Protein AF-0000000067969895 (afdb_homodimer)

Foldseek 3Di:
DPDPPPPPLPQQFEEEAEDAAPDQAPQLVLDDLLTQAYEYEYDAFAFDDDPLAGQLQTDHDHDCNRYPLVRLVVSCVVRVRYAYAYEYFDQDPSREHGHPDLVRNLVNNLVNVVVVQVRNWDQDPVGTDGSHAAYEYEHNHYDDDLVSLLVSVLSSLVVQCPDPVCVRHHHAYEYEDEPVCCSSVLSSCVVRVVRHQAYAYACQVDADPALVVVLVVLVVVCVSSVPQQHYAYEDELQPLPPPPTRCHLVSVLVSVLVCVVVSRHSYYYYHHPVSCPPPCVSSNVRSCSSSPD/DPDPPPPPLPQQAEEEAEDAAPDQAPQLVLDDLLHQAYEYEYDAFAFDDDPLAGQLQTDHDHDCNRYPLVRLVVSCVVRVRYAYAYEYFDQDPSREHGHPDLVRNLVNNLVNVVVVQVRNWDQDPVGTDGSHAAYEYEHNHYDDDLVSLLVSVLSSLVVQCPDPVCVRHHHAYEYEDEPVCCSSVLSNCVVRVVRHQAYAYACQVDADPALVVVLVVLVVVCVSSVPQQHYAYEDELQPQPPPPTRHHLVSVLVSVLVCVVVSRHNYYYYHHPVSCPPPCVSSNSRVCSSSPD

Radius of gyration: 25.8 Å; Cα contacts (8 Å, |Δi|>4): 1178; chains: 2; bounding box: 52×80×68 Å

Structure (mmCIF, N/CA/C/O backbone):
data_AF-0000000067969895-model_v1
#
loop_
_entity.id
_entity.type
_entity.pdbx_description
1 polymer 'GH18 domain-containing protein'
#
loop_
_atom_site.group_PDB
_atom_site.id
_atom_site.type_symbol
_atom_site.label_atom_id
_atom_site.label_alt_id
_atom_site.label_comp_id
_atom_site.label_asym_id
_atom_site.label_entity_id
_atom_site.label_seq_id
_atom_site.pdbx_PDB_ins_code
_atom_site.Cartn_x
_atom_site.Cartn_y
_atom_site.Cartn_z
_atom_site.occupancy
_atom_site.B_iso_or_equiv
_atom_site.auth_seq_id
_atom_site.auth_comp_id
_atom_site.auth_asym_id
_atom_site.auth_atom_id
_atom_site.pdbx_PDB_model_num
ATOM 1 N N . MET A 1 1 ? -10.859 19.688 -36 1 20.22 1 MET A N 1
ATOM 2 C CA . MET A 1 1 ? -9.617 18.969 -35.719 1 20.22 1 MET A CA 1
ATOM 3 C C . MET A 1 1 ? -9.734 18.156 -34.438 1 20.22 1 MET A C 1
ATOM 5 O O . MET A 1 1 ? -10.047 18.719 -33.375 1 20.22 1 MET A O 1
ATOM 9 N N . LEU A 1 2 ? -10.18 16.859 -34.531 1 22.56 2 LEU A N 1
ATOM 10 C CA . LEU A 1 2 ? -10.672 15.953 -33.5 1 22.56 2 LEU A CA 1
ATOM 11 C C . LEU A 1 2 ? -9.633 15.766 -32.406 1 22.56 2 LEU A C 1
ATOM 13 O O . LEU A 1 2 ? -8.453 15.539 -32.688 1 22.56 2 LEU A O 1
ATOM 17 N N . GLU A 1 3 ? -9.844 16.391 -31.297 1 25.27 3 GLU A N 1
ATOM 18 C CA . GLU A 1 3 ? -8.984 16.5 -30.125 1 25.27 3 GLU A CA 1
ATOM 19 C C . GLU A 1 3 ? -8.469 15.125 -29.703 1 25.27 3 GLU A C 1
ATOM 21 O O . GLU A 1 3 ? -9.211 14.148 -29.703 1 25.27 3 GLU A O 1
ATOM 26 N N . PRO A 1 4 ? -7.16 14.82 -29.984 1 28.16 4 PRO A N 1
ATOM 27 C CA . PRO A 1 4 ? -6.586 13.5 -29.688 1 28.16 4 PRO A CA 1
ATOM 28 C C . PRO A 1 4 ? -7.121 12.898 -28.391 1 28.16 4 PRO A C 1
ATOM 30 O O . PRO A 1 4 ? -7.395 13.625 -27.438 1 28.16 4 PRO A O 1
ATOM 33 N N . GLU A 1 5 ? -7.926 11.906 -28.453 1 29.52 5 GLU A N 1
ATOM 34 C CA . GLU A 1 5 ? -8.414 11.078 -27.359 1 29.52 5 GLU A CA 1
ATOM 35 C C . GLU A 1 5 ? -7.281 10.672 -26.422 1 29.52 5 GLU A C 1
ATOM 37 O O . GLU A 1 5 ? -6.27 10.117 -26.875 1 29.52 5 GLU A O 1
ATOM 42 N N . PHE A 1 6 ? -6.973 11.492 -25.562 1 30.06 6 PHE A N 1
ATOM 43 C CA . PHE A 1 6 ? -6.035 11.266 -24.469 1 30.06 6 PHE A CA 1
ATOM 44 C C . PHE A 1 6 ? -6.27 9.898 -23.844 1 30.06 6 PHE A C 1
ATOM 46 O O . PHE A 1 6 ? -7.312 9.656 -23.234 1 30.06 6 PHE A O 1
ATOM 53 N N . LYS A 1 7 ? -5.977 8.789 -24.641 1 36.75 7 LYS A N 1
ATOM 54 C CA . LYS A 1 7 ? -6.105 7.484 -24 1 36.75 7 LYS A CA 1
ATOM 55 C C . LYS A 1 7 ? -5.289 7.43 -22.703 1 36.75 7 LYS A C 1
ATOM 57 O O . LYS A 1 7 ? -4.078 7.66 -22.719 1 36.75 7 LYS A O 1
ATOM 62 N N . ALA A 1 8 ? -5.875 7.664 -21.703 1 37.31 8 ALA A N 1
ATOM 63 C CA . ALA A 1 8 ? -5.457 7.551 -20.312 1 37.31 8 ALA A CA 1
ATOM 64 C C . ALA A 1 8 ? -4.664 6.266 -20.078 1 37.31 8 ALA A C 1
ATOM 66 O O . ALA A 1 8 ? -5.133 5.176 -20.406 1 37.31 8 ALA A O 1
ATOM 67 N N . VAL A 1 9 ? -3.291 6.238 -20.516 1 40.09 9 VAL A N 1
ATOM 68 C CA . VAL A 1 9 ? -2.51 5.027 -20.297 1 40.09 9 VAL A CA 1
ATOM 69 C C . VAL A 1 9 ? -2.629 4.602 -18.828 1 40.09 9 VAL A C 1
ATOM 71 O O . VAL A 1 9 ? -2.4 5.406 -17.922 1 40.09 9 VAL A O 1
ATOM 74 N N . LEU A 1 10 ? -3.342 3.582 -18.625 1 46.41 10 LEU A N 1
ATOM 75 C CA . LEU A 1 10 ? -3.504 2.916 -17.344 1 46.41 10 LEU A CA 1
ATOM 76 C C . LEU A 1 10 ? -2.156 2.449 -16.797 1 46.41 10 LEU A C 1
ATOM 78 O O . LEU A 1 10 ? -1.415 1.746 -17.484 1 46.41 10 LEU A O 1
ATOM 82 N N . LYS A 1 11 ? -1.193 3.057 -16.281 1 47.34 11 LYS A N 1
ATOM 83 C CA . LYS A 1 11 ? 0.098 2.469 -15.938 1 47.34 11 LYS A CA 1
ATOM 84 C C . LYS A 1 11 ? -0.052 1.418 -14.844 1 47.34 11 LYS A C 1
ATOM 86 O O . LYS A 1 11 ? -0.453 1.736 -13.719 1 47.34 11 LYS A O 1
ATOM 91 N N . PRO A 1 12 ? -0.289 0.015 -15.422 1 50.34 12 PRO A N 1
ATOM 92 C CA . PRO A 1 12 ? -0.321 -0.989 -14.352 1 50.34 12 PRO A CA 1
ATOM 93 C C . PRO A 1 12 ? 1.021 -1.138 -13.641 1 50.34 12 PRO A C 1
ATOM 95 O O . PRO A 1 12 ? 2.062 -1.246 -14.297 1 50.34 12 PRO A O 1
ATOM 98 N N . THR A 1 13 ? 1.818 -1.153 -12.469 1 71.94 13 THR A N 1
ATOM 99 C CA . THR A 1 13 ? 3.232 -0.999 -12.148 1 71.94 13 THR A CA 1
ATOM 100 C C . THR A 1 13 ? 3.623 -1.899 -10.977 1 71.94 13 THR A C 1
ATOM 102 O O . THR A 1 13 ? 4.617 -1.643 -10.289 1 71.94 13 THR A O 1
ATOM 105 N N . ILE A 1 14 ? 3.396 -3.297 -11.367 1 91.88 14 ILE A N 1
ATOM 106 C CA . ILE A 1 14 ? 3.648 -4.297 -10.328 1 91.88 14 ILE A CA 1
ATOM 107 C C . ILE A 1 14 ? 4.938 -5.055 -10.648 1 91.88 14 ILE A C 1
ATOM 109 O O . ILE A 1 14 ? 5.23 -5.332 -11.812 1 91.88 14 ILE A O 1
ATOM 113 N N . PHE A 1 15 ? 5.738 -5.426 -9.68 1 96.19 15 PHE A N 1
ATOM 114 C CA . PHE A 1 15 ? 6.922 -6.277 -9.703 1 96.19 15 PHE A CA 1
ATOM 115 C C . PHE A 1 15 ? 6.75 -7.477 -8.773 1 96.19 15 PHE A C 1
ATOM 117 O O . PHE A 1 15 ? 6.406 -7.312 -7.602 1 96.19 15 PHE A O 1
ATOM 124 N N . ARG A 1 16 ? 6.938 -8.719 -9.273 1 98.06 16 ARG A N 1
ATOM 125 C CA . ARG A 1 16 ? 6.77 -9.922 -8.469 1 98.06 16 ARG A CA 1
ATOM 126 C C . ARG A 1 16 ? 8.039 -10.766 -8.477 1 98.06 16 ARG A C 1
ATOM 128 O O . ARG A 1 16 ? 8.703 -10.883 -9.508 1 98.06 16 ARG A O 1
ATOM 135 N N . GLU A 1 17 ? 8.445 -11.305 -7.324 1 97.62 17 GLU A N 1
ATOM 136 C CA . GLU A 1 17 ? 9.648 -12.094 -7.125 1 97.62 17 GLU A CA 1
ATOM 137 C C . GLU A 1 17 ? 9.336 -13.422 -6.445 1 97.62 17 GLU A C 1
ATOM 139 O O . GLU A 1 17 ? 8.828 -13.453 -5.324 1 97.62 17 GLU A O 1
ATOM 144 N N . TYR A 1 18 ? 9.594 -14.547 -7.137 1 96.94 18 TYR A N 1
ATOM 145 C CA . TYR A 1 18 ? 9.5 -15.844 -6.477 1 96.94 18 TYR A CA 1
ATOM 146 C C . TYR A 1 18 ? 10.656 -16.047 -5.496 1 96.94 18 TYR A C 1
ATOM 148 O O . TYR A 1 18 ? 11.789 -15.648 -5.773 1 96.94 18 TYR A O 1
ATOM 156 N N . ILE A 1 19 ? 10.344 -16.594 -4.395 1 96.25 19 ILE A N 1
ATOM 157 C CA . ILE A 1 19 ? 11.328 -16.844 -3.355 1 96.25 19 ILE A CA 1
ATOM 158 C C . ILE A 1 19 ? 11.078 -18.219 -2.725 1 96.25 19 ILE A C 1
ATOM 160 O O . ILE A 1 19 ? 9.93 -18.656 -2.639 1 96.25 19 ILE A O 1
ATOM 164 N N . ASN A 1 20 ? 12.164 -18.828 -2.381 1 85.88 20 ASN A N 1
ATOM 165 C CA . ASN A 1 20 ? 12.016 -20.109 -1.702 1 85.88 20 ASN A CA 1
ATOM 166 C C . ASN A 1 20 ? 12.875 -20.172 -0.44 1 85.88 20 ASN A C 1
ATOM 168 O O . ASN A 1 20 ? 13.461 -19.172 -0.029 1 85.88 20 ASN A O 1
ATOM 172 N N . GLY A 1 21 ? 12.844 -21.281 0.256 1 73.69 21 GLY A N 1
ATOM 173 C CA . GLY A 1 21 ? 13.273 -21.422 1.64 1 73.69 21 GLY A CA 1
ATOM 174 C C . GLY A 1 21 ? 14.781 -21.5 1.792 1 73.69 21 GLY A C 1
ATOM 175 O O . GLY A 1 21 ? 15.281 -21.766 2.889 1 73.69 21 GLY A O 1
ATOM 176 N N . SER A 1 22 ? 15.438 -21.266 0.726 1 78.5 22 SER A N 1
ATOM 177 C CA . SER A 1 22 ? 16.875 -21.359 0.906 1 78.5 22 SER A CA 1
ATOM 178 C C . SER A 1 22 ? 17.453 -20.047 1.418 1 78.5 22 SER A C 1
ATOM 180 O O . SER A 1 22 ? 18.609 -20 1.856 1 78.5 22 SER A O 1
ATOM 182 N N . LEU A 1 23 ? 16.672 -19.047 1.443 1 83.69 23 LEU A N 1
ATOM 183 C CA . LEU A 1 23 ? 17.109 -17.75 1.964 1 83.69 23 LEU A CA 1
ATOM 184 C C . LEU A 1 23 ? 16.75 -17.609 3.439 1 83.69 23 LEU A C 1
ATOM 186 O O . LEU A 1 23 ? 15.734 -18.141 3.889 1 83.69 23 LEU A O 1
ATOM 190 N N . ASP A 1 24 ? 17.594 -16.906 4.156 1 86 24 ASP A N 1
ATOM 191 C CA . ASP A 1 24 ? 17.438 -16.75 5.602 1 86 24 ASP A CA 1
ATOM 192 C C . ASP A 1 24 ? 16.359 -15.727 5.93 1 86 24 ASP A C 1
ATOM 194 O O . ASP A 1 24 ? 15.852 -15.688 7.055 1 86 24 ASP A O 1
ATOM 198 N N . ASP A 1 25 ? 16.125 -14.938 5.039 1 91.12 25 ASP A N 1
ATOM 199 C CA . ASP A 1 25 ? 15.148 -13.867 5.195 1 91.12 25 ASP A CA 1
ATOM 200 C C . ASP A 1 25 ? 14.703 -13.328 3.836 1 91.12 25 ASP A C 1
ATOM 202 O O . ASP A 1 25 ? 15.281 -13.68 2.805 1 91.12 25 ASP A O 1
ATOM 206 N N . TYR A 1 26 ? 13.633 -12.523 3.906 1 94.88 26 TYR A N 1
ATOM 207 C CA . TYR A 1 26 ? 13.281 -11.789 2.697 1 94.88 26 TYR A CA 1
ATOM 208 C C . TYR A 1 26 ? 14.359 -10.773 2.34 1 94.88 26 TYR A C 1
ATOM 210 O O . TYR A 1 26 ? 14.828 -10.031 3.203 1 94.88 26 TYR A O 1
ATOM 218 N N . PRO A 1 27 ? 14.812 -10.789 1.082 1 95.62 27 PRO A N 1
ATOM 219 C CA . PRO A 1 27 ? 15.812 -9.789 0.695 1 95.62 27 PRO A CA 1
ATOM 220 C C . PRO A 1 27 ? 15.203 -8.398 0.485 1 95.62 27 PRO A C 1
ATOM 222 O O . PRO A 1 27 ? 15.062 -7.949 -0.656 1 95.62 27 PRO A O 1
ATOM 225 N N . ALA A 1 28 ? 14.961 -7.68 1.55 1 93.25 28 ALA A N 1
ATOM 226 C CA . ALA A 1 28 ? 14.25 -6.402 1.535 1 93.25 28 ALA A CA 1
ATOM 227 C C . ALA A 1 28 ? 15.039 -5.34 0.781 1 93.25 28 ALA A C 1
ATOM 229 O O . ALA A 1 28 ? 14.477 -4.355 0.301 1 93.25 28 ALA A O 1
ATOM 230 N N . GLY A 1 29 ? 16.391 -5.535 0.699 1 93.44 29 GLY A N 1
ATOM 231 C CA . GLY A 1 29 ? 17.25 -4.57 0.029 1 93.44 29 GLY A CA 1
ATOM 232 C C . GLY A 1 29 ? 16.906 -4.387 -1.438 1 93.44 29 GLY A C 1
ATOM 233 O O . GLY A 1 29 ? 17.234 -3.361 -2.035 1 93.44 29 GLY A O 1
ATOM 234 N N . MET A 1 30 ? 16.203 -5.32 -2.072 1 95.88 30 MET A N 1
ATOM 235 C CA . MET A 1 30 ? 15.906 -5.215 -3.5 1 95.88 30 MET A CA 1
ATOM 236 C C . MET A 1 30 ? 14.633 -4.41 -3.738 1 95.88 30 MET A C 1
ATOM 238 O O . MET A 1 30 ? 14.328 -4.035 -4.871 1 95.88 30 MET A O 1
ATOM 242 N N . ILE A 1 31 ? 13.883 -4.145 -2.684 1 96.31 31 ILE A N 1
ATOM 243 C CA . ILE A 1 31 ? 12.562 -3.531 -2.822 1 96.31 31 ILE A CA 1
ATOM 244 C C . ILE A 1 31 ? 12.719 -2.053 -3.174 1 96.31 31 ILE A C 1
ATOM 246 O O . ILE A 1 31 ? 13.461 -1.323 -2.508 1 96.31 31 ILE A O 1
ATOM 250 N N . ASN A 1 32 ? 12.141 -1.672 -4.27 1 93.94 32 ASN A N 1
ATOM 251 C CA . ASN A 1 32 ? 11.953 -0.262 -4.598 1 93.94 32 ASN A CA 1
ATOM 252 C C . ASN A 1 32 ? 10.617 0.263 -4.078 1 93.94 32 ASN A C 1
ATOM 254 O O . ASN A 1 32 ? 9.562 -0.058 -4.633 1 93.94 32 ASN A O 1
ATOM 258 N N . ASP A 1 33 ? 10.617 1.078 -3.07 1 89.31 33 ASP A N 1
ATOM 259 C CA . ASP A 1 33 ? 9.422 1.542 -2.373 1 89.31 33 ASP A CA 1
ATOM 260 C C . ASP A 1 33 ? 8.57 2.434 -3.275 1 89.31 33 ASP A C 1
ATOM 262 O O . ASP A 1 33 ? 7.414 2.717 -2.963 1 89.31 33 ASP A O 1
ATOM 266 N N . ASN A 1 34 ? 9.117 2.85 -4.387 1 85.06 34 ASN A N 1
ATOM 267 C CA . ASN A 1 34 ? 8.359 3.68 -5.32 1 85.06 34 ASN A CA 1
ATOM 268 C C . ASN A 1 34 ? 7.508 2.834 -6.258 1 85.06 34 ASN A C 1
ATOM 270 O O . ASN A 1 34 ? 6.676 3.365 -7 1 85.06 34 ASN A O 1
ATOM 274 N N . MET A 1 35 ? 7.707 1.508 -6.25 1 89.06 35 MET A N 1
ATOM 275 C CA . MET A 1 35 ? 6.805 0.629 -6.992 1 89.06 35 MET A CA 1
ATOM 276 C C . MET A 1 35 ? 5.383 0.723 -6.449 1 89.06 35 MET A C 1
ATOM 278 O O . MET A 1 35 ? 5.184 0.812 -5.234 1 89.06 35 MET A O 1
ATOM 282 N N . LYS A 1 36 ? 4.453 0.637 -7.328 1 84.69 36 LYS A N 1
ATOM 283 C CA . LYS A 1 36 ? 3.072 0.59 -6.855 1 84.69 36 LYS A CA 1
ATOM 284 C C . LYS A 1 36 ? 2.822 -0.655 -6.008 1 84.69 36 LYS A C 1
ATOM 286 O O . LYS A 1 36 ? 2.281 -0.563 -4.906 1 84.69 36 LYS A O 1
ATOM 291 N N . GLU A 1 37 ? 3.229 -1.751 -6.629 1 91.56 37 GLU A N 1
ATOM 292 C CA . GLU A 1 37 ? 3.125 -3.004 -5.887 1 91.56 37 GLU A CA 1
ATOM 293 C C . GLU A 1 37 ? 4.363 -3.871 -6.09 1 91.56 37 GLU A C 1
A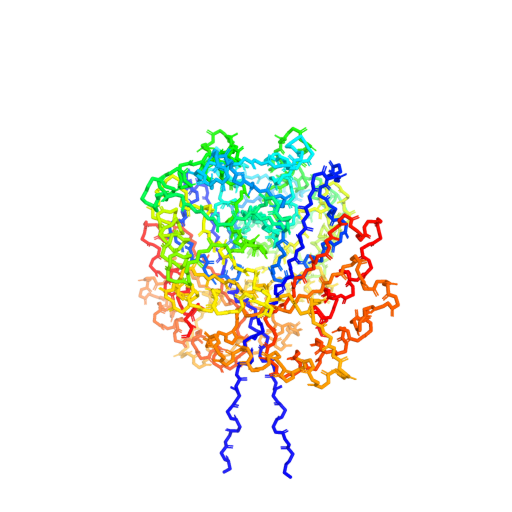TOM 295 O O . GLU A 1 37 ? 4.887 -3.961 -7.203 1 91.56 37 GLU A O 1
ATOM 300 N N . PHE A 1 38 ? 4.789 -4.469 -5.012 1 96.25 38 PHE A N 1
ATOM 301 C CA . PHE A 1 38 ? 5.84 -5.477 -4.988 1 96.25 38 PHE A CA 1
ATOM 302 C C . PHE A 1 38 ? 5.359 -6.75 -4.305 1 96.25 38 PHE A C 1
ATOM 304 O O . PHE A 1 38 ? 4.969 -6.723 -3.135 1 96.25 38 PHE A O 1
ATOM 311 N N . HIS A 1 39 ? 5.375 -7.879 -5.047 1 98.06 39 HIS A N 1
ATOM 312 C CA . HIS A 1 39 ? 4.949 -9.148 -4.461 1 98.06 39 HIS A CA 1
ATOM 313 C C . HIS A 1 39 ? 6.125 -10.102 -4.301 1 98.06 39 HIS A C 1
ATOM 315 O O . HIS A 1 39 ? 6.895 -10.312 -5.242 1 98.06 39 HIS A O 1
ATOM 321 N N . PHE A 1 40 ? 6.266 -10.641 -3.107 1 98.19 40 PHE A N 1
ATOM 322 C CA . PHE A 1 40 ? 6.988 -11.898 -2.982 1 98.19 40 PHE A CA 1
ATOM 323 C C . PHE A 1 40 ? 6.043 -13.086 -3.156 1 98.19 40 PHE A C 1
ATOM 325 O O . PHE A 1 40 ? 4.941 -13.094 -2.602 1 98.19 40 PHE A O 1
ATOM 332 N N . ILE A 1 41 ? 6.473 -14.008 -3.943 1 98.19 41 ILE A N 1
ATOM 333 C CA . ILE A 1 41 ? 5.723 -15.242 -4.133 1 98.19 41 ILE A CA 1
ATOM 334 C C . ILE A 1 41 ? 6.461 -16.406 -3.465 1 98.19 41 ILE A C 1
ATOM 336 O O . ILE A 1 41 ? 7.516 -16.828 -3.939 1 98.19 41 ILE A O 1
ATOM 340 N N . LEU A 1 42 ? 5.918 -16.922 -2.412 1 96.88 42 LEU A N 1
ATOM 341 C CA . LEU A 1 42 ? 6.516 -18 -1.636 1 96.88 42 LEU A CA 1
ATOM 342 C C . LEU A 1 42 ? 6.309 -19.344 -2.324 1 96.88 42 LEU A C 1
ATOM 344 O O . LEU A 1 42 ? 5.184 -19.844 -2.395 1 96.88 42 LEU A O 1
ATOM 348 N N . GLY A 1 43 ? 7.418 -19.875 -2.779 1 94.12 43 GLY A N 1
ATOM 349 C CA . GLY A 1 43 ? 7.336 -21.172 -3.443 1 94.12 43 GLY A CA 1
ATOM 350 C C . GLY A 1 43 ? 7.992 -22.281 -2.656 1 94.12 43 GLY A C 1
ATOM 351 O O . GLY A 1 43 ? 9.023 -22.078 -2.006 1 94.12 43 GLY A O 1
ATOM 352 N N . PHE A 1 44 ? 7.422 -23.547 -2.639 1 96.06 44 PHE A N 1
ATOM 353 C CA . PHE A 1 44 ? 6.07 -23.922 -3.029 1 96.06 44 PHE A CA 1
ATOM 354 C C . PHE A 1 44 ? 5.355 -24.641 -1.889 1 96.06 44 PHE A C 1
ATOM 356 O O . PHE A 1 44 ? 6 -25.25 -1.038 1 96.06 44 PHE A O 1
ATOM 363 N N . ALA A 1 45 ? 4.043 -24.453 -1.85 1 97.62 45 ALA A N 1
ATOM 364 C CA . ALA A 1 45 ? 3.217 -25.484 -1.246 1 97.62 45 ALA A CA 1
ATOM 365 C C . ALA A 1 45 ? 2.906 -26.594 -2.254 1 97.62 45 ALA A C 1
ATOM 367 O O . ALA A 1 45 ? 2.283 -26.344 -3.287 1 97.62 45 ALA A O 1
ATOM 368 N N . THR A 1 46 ? 3.316 -27.797 -1.968 1 97.75 46 THR A N 1
ATOM 369 C CA . THR A 1 46 ? 3.203 -28.875 -2.936 1 97.75 46 THR A CA 1
ATOM 370 C C . THR A 1 46 ? 2.184 -29.922 -2.473 1 97.75 46 THR A C 1
ATOM 372 O O . THR A 1 46 ? 1.946 -30.062 -1.271 1 97.75 46 THR A O 1
ATOM 375 N N . ASP A 1 47 ? 1.621 -30.562 -3.445 1 98.12 47 ASP A N 1
ATOM 376 C CA . ASP A 1 47 ? 0.651 -31.625 -3.203 1 98.12 47 ASP A CA 1
ATOM 377 C C . ASP A 1 47 ? 1.332 -32.875 -2.643 1 98.12 47 ASP A C 1
ATOM 379 O O . ASP A 1 47 ? 2.531 -33.062 -2.846 1 98.12 47 ASP A O 1
ATOM 383 N N . THR A 1 48 ? 0.527 -33.625 -1.858 1 97.5 48 THR A N 1
ATOM 384 C CA . THR A 1 48 ? 0.949 -34.938 -1.456 1 97.5 48 THR A CA 1
ATOM 385 C C . THR A 1 48 ? 0.334 -36 -2.369 1 97.5 48 THR A C 1
ATOM 387 O O . THR A 1 48 ? -0.76 -35.812 -2.902 1 97.5 48 THR A O 1
ATOM 390 N N . TYR A 1 49 ? 1.079 -37.188 -2.521 1 97.44 49 TYR A N 1
ATOM 391 C CA . TYR A 1 49 ? 0.66 -38.188 -3.494 1 97.44 49 TYR A CA 1
ATOM 392 C C . TYR A 1 49 ? 0.481 -39.531 -2.832 1 97.44 49 TYR A C 1
ATOM 394 O O . TYR A 1 49 ? 1.269 -39.938 -1.966 1 97.44 49 TYR A O 1
ATOM 402 N N . VAL A 1 50 ? -0.561 -40.25 -3.219 1 97.31 50 VAL A N 1
ATOM 403 C CA . VAL A 1 50 ? -0.825 -41.625 -2.859 1 97.31 50 VAL A CA 1
ATOM 404 C C . VAL A 1 50 ? -1.061 -42.438 -4.121 1 97.31 50 VAL A C 1
ATOM 406 O O . VAL A 1 50 ? -1.928 -42.125 -4.934 1 97.31 50 VAL A O 1
ATOM 409 N N . ASN A 1 51 ? -0.25 -43.531 -4.324 1 96.75 51 ASN A N 1
ATOM 410 C CA . ASN A 1 51 ? -0.308 -44.375 -5.512 1 96.75 51 ASN A CA 1
ATOM 411 C C . ASN A 1 51 ? -0.17 -43.562 -6.793 1 96.75 51 ASN A C 1
ATOM 413 O O . ASN A 1 51 ? -0.928 -43.75 -7.742 1 96.75 51 ASN A O 1
ATOM 417 N N . GLY A 1 52 ? 0.694 -42.562 -6.746 1 96 52 GLY A N 1
ATOM 418 C CA . GLY A 1 52 ? 1.034 -41.75 -7.922 1 96 52 GLY A CA 1
ATOM 419 C C . GLY A 1 52 ? -0.008 -40.719 -8.258 1 96 52 GLY A C 1
ATOM 420 O O . GLY A 1 52 ? 0.054 -40.094 -9.312 1 96 52 GLY A O 1
ATOM 421 N N . LYS A 1 53 ? -1.009 -40.5 -7.418 1 97.94 53 LYS A N 1
ATOM 422 C CA . LYS A 1 53 ? -2.062 -39.5 -7.656 1 97.94 53 LYS A CA 1
ATOM 423 C C . LYS A 1 53 ? -2.062 -38.438 -6.578 1 97.94 53 LYS A C 1
ATOM 425 O O . LYS A 1 53 ? -1.88 -38.719 -5.395 1 97.94 53 LYS A O 1
ATOM 430 N N . GLY A 1 54 ? -2.266 -37.219 -7.043 1 97.94 54 GLY A N 1
ATOM 431 C CA . GLY A 1 54 ? -2.354 -36.125 -6.09 1 97.94 54 GLY A CA 1
ATOM 432 C C . GLY A 1 54 ? -3.557 -36.219 -5.172 1 97.94 54 GLY A C 1
ATOM 433 O O . GLY A 1 54 ? -4.645 -36.594 -5.605 1 97.94 54 GLY A O 1
ATOM 434 N N . THR A 1 55 ? -3.408 -35.812 -3.91 1 98.38 55 THR A N 1
ATOM 435 C CA . THR A 1 55 ? -4.465 -35.938 -2.912 1 98.38 55 THR A CA 1
ATOM 436 C C . THR A 1 55 ? -5.164 -34.625 -2.68 1 98.38 55 THR A C 1
ATOM 438 O O . THR A 1 55 ? -6.262 -34.562 -2.123 1 98.38 55 THR A O 1
ATOM 441 N N . GLY A 1 56 ? -4.473 -33.562 -3.029 1 98.62 56 GLY A N 1
ATOM 442 C CA . GLY A 1 56 ? -4.98 -32.219 -2.746 1 98.62 56 GLY A CA 1
ATOM 443 C C . GLY A 1 56 ? -4.531 -31.703 -1.399 1 98.62 56 GLY A C 1
ATOM 444 O O . GLY A 1 56 ? -4.867 -30.578 -1.028 1 98.62 56 GLY A O 1
ATOM 445 N N . VAL A 1 57 ? -3.77 -32.438 -0.64 1 98.75 57 VAL A N 1
ATOM 446 C CA . VAL A 1 57 ? -3.246 -31.984 0.64 1 98.75 57 VAL A CA 1
ATOM 447 C C . VAL A 1 57 ? -1.895 -31.312 0.431 1 98.75 57 VAL A C 1
ATOM 449 O O . VAL A 1 57 ? -0.882 -31.984 0.221 1 98.75 57 VAL A O 1
ATOM 452 N N . PHE A 1 58 ? -1.908 -30 0.537 1 98.62 58 PHE A N 1
ATOM 453 C CA . PHE A 1 58 ? -0.716 -29.203 0.252 1 98.62 58 PHE A CA 1
ATOM 454 C C . PHE A 1 58 ? 0.098 -28.984 1.521 1 98.62 58 PHE A C 1
ATOM 456 O O . PHE A 1 58 ? -0.466 -28.766 2.594 1 98.62 58 PHE A O 1
ATOM 463 N N . THR A 1 59 ? 1.422 -29 1.321 1 96.88 59 THR A N 1
ATOM 464 C CA . THR A 1 59 ? 2.357 -28.734 2.406 1 96.88 59 THR A CA 1
ATOM 465 C C . THR A 1 59 ? 3.438 -27.75 1.957 1 96.88 59 THR A C 1
ATOM 467 O O . THR A 1 59 ? 3.832 -27.75 0.79 1 96.88 59 THR A O 1
ATOM 470 N N . ARG A 1 60 ? 3.805 -26.922 2.859 1 95.5 60 ARG A N 1
ATOM 471 C CA . ARG A 1 60 ? 4.84 -25.938 2.541 1 95.5 60 ARG A CA 1
ATOM 472 C C . ARG A 1 60 ? 6.203 -26.609 2.4 1 95.5 60 ARG A C 1
ATOM 474 O O . ARG A 1 60 ? 6.516 -27.547 3.137 1 95.5 60 ARG A O 1
ATOM 481 N N . THR A 1 61 ? 7.066 -26.062 1.54 1 93.81 61 THR A N 1
ATOM 482 C CA . THR A 1 61 ? 8.414 -26.594 1.375 1 93.81 61 THR A CA 1
ATOM 483 C C . THR A 1 61 ? 9.453 -25.547 1.787 1 93.81 61 THR A C 1
ATOM 485 O O . THR A 1 61 ? 10.648 -25.844 1.867 1 93.81 61 THR A O 1
ATOM 488 N N . TRP A 1 62 ? 9.047 -24.312 2 1 92.94 62 TRP A N 1
ATOM 489 C CA . TRP A 1 62 ? 9.984 -23.25 2.391 1 92.94 62 TRP A CA 1
ATOM 490 C C . TRP A 1 62 ? 10.211 -23.266 3.898 1 92.94 62 TRP A C 1
ATOM 492 O O . TRP A 1 62 ? 9.438 -23.859 4.645 1 92.94 62 TRP A O 1
ATOM 502 N N . ASN A 1 63 ? 11.297 -22.656 4.285 1 92.44 63 ASN A N 1
ATOM 503 C CA . ASN A 1 63 ? 11.641 -22.531 5.699 1 92.44 63 ASN A CA 1
ATOM 504 C C . ASN A 1 63 ? 10.75 -21.516 6.41 1 92.44 63 ASN A C 1
ATOM 506 O O . ASN A 1 63 ? 10.875 -20.312 6.195 1 92.44 63 ASN A O 1
ATOM 510 N N . PHE A 1 64 ? 9.945 -22.016 7.336 1 93 64 PHE A N 1
ATOM 511 C CA . PHE A 1 64 ? 8.938 -21.203 8.008 1 93 64 PHE A CA 1
ATOM 512 C C . PHE A 1 64 ? 9.578 -20.297 9.062 1 93 64 PHE A C 1
ATOM 514 O O . PHE A 1 64 ? 9.031 -19.25 9.406 1 93 64 PHE A O 1
ATOM 521 N N . LYS A 1 65 ? 10.727 -20.656 9.562 1 89.12 65 LYS A N 1
ATOM 522 C CA . LYS A 1 65 ? 11.453 -19.812 10.508 1 89.12 65 LYS A CA 1
ATOM 523 C C . LYS A 1 65 ? 12.016 -18.578 9.828 1 89.12 65 LYS A C 1
ATOM 525 O O . LYS A 1 65 ? 11.938 -17.469 10.367 1 89.12 65 LYS A O 1
ATOM 530 N N . SER A 1 66 ? 12.469 -18.797 8.609 1 91.88 66 SER A N 1
ATOM 531 C CA . SER A 1 66 ? 13.133 -17.719 7.879 1 91.88 66 SER A CA 1
ATOM 532 C C . SER A 1 66 ? 12.125 -16.844 7.137 1 91.88 66 SER A C 1
ATOM 534 O O . SER A 1 66 ? 12.375 -15.664 6.91 1 91.88 66 SER A O 1
ATOM 536 N N . LEU A 1 67 ? 10.961 -17.469 6.793 1 95.5 67 LEU A N 1
ATOM 537 C CA . LEU A 1 67 ? 10.016 -16.75 5.941 1 95.5 67 LEU A CA 1
ATOM 538 C C . LEU A 1 67 ? 8.609 -16.797 6.531 1 95.5 67 LEU A C 1
ATOM 540 O O . LEU A 1 67 ? 7.625 -16.797 5.793 1 95.5 67 LEU A O 1
ATOM 544 N N . GLY A 1 68 ? 8.578 -16.828 7.848 1 94.12 68 GLY A N 1
ATOM 545 C CA . GLY A 1 68 ? 7.312 -16.984 8.555 1 94.12 68 GLY A CA 1
ATOM 546 C C . GLY A 1 68 ? 6.555 -15.672 8.703 1 94.12 68 GLY A C 1
ATOM 547 O O . GLY A 1 68 ? 6.938 -14.656 8.109 1 94.12 68 GLY A O 1
ATOM 548 N N . PRO A 1 69 ? 5.402 -15.695 9.438 1 94.19 69 PRO A N 1
ATOM 549 C CA . PRO A 1 69 ? 4.465 -14.57 9.508 1 94.19 69 PRO A CA 1
ATOM 550 C C . PRO A 1 69 ? 5.078 -13.328 10.156 1 94.19 69 PRO A C 1
ATOM 552 O O . PRO A 1 69 ? 4.738 -12.203 9.781 1 94.19 69 PRO A O 1
ATOM 555 N N . GLU A 1 70 ? 5.965 -13.523 11.141 1 92.38 70 GLU A N 1
ATOM 556 C CA . GLU A 1 70 ? 6.57 -12.359 11.789 1 92.38 70 GLU A CA 1
ATOM 557 C C . GLU A 1 70 ? 7.473 -11.602 10.82 1 92.38 70 GLU A C 1
ATOM 559 O O . GLU A 1 70 ? 7.496 -10.367 10.82 1 92.38 70 GLU A O 1
ATOM 564 N N . LYS A 1 71 ? 8.219 -12.391 10.039 1 93.5 71 LYS A N 1
ATOM 565 C CA . LYS A 1 71 ? 9.055 -11.773 9.016 1 93.5 71 LYS A CA 1
ATOM 566 C C . LYS A 1 71 ? 8.211 -11.055 7.969 1 93.5 71 LYS A C 1
ATOM 568 O O . LYS A 1 71 ? 8.562 -9.969 7.52 1 93.5 71 LYS A O 1
ATOM 573 N N . VAL A 1 72 ? 7.105 -11.656 7.598 1 95.75 72 VAL A N 1
ATOM 574 C CA . VAL A 1 72 ? 6.207 -11.047 6.621 1 95.75 72 VAL A CA 1
ATOM 575 C C . VAL A 1 72 ? 5.609 -9.758 7.191 1 95.75 72 VAL A C 1
ATOM 577 O O . VAL A 1 72 ? 5.555 -8.734 6.508 1 95.75 72 VAL A O 1
ATOM 580 N N . LEU A 1 73 ? 5.172 -9.805 8.445 1 94.25 73 LEU A N 1
ATOM 581 C CA . LEU A 1 73 ? 4.578 -8.633 9.086 1 94.25 73 LEU A CA 1
ATOM 582 C C . LEU A 1 73 ? 5.555 -7.465 9.086 1 94.25 73 LEU A C 1
ATOM 584 O O . LEU A 1 73 ? 5.191 -6.352 8.695 1 94.25 73 LEU A O 1
ATOM 588 N N . LYS A 1 74 ? 6.762 -7.73 9.555 1 92.5 74 LYS A N 1
ATOM 589 C CA . LYS A 1 74 ? 7.781 -6.684 9.555 1 92.5 74 LYS A CA 1
ATOM 590 C C . LYS A 1 74 ? 7.992 -6.117 8.156 1 92.5 74 LYS A C 1
ATOM 592 O O . LYS A 1 74 ? 8.039 -4.898 7.973 1 92.5 74 LYS A O 1
ATOM 597 N N . LEU A 1 75 ? 8.094 -6.977 7.168 1 94.75 75 LEU A N 1
ATOM 598 C CA . LEU A 1 75 ? 8.328 -6.613 5.777 1 94.75 75 LEU A CA 1
ATOM 599 C C . LEU A 1 75 ? 7.23 -5.691 5.258 1 94.75 75 LEU A C 1
ATOM 601 O O . LEU A 1 75 ? 7.516 -4.637 4.691 1 94.75 75 LEU A O 1
ATOM 605 N N . ILE A 1 76 ? 5.949 -6.016 5.504 1 94.38 76 ILE A N 1
ATOM 606 C CA . ILE A 1 76 ? 4.852 -5.285 4.879 1 94.38 76 ILE A CA 1
ATOM 607 C C . ILE A 1 76 ? 4.609 -3.975 5.625 1 94.38 76 ILE A C 1
ATOM 609 O O . ILE A 1 76 ? 4.059 -3.025 5.066 1 94.38 76 ILE A O 1
ATOM 613 N N . VAL A 1 77 ? 5.008 -3.854 6.863 1 91.69 77 VAL A N 1
ATOM 614 C CA . VAL A 1 77 ? 4.855 -2.615 7.621 1 91.69 77 VAL A CA 1
ATOM 615 C C . VAL A 1 77 ? 5.977 -1.646 7.254 1 91.69 77 VAL A C 1
ATOM 617 O O . VAL A 1 77 ? 5.758 -0.436 7.168 1 91.69 77 VAL A O 1
ATOM 620 N N . GLU A 1 78 ? 7.145 -2.189 7.02 1 91.62 78 GLU A N 1
ATOM 621 C CA . GLU A 1 78 ? 8.281 -1.343 6.668 1 91.62 78 GLU A CA 1
ATOM 622 C C . GLU A 1 78 ? 8.211 -0.915 5.203 1 91.62 78 GLU A C 1
ATOM 624 O O . GLU A 1 78 ? 8.664 0.176 4.848 1 91.62 78 GLU A O 1
ATOM 629 N N . HIS A 1 79 ? 7.723 -1.808 4.371 1 93.44 79 HIS A N 1
ATOM 630 C CA . HIS A 1 79 ? 7.516 -1.544 2.951 1 93.44 79 HIS A CA 1
ATOM 631 C C . HIS A 1 79 ? 6.043 -1.658 2.578 1 93.44 79 HIS A C 1
ATOM 633 O O . HIS A 1 79 ? 5.57 -2.742 2.227 1 93.44 79 HIS A O 1
ATOM 639 N N . ARG A 1 80 ? 5.379 -0.627 2.477 1 90.81 80 ARG A N 1
ATOM 640 C CA . ARG A 1 80 ? 3.92 -0.594 2.439 1 90.81 80 ARG A CA 1
ATOM 641 C C . ARG A 1 80 ? 3.396 -1.038 1.077 1 90.81 80 ARG A C 1
ATOM 643 O O . ARG A 1 80 ? 2.203 -1.304 0.921 1 90.81 80 ARG A O 1
ATOM 650 N N . ASN A 1 81 ? 4.25 -1.115 0.083 1 90.75 81 ASN A N 1
ATOM 651 C CA . ASN A 1 81 ? 3.842 -1.578 -1.239 1 90.75 81 ASN A CA 1
ATOM 652 C C . ASN A 1 81 ? 4.02 -3.086 -1.385 1 90.75 81 ASN A C 1
ATOM 654 O O . ASN A 1 81 ? 3.68 -3.66 -2.42 1 90.75 81 ASN A O 1
ATOM 658 N N . VAL A 1 82 ? 4.488 -3.809 -0.362 1 96.06 82 VAL A N 1
ATOM 659 C CA . VAL A 1 82 ? 4.863 -5.215 -0.482 1 96.06 82 VAL A CA 1
ATOM 660 C C . VAL A 1 82 ? 3.682 -6.102 -0.095 1 96.06 82 VAL A C 1
ATOM 662 O O . VAL A 1 82 ? 2.965 -5.805 0.863 1 96.06 82 VAL A O 1
ATOM 665 N N . LYS A 1 83 ? 3.441 -7.086 -0.835 1 96.62 83 LYS A N 1
ATOM 666 C CA . LYS A 1 83 ? 2.539 -8.195 -0.537 1 96.62 83 LYS A CA 1
ATOM 667 C C . LYS A 1 83 ? 3.258 -9.531 -0.651 1 96.62 83 LYS A C 1
ATOM 669 O O . LYS A 1 83 ? 4.246 -9.656 -1.378 1 96.62 83 LYS A O 1
ATOM 674 N N . VAL A 1 84 ? 2.775 -10.492 0.11 1 97.75 84 VAL A N 1
ATOM 675 C CA . VAL A 1 84 ? 3.305 -11.852 0.046 1 97.75 84 VAL A CA 1
ATOM 676 C C . VAL A 1 84 ? 2.188 -12.82 -0.32 1 97.75 84 VAL A C 1
ATOM 678 O O . VAL A 1 84 ? 1.106 -12.789 0.275 1 97.75 84 VAL A O 1
ATOM 681 N N . VAL A 1 85 ? 2.428 -13.641 -1.319 1 98.06 85 VAL A N 1
ATOM 682 C CA . VAL A 1 85 ? 1.445 -14.633 -1.74 1 98.06 85 VAL A CA 1
ATOM 683 C C . VAL A 1 85 ? 2.068 -16.031 -1.699 1 98.06 85 VAL A C 1
ATOM 685 O O . VAL A 1 85 ? 3.291 -16.172 -1.782 1 98.06 85 VAL A O 1
ATOM 688 N N . ILE A 1 86 ? 1.249 -17.062 -1.516 1 98.12 86 ILE A N 1
ATOM 689 C CA . ILE A 1 86 ? 1.694 -18.453 -1.437 1 98.12 86 ILE A CA 1
ATOM 690 C C . ILE A 1 86 ? 1.511 -19.141 -2.791 1 98.12 86 ILE A C 1
ATOM 692 O O . ILE A 1 86 ? 0.41 -19.141 -3.346 1 98.12 86 ILE A O 1
ATOM 696 N N . SER A 1 87 ? 2.57 -19.688 -3.293 1 98.5 87 SER A N 1
ATOM 697 C CA . SER A 1 87 ? 2.494 -20.406 -4.562 1 98.5 87 SER A CA 1
ATOM 698 C C . SER A 1 87 ? 2.203 -21.891 -4.344 1 98.5 87 SER A C 1
ATOM 700 O O . SER A 1 87 ? 2.914 -22.562 -3.598 1 98.5 87 SER A O 1
ATOM 702 N N . ILE A 1 88 ? 1.176 -22.375 -4.969 1 98.38 88 ILE A N 1
ATOM 703 C CA . ILE A 1 88 ? 0.841 -23.797 -4.891 1 98.38 88 ILE A CA 1
ATOM 704 C C . ILE A 1 88 ? 1.22 -24.484 -6.195 1 98.38 88 ILE A C 1
ATOM 706 O O . ILE A 1 88 ? 1.213 -23.859 -7.262 1 98.38 88 ILE A O 1
ATOM 710 N N . GLY A 1 89 ? 1.486 -25.734 -6.16 1 97.56 89 GLY A N 1
ATOM 711 C CA . GLY A 1 89 ? 1.94 -26.516 -7.293 1 97.56 89 GLY A CA 1
ATOM 712 C C . GLY A 1 89 ? 3.389 -26.953 -7.176 1 97.56 89 GLY A C 1
ATOM 713 O O . GLY A 1 89 ? 3.768 -27.609 -6.199 1 97.56 89 GLY A O 1
ATOM 714 N N . GLY A 1 90 ? 4.195 -26.625 -8.195 1 93.44 90 GLY A N 1
ATOM 715 C CA . GLY A 1 90 ? 5.602 -27 -8.219 1 93.44 90 GLY A CA 1
ATOM 716 C C . GLY A 1 90 ? 6.148 -27.172 -9.617 1 93.44 90 GLY A C 1
ATOM 717 O O . GLY A 1 90 ? 5.387 -27.375 -10.57 1 93.44 90 GLY A O 1
ATOM 718 N N . HIS A 1 91 ? 7.422 -27.078 -9.68 1 85.19 91 HIS A N 1
ATOM 719 C CA . HIS A 1 91 ? 8.031 -27.094 -11 1 85.19 91 HIS A CA 1
ATOM 720 C C . HIS A 1 91 ? 8.617 -28.484 -11.312 1 85.19 91 HIS A C 1
ATOM 722 O O . HIS A 1 91 ? 8.898 -28.797 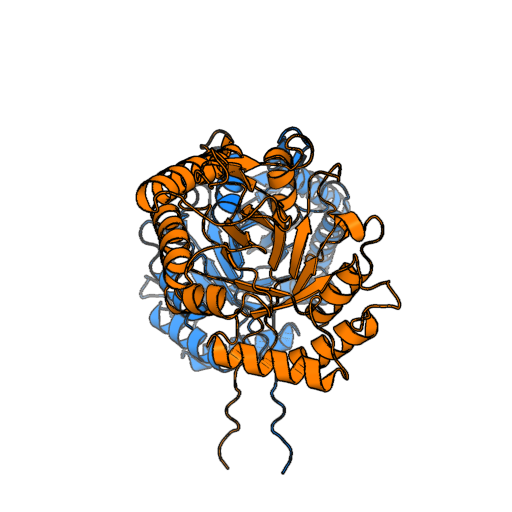-12.469 1 85.19 91 HIS A O 1
ATOM 728 N N . GLY A 1 92 ? 8.68 -29.297 -10.328 1 87.94 92 GLY A N 1
ATOM 729 C CA . GLY A 1 92 ? 9.289 -30.609 -10.531 1 87.94 92 GLY A CA 1
ATOM 730 C C . GLY A 1 92 ? 8.336 -31.625 -11.148 1 87.94 92 GLY A C 1
ATOM 731 O O . GLY A 1 92 ? 7.117 -31.453 -11.07 1 87.94 92 GLY A O 1
ATOM 732 N N . ALA A 1 93 ? 8.953 -32.625 -11.766 1 85.88 93 ALA A N 1
ATOM 733 C CA . ALA A 1 93 ? 8.164 -33.719 -12.328 1 85.88 93 ALA A CA 1
ATOM 734 C C . ALA A 1 93 ? 7.332 -34.406 -11.258 1 85.88 93 ALA A C 1
ATOM 736 O O . ALA A 1 93 ? 6.262 -34.969 -11.539 1 85.88 93 ALA A O 1
ATOM 737 N N . GLU A 1 94 ? 7.848 -34.375 -10.07 1 91.25 94 GLU A N 1
ATOM 738 C CA . GLU A 1 94 ? 7.16 -35 -8.938 1 91.25 94 GLU A CA 1
ATOM 739 C C . GLU A 1 94 ? 5.941 -34.188 -8.516 1 91.25 94 GLU A C 1
ATOM 741 O O . GLU A 1 94 ? 5.074 -34.688 -7.797 1 91.25 94 GLU A O 1
ATOM 746 N N . ASP A 1 95 ? 5.801 -32.969 -8.922 1 95.31 95 ASP A N 1
ATOM 747 C CA . ASP A 1 95 ? 4.695 -32.094 -8.578 1 95.31 95 ASP A CA 1
ATOM 748 C C . ASP A 1 95 ? 3.658 -32.031 -9.695 1 95.31 95 ASP A C 1
ATOM 750 O O . ASP A 1 95 ? 3.309 -30.969 -10.18 1 95.31 95 ASP A O 1
ATOM 754 N N . VAL A 1 96 ? 3.156 -33.156 -10.086 1 97.62 96 VAL A N 1
ATOM 755 C CA . VAL A 1 96 ? 2.25 -33.25 -11.227 1 97.62 96 VAL A CA 1
ATOM 756 C C . VAL A 1 96 ? 0.806 -33.094 -10.758 1 97.62 96 VAL A C 1
ATOM 758 O O . VAL A 1 96 ? 0.422 -33.656 -9.719 1 97.62 96 VAL A O 1
ATOM 761 N N . PHE A 1 97 ? -0.035 -32.344 -11.43 1 98.62 97 PHE A N 1
ATOM 762 C CA . PHE A 1 97 ? -1.472 -32.281 -11.188 1 98.62 97 PHE A CA 1
ATOM 763 C C . PHE A 1 97 ? -2.166 -33.469 -11.812 1 98.62 97 PHE A C 1
ATOM 765 O O . PHE A 1 97 ? -2.248 -33.594 -13.039 1 98.62 97 PHE A O 1
ATOM 772 N N . ASN A 1 98 ? -2.656 -34.406 -11.07 1 98.19 98 ASN A N 1
ATOM 773 C CA . ASN A 1 98 ? -3.312 -35.594 -11.547 1 98.19 98 ASN A CA 1
ATOM 774 C C . ASN A 1 98 ? -4.18 -36.25 -10.469 1 98.19 98 ASN A C 1
ATOM 776 O O . ASN A 1 98 ? -3.984 -37.406 -10.102 1 98.19 98 ASN A O 1
ATOM 780 N N . PRO A 1 99 ? -5.227 -35.5 -10.031 1 97.75 99 PRO A N 1
ATOM 781 C CA . PRO A 1 99 ? -6.102 -36.031 -8.984 1 97.75 99 PRO A CA 1
ATOM 782 C C . PRO A 1 99 ? -6.785 -37.344 -9.383 1 97.75 99 PRO A C 1
ATOM 784 O O . PRO A 1 99 ? -7.133 -37.531 -10.555 1 97.75 99 PRO A O 1
ATOM 787 N N . LYS A 1 100 ? -6.922 -38.188 -8.359 1 95.56 100 LYS A N 1
ATOM 788 C CA . LYS A 1 100 ? -7.699 -39.406 -8.586 1 95.56 100 LYS A CA 1
ATOM 789 C C . LYS A 1 100 ? -9.195 -39.094 -8.648 1 95.56 100 LYS A C 1
ATOM 791 O O . LYS A 1 100 ? -9.883 -39.531 -9.57 1 95.56 100 LYS A O 1
ATOM 796 N N . ASN A 1 101 ? -9.648 -38.469 -7.664 1 96.88 101 ASN A N 1
ATOM 797 C CA . ASN A 1 101 ? -11.023 -38 -7.551 1 96.88 101 ASN A CA 1
ATOM 798 C C . ASN A 1 101 ? -11.078 -36.469 -7.395 1 96.88 101 ASN A C 1
ATOM 800 O O . ASN A 1 101 ? -10.555 -35.938 -6.422 1 96.88 101 ASN A O 1
ATOM 804 N N . ARG A 1 102 ? -11.789 -35.844 -8.312 1 96.88 102 ARG A N 1
ATOM 805 C CA . ARG A 1 102 ? -11.773 -34.375 -8.367 1 96.88 102 ARG A CA 1
ATOM 806 C C . ARG A 1 102 ? -12.398 -33.75 -7.113 1 96.88 102 ARG A C 1
ATOM 808 O O . ARG A 1 102 ? -11.875 -32.781 -6.559 1 96.88 102 ARG A O 1
ATOM 815 N N . ASP A 1 103 ? -13.516 -34.312 -6.645 1 98.12 103 ASP A N 1
ATOM 816 C CA . ASP A 1 103 ? -14.242 -33.719 -5.523 1 98.12 103 ASP A CA 1
ATOM 817 C C . ASP A 1 103 ? -13.453 -33.844 -4.227 1 98.12 103 ASP A C 1
ATOM 819 O O . ASP A 1 103 ? -13.383 -32.906 -3.434 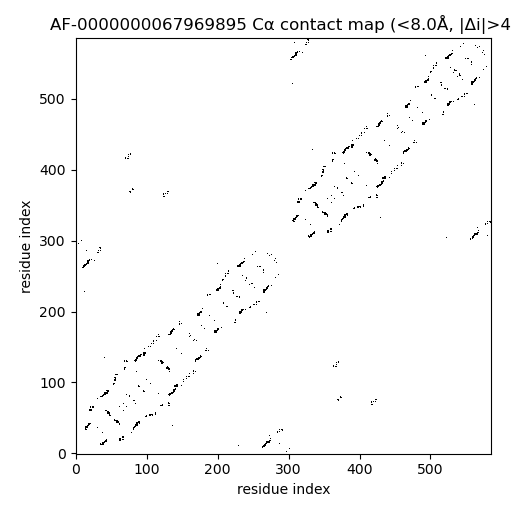1 98.12 103 ASP A O 1
ATOM 823 N N . ILE A 1 104 ? -12.93 -34.969 -4.062 1 98.56 104 ILE A N 1
ATOM 824 C CA . ILE A 1 104 ? -12.102 -35.219 -2.881 1 98.56 104 ILE A CA 1
ATOM 825 C C . ILE A 1 104 ? -10.875 -34.312 -2.928 1 98.56 104 ILE A C 1
ATOM 827 O O . ILE A 1 104 ? -10.516 -33.688 -1.922 1 98.56 104 ILE A O 1
ATOM 831 N N . TRP A 1 105 ? -10.203 -34.188 -4.07 1 98.75 105 TRP A N 1
ATOM 832 C CA . TRP A 1 105 ? -9.023 -33.344 -4.242 1 98.75 105 TRP A CA 1
ATOM 833 C C . TRP A 1 105 ? -9.352 -31.875 -3.928 1 98.75 105 TRP A C 1
ATOM 835 O O . TRP A 1 105 ? -8.609 -31.219 -3.203 1 98.75 105 TRP A O 1
ATOM 845 N N . ILE A 1 106 ? -10.5 -31.391 -4.445 1 98.88 106 ILE A N 1
ATOM 846 C CA . ILE A 1 106 ? -10.914 -30 -4.238 1 98.88 106 ILE A CA 1
ATOM 847 C C . ILE A 1 106 ? -11.109 -29.734 -2.748 1 98.88 106 ILE A C 1
ATOM 849 O O . ILE A 1 106 ? -10.633 -28.734 -2.223 1 98.88 106 ILE A O 1
ATOM 853 N N . ALA A 1 107 ? -11.797 -30.594 -2.076 1 98.81 107 ALA A N 1
ATOM 854 C CA . ALA A 1 107 ? -12.062 -30.422 -0.649 1 98.81 107 ALA A CA 1
ATOM 855 C C . ALA A 1 107 ? -10.766 -30.391 0.152 1 98.81 107 ALA A C 1
ATOM 857 O O . ALA A 1 107 ? -10.586 -29.547 1.025 1 98.81 107 ALA A O 1
ATOM 858 N N . ASN A 1 108 ? -9.898 -31.359 -0.168 1 98.88 108 ASN A N 1
ATOM 859 C CA . ASN A 1 108 ? -8.609 -31.422 0.515 1 98.88 108 ASN A CA 1
ATOM 860 C C . ASN A 1 108 ? -7.766 -30.172 0.236 1 98.88 108 ASN A C 1
ATOM 862 O O . ASN A 1 108 ? -7.148 -29.625 1.147 1 98.88 108 ASN A O 1
ATOM 866 N N . ALA A 1 109 ? -7.715 -29.781 -1.019 1 98.94 109 ALA A N 1
ATOM 867 C CA . ALA A 1 109 ? -6.918 -28.625 -1.412 1 98.94 109 ALA A CA 1
ATOM 868 C C . ALA A 1 109 ? -7.406 -27.359 -0.708 1 98.94 109 ALA A C 1
ATOM 870 O O . ALA A 1 109 ? -6.609 -26.625 -0.125 1 98.94 109 ALA A O 1
ATOM 871 N N . LYS A 1 110 ? -8.719 -27.109 -0.761 1 98.81 110 LYS A N 1
ATOM 872 C CA . LYS A 1 110 ? -9.297 -25.969 -0.072 1 98.81 110 LYS A CA 1
ATOM 873 C C . LYS A 1 110 ? -8.906 -25.953 1.403 1 98.81 110 LYS A C 1
ATOM 875 O O . LYS A 1 110 ? -8.438 -24.938 1.92 1 98.81 110 LYS A O 1
ATOM 880 N N . SER A 1 111 ? -9.047 -27.078 2.037 1 98.81 111 SER A N 1
ATOM 881 C CA . SER A 1 111 ? -8.789 -27.172 3.471 1 98.81 111 SER A CA 1
ATOM 882 C C . SER A 1 111 ? -7.312 -26.953 3.783 1 98.81 111 SER A C 1
ATOM 884 O O . SER A 1 111 ? -6.973 -26.188 4.688 1 98.81 111 SER A O 1
ATOM 886 N N . SER A 1 112 ? -6.461 -27.625 3.09 1 98.88 112 SER A N 1
ATOM 887 C CA . SER A 1 112 ? -5.039 -27.562 3.402 1 98.88 112 SER A CA 1
ATOM 888 C C . SER A 1 112 ? -4.449 -26.203 3.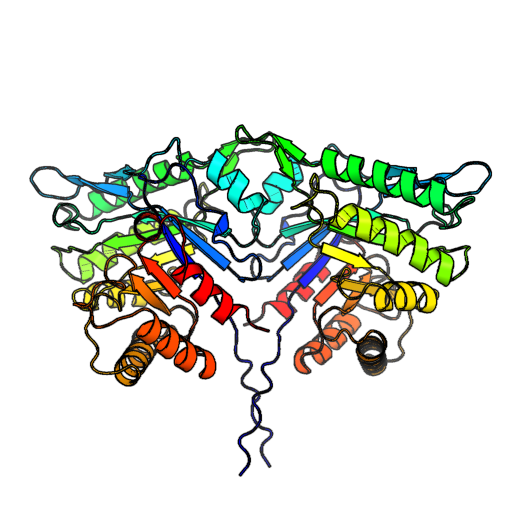035 1 98.88 112 SER A C 1
ATOM 890 O O . SER A 1 112 ? -3.582 -25.688 3.742 1 98.88 112 SER A O 1
ATOM 892 N N . ILE A 1 113 ? -4.867 -25.609 1.922 1 98.75 113 ILE A N 1
ATOM 893 C CA . ILE A 1 113 ? -4.383 -24.281 1.545 1 98.75 113 ILE A CA 1
ATOM 894 C C . ILE A 1 113 ? -4.883 -23.25 2.547 1 98.75 113 ILE A C 1
ATOM 896 O O . ILE A 1 113 ? -4.137 -22.359 2.947 1 98.75 113 ILE A O 1
ATOM 900 N N . LYS A 1 114 ? -6.133 -23.359 2.945 1 98.69 114 LYS A N 1
ATOM 901 C CA . LYS A 1 114 ? -6.637 -22.5 4.008 1 98.69 114 LYS A CA 1
ATOM 902 C C . LYS A 1 114 ? -5.754 -22.578 5.25 1 98.69 114 LYS A C 1
ATOM 904 O O . LYS A 1 114 ? -5.402 -21.547 5.84 1 98.69 114 LYS A O 1
ATOM 909 N N . ASP A 1 115 ? -5.391 -23.812 5.645 1 98.5 115 ASP A N 1
ATOM 910 C CA . ASP A 1 115 ? -4.547 -23.984 6.82 1 98.5 115 ASP A CA 1
ATOM 911 C C . ASP A 1 115 ? -3.203 -23.281 6.645 1 98.5 115 ASP A C 1
ATOM 913 O O . ASP A 1 115 ? -2.699 -22.656 7.582 1 98.5 115 ASP A O 1
ATOM 917 N N . LEU A 1 116 ? -2.635 -23.406 5.492 1 98.25 116 LEU A N 1
ATOM 918 C CA . LEU A 1 116 ? -1.363 -22.75 5.207 1 98.25 116 LEU A CA 1
ATOM 919 C C . LEU A 1 116 ? -1.491 -21.234 5.336 1 98.25 116 LEU A C 1
ATOM 921 O O . LEU A 1 116 ? -0.608 -20.578 5.891 1 98.25 116 LEU A O 1
ATOM 925 N N . ILE A 1 117 ? -2.582 -20.641 4.816 1 98.19 117 ILE A N 1
ATOM 926 C CA . ILE A 1 117 ? -2.832 -19.219 4.906 1 98.19 117 ILE A CA 1
ATOM 927 C C . ILE A 1 117 ? -3.016 -18.812 6.367 1 98.19 117 ILE A C 1
ATOM 929 O O . ILE A 1 117 ? -2.453 -17.812 6.816 1 98.19 117 ILE A O 1
ATOM 933 N N . LEU A 1 118 ? -3.754 -19.609 7.121 1 97.25 118 LEU A N 1
ATOM 934 C CA . LEU A 1 118 ? -4.039 -19.312 8.516 1 97.25 118 LEU A CA 1
ATOM 935 C C . LEU A 1 118 ? -2.771 -19.391 9.359 1 97.25 118 LEU A C 1
ATOM 937 O O . LEU A 1 118 ? -2.66 -18.703 10.383 1 97.25 118 LEU A O 1
ATOM 941 N N . ASP A 1 119 ? -1.772 -20.188 8.938 1 96.94 119 ASP A N 1
ATOM 942 C CA . ASP A 1 119 ? -0.476 -20.234 9.609 1 96.94 119 ASP A CA 1
ATOM 943 C C . ASP A 1 119 ? 0.2 -18.859 9.594 1 96.94 119 ASP A C 1
ATOM 945 O O . ASP A 1 119 ? 1.094 -18.594 10.398 1 96.94 119 ASP A O 1
ATOM 949 N N . TYR A 1 120 ? -0.196 -18.016 8.672 1 96.69 120 TYR A N 1
ATOM 950 C CA . TYR A 1 120 ? 0.43 -16.719 8.547 1 96.69 120 TYR A CA 1
ATOM 951 C C . TYR A 1 120 ? -0.407 -15.633 9.227 1 96.69 120 TYR A C 1
ATOM 953 O O . TYR A 1 120 ? -0.182 -14.438 9.016 1 96.69 120 TYR A O 1
ATOM 961 N N . LYS A 1 121 ? -1.391 -16.031 9.977 1 93.75 121 LYS A N 1
ATOM 962 C CA . LYS A 1 121 ? -2.127 -15.102 10.82 1 93.75 121 LYS A CA 1
ATOM 963 C C . LYS A 1 121 ? -1.384 -14.836 12.125 1 93.75 121 LYS A C 1
ATOM 965 O O . LYS A 1 121 ? -0.818 -15.758 12.719 1 93.75 121 LYS A O 1
ATOM 970 N N . ILE A 1 122 ? -1.317 -13.586 12.539 1 90.5 122 ILE A N 1
ATOM 971 C CA . ILE A 1 122 ? -0.675 -13.18 13.789 1 90.5 122 ILE A CA 1
ATOM 972 C C . ILE A 1 122 ? -1.693 -12.484 14.688 1 90.5 122 ILE A C 1
ATOM 974 O O . ILE A 1 122 ? -2.482 -11.656 14.227 1 90.5 122 ILE A O 1
ATOM 978 N N . ASP A 1 123 ? -1.648 -12.805 15.898 1 85.81 123 ASP A N 1
ATOM 979 C CA . ASP A 1 123 ? -2.482 -12.117 16.875 1 85.81 123 ASP A CA 1
ATOM 980 C C . ASP A 1 123 ? -1.801 -10.844 17.375 1 85.81 123 ASP A C 1
ATOM 982 O O . ASP A 1 123 ? -0.668 -10.891 17.875 1 85.81 123 ASP A O 1
ATOM 986 N N . VAL A 1 124 ? -2.422 -9.68 17.219 1 78 124 VAL A N 1
ATOM 987 C CA . VAL A 1 124 ? -1.827 -8.414 17.625 1 78 124 VAL A CA 1
ATOM 988 C C . VAL A 1 124 ? -2.672 -7.773 18.719 1 78 124 VAL A C 1
ATOM 990 O O . VAL A 1 124 ? -2.619 -6.559 18.922 1 78 124 VAL A O 1
ATOM 993 N N . GLY A 1 125 ? -3.326 -8.492 19.594 1 76.19 125 GLY A N 1
ATOM 994 C CA . GLY A 1 125 ? -4.137 -7.98 20.688 1 76.19 125 GLY A CA 1
ATOM 995 C C . GLY A 1 125 ? -5.555 -7.637 20.266 1 76.19 125 GLY A C 1
ATOM 996 O O . GLY A 1 125 ? -6.516 -7.988 20.953 1 76.19 125 GLY A O 1
ATOM 997 N N . SER A 1 126 ? -5.699 -6.949 19.125 1 72.25 126 SER A N 1
ATOM 998 C CA . SER A 1 126 ? -7.008 -6.559 18.625 1 72.25 126 SER A CA 1
ATOM 999 C C . SER A 1 126 ? -7.617 -7.656 17.75 1 72.25 126 SER A C 1
ATOM 1001 O O . SER A 1 126 ? -8.68 -7.465 17.156 1 72.25 126 SER A O 1
ATOM 1003 N N . GLY A 1 127 ? -6.875 -8.773 17.703 1 80.06 127 GLY A N 1
ATOM 1004 C CA . GLY A 1 127 ? -7.352 -9.891 16.891 1 80.06 127 GLY A CA 1
ATOM 1005 C C . GLY A 1 127 ? -6.301 -10.438 15.945 1 80.06 127 GLY A C 1
ATOM 1006 O O . GLY A 1 127 ? -5.168 -9.945 15.922 1 80.06 127 GLY A O 1
ATOM 1007 N N . GLY A 1 128 ? -6.715 -11.469 15.297 1 87.12 128 GLY A N 1
ATOM 1008 C CA . GLY A 1 128 ? -5.812 -12.07 14.328 1 87.12 128 GLY A CA 1
ATOM 1009 C C . GLY A 1 128 ? -5.766 -11.32 13.016 1 87.12 128 GLY A C 1
ATOM 1010 O O . GLY A 1 128 ? -6.805 -10.93 12.477 1 87.12 128 GLY A O 1
ATOM 1011 N N . ILE A 1 129 ? -4.508 -11.047 12.539 1 89.44 129 ILE A N 1
ATOM 1012 C CA . ILE A 1 129 ? -4.352 -10.391 11.25 1 89.44 129 ILE A CA 1
ATOM 1013 C C . ILE A 1 129 ? -3.625 -11.312 10.281 1 89.44 129 ILE A C 1
ATOM 1015 O O . ILE A 1 129 ? -2.727 -12.062 10.672 1 89.44 129 ILE A O 1
ATOM 1019 N N . SER A 1 130 ? -4.078 -11.289 9.055 1 91.12 130 SER A N 1
ATOM 1020 C CA . SER A 1 130 ? -3.48 -12.109 8.008 1 91.12 130 SER A CA 1
ATOM 1021 C C . SER A 1 130 ? -2.332 -11.375 7.316 1 91.12 130 SER A C 1
ATOM 1023 O O . SER A 1 130 ? -2.502 -10.25 6.84 1 91.12 130 SER A O 1
ATOM 1025 N N . THR A 1 131 ? -1.194 -12.07 7.23 1 95.31 131 THR A N 1
ATOM 1026 C CA . THR A 1 131 ? -0.04 -11.383 6.664 1 95.31 131 THR A CA 1
ATOM 1027 C C . THR A 1 131 ? 0.129 -11.734 5.188 1 95.31 131 THR A C 1
ATOM 1029 O O . THR A 1 131 ? 0.731 -10.977 4.426 1 95.31 131 THR A O 1
ATOM 1032 N N . THR A 1 132 ? -0.39 -12.844 4.754 1 97.5 132 THR A N 1
ATOM 1033 C CA . THR A 1 132 ? -0.363 -13.164 3.33 1 97.5 132 THR A CA 1
ATOM 1034 C C . THR A 1 132 ? -1.555 -12.547 2.609 1 97.5 132 THR A C 1
ATOM 1036 O O . THR A 1 132 ? -2.523 -12.125 3.248 1 97.5 132 THR A O 1
ATOM 1039 N N . TYR A 1 133 ? -1.423 -12.516 1.28 1 97.31 133 TYR A N 1
ATOM 1040 C CA . TYR A 1 133 ? -2.332 -11.648 0.538 1 97.31 133 TYR A CA 1
ATOM 1041 C C . TYR A 1 133 ? -3.006 -12.414 -0.598 1 97.31 133 TYR A C 1
ATOM 1043 O O . TYR A 1 133 ? -3.867 -11.867 -1.292 1 97.31 133 TYR A O 1
ATOM 1051 N N . GLY A 1 134 ? -2.637 -13.617 -0.804 1 97.88 134 GLY A N 1
ATOM 1052 C CA . GLY A 1 134 ? -3.2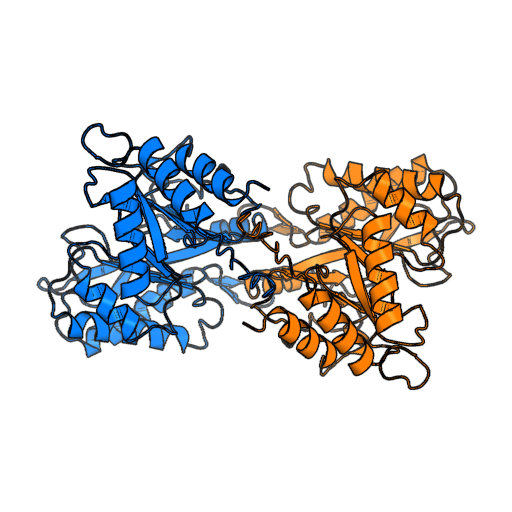3 -14.414 -1.869 1 97.88 134 GLY A CA 1
ATOM 1053 C C . GLY A 1 134 ? -2.443 -15.672 -2.189 1 97.88 134 GLY A C 1
ATOM 1054 O O . GLY A 1 134 ? -1.647 -16.141 -1.37 1 97.88 134 GLY A O 1
ATOM 1055 N N . ILE A 1 135 ? -2.816 -16.281 -3.344 1 98.81 135 ILE A N 1
ATOM 1056 C CA . ILE A 1 135 ? -2.139 -17.5 -3.773 1 98.81 135 ILE A CA 1
ATOM 1057 C C . ILE A 1 135 ? -1.734 -17.375 -5.238 1 98.81 135 ILE A C 1
ATOM 1059 O O . ILE A 1 135 ? -2.238 -16.5 -5.961 1 98.81 135 ILE A O 1
ATOM 1063 N N . ASP A 1 136 ? -0.812 -18.125 -5.602 1 98.81 136 ASP A N 1
ATOM 1064 C CA . ASP A 1 136 ? -0.305 -18.312 -6.961 1 98.81 136 ASP A CA 1
ATOM 1065 C C . ASP A 1 136 ? -0.407 -19.766 -7.398 1 98.81 136 ASP A C 1
ATOM 1067 O O . ASP A 1 136 ? -0.034 -20.672 -6.652 1 98.81 136 ASP A O 1
ATOM 1071 N N . ILE A 1 137 ? -1.033 -19.984 -8.531 1 98.88 137 ILE A N 1
ATOM 1072 C CA . ILE A 1 137 ? -1.131 -21.328 -9.109 1 98.88 137 ILE A CA 1
ATOM 1073 C C . ILE A 1 137 ? 0.031 -21.562 -10.07 1 98.88 137 ILE A C 1
ATOM 1075 O O . ILE A 1 137 ? 0.114 -20.922 -11.117 1 98.88 137 ILE A O 1
ATOM 1079 N N . ASN A 1 138 ? 0.898 -22.5 -9.742 1 98.56 138 ASN A N 1
ATOM 1080 C CA . ASN A 1 138 ? 2.105 -22.719 -10.539 1 98.56 138 ASN A CA 1
ATOM 1081 C C . ASN A 1 138 ? 2.439 -24.203 -10.672 1 98.56 138 ASN A C 1
ATOM 1083 O O . ASN A 1 138 ? 3.396 -24.672 -10.062 1 98.56 138 ASN A O 1
ATOM 1087 N N . TYR A 1 139 ? 1.661 -24.938 -11.508 1 98.31 139 TYR A N 1
ATOM 1088 C CA . TYR A 1 139 ? 1.981 -26.297 -11.93 1 98.31 139 TYR A CA 1
ATOM 1089 C C . TYR A 1 139 ? 2.76 -26.281 -13.242 1 98.31 139 TYR A C 1
ATOM 1091 O O . TYR A 1 139 ? 2.355 -25.625 -14.203 1 98.31 139 TYR A O 1
ATOM 1099 N N . GLU A 1 140 ? 3.85 -27.016 -13.297 1 96.25 140 GLU A N 1
ATOM 1100 C CA . GLU A 1 140 ? 4.574 -27.125 -14.562 1 96.25 140 GLU A CA 1
ATOM 1101 C C . GLU A 1 140 ? 4.371 -28.5 -15.203 1 96.25 140 GLU A C 1
ATOM 1103 O O . GLU A 1 140 ? 4.793 -28.719 -16.344 1 96.25 140 GLU A O 1
ATOM 1108 N N . ASN A 1 141 ? 3.762 -29.391 -14.461 1 97.31 141 ASN A N 1
ATOM 1109 C CA . ASN A 1 141 ? 3.375 -30.703 -14.969 1 97.31 141 ASN A CA 1
ATOM 1110 C C . ASN A 1 141 ? 1.902 -31 -14.695 1 97.31 141 ASN A C 1
ATOM 1112 O O . ASN A 1 141 ? 1.468 -31 -13.539 1 97.31 141 ASN A O 1
ATOM 1116 N N . ILE A 1 142 ? 1.169 -31.25 -15.781 1 98.31 142 ILE A N 1
ATOM 1117 C CA . ILE A 1 142 ? -0.257 -31.531 -15.664 1 98.31 142 ILE A CA 1
ATOM 1118 C C . ILE A 1 142 ? -0.599 -32.812 -16.438 1 98.31 142 ILE A C 1
ATOM 1120 O O . ILE A 1 142 ? -0.357 -32.906 -17.641 1 98.31 142 ILE A O 1
ATOM 1124 N N . ASP A 1 143 ? -1.015 -33.781 -15.711 1 97.94 143 ASP A N 1
ATOM 1125 C CA . ASP A 1 143 ? -1.488 -35.031 -16.297 1 97.94 143 ASP A CA 1
ATOM 1126 C C . ASP A 1 143 ? -2.986 -35.219 -16.062 1 97.94 143 ASP A C 1
ATOM 1128 O O . ASP A 1 143 ? -3.398 -36.031 -15.258 1 97.94 143 ASP A O 1
ATOM 1132 N N . SER A 1 144 ? -3.775 -34.469 -16.641 1 97.75 144 SER A N 1
ATOM 1133 C CA . SER A 1 144 ? -5.234 -34.406 -16.609 1 97.75 144 SER A CA 1
ATOM 1134 C C . SER A 1 144 ? -5.777 -33.719 -17.859 1 97.75 144 SER A C 1
ATOM 1136 O O . SER A 1 144 ? -5.012 -33.188 -18.672 1 97.75 144 SER A O 1
ATOM 1138 N N . SER A 1 145 ? -7.105 -33.781 -18.016 1 98.12 145 SER A N 1
ATOM 1139 C CA . SER A 1 145 ? -7.699 -32.969 -19.094 1 98.12 145 SER A CA 1
ATOM 1140 C C . SER A 1 145 ? -7.664 -31.484 -18.766 1 98.12 145 SER A C 1
ATOM 1142 O O . SER A 1 145 ? -7.613 -31.109 -17.594 1 98.12 145 SER A O 1
ATOM 1144 N N . VAL A 1 146 ? -7.684 -30.688 -19.781 1 98.44 146 VAL A N 1
ATOM 1145 C CA . VAL A 1 146 ? -7.73 -29.234 -19.656 1 98.44 146 VAL A CA 1
ATOM 1146 C C . VAL A 1 146 ? -8.93 -28.828 -18.797 1 98.44 146 VAL A C 1
ATOM 1148 O O . VAL A 1 146 ? -8.797 -28 -17.891 1 98.44 146 VAL A O 1
ATOM 1151 N N . ASP A 1 147 ? -10.07 -29.453 -19 1 97.88 147 ASP A N 1
ATOM 1152 C CA . ASP A 1 147 ? -11.305 -29.125 -18.297 1 97.88 147 ASP A CA 1
ATOM 1153 C C . ASP A 1 147 ? -11.211 -29.484 -16.812 1 97.88 147 ASP A C 1
ATOM 1155 O O . ASP A 1 147 ? -11.695 -28.75 -15.961 1 97.88 147 ASP A O 1
ATOM 1159 N N . ASP A 1 148 ? -10.625 -30.625 -16.578 1 97.81 148 ASP A N 1
ATOM 1160 C CA . ASP A 1 148 ? -10.5 -31.062 -15.195 1 97.81 148 ASP A CA 1
ATOM 1161 C C . ASP A 1 148 ? -9.586 -30.125 -14.406 1 97.81 148 ASP A C 1
ATOM 1163 O O . ASP A 1 148 ? -9.875 -29.797 -13.258 1 97.81 148 ASP A O 1
ATOM 1167 N N . PHE A 1 149 ? -8.5 -29.766 -14.992 1 98.75 149 PHE A N 1
ATOM 1168 C CA . PHE A 1 149 ? -7.582 -28.828 -14.352 1 98.75 149 PHE A CA 1
ATOM 1169 C C . PHE A 1 149 ? -8.289 -27.516 -14.039 1 98.75 149 PHE A C 1
ATOM 1171 O O . PHE A 1 149 ? -8.273 -27.047 -12.891 1 98.75 149 PHE A O 1
ATOM 1178 N N . ALA A 1 150 ? -8.961 -26.922 -15.055 1 98.81 150 ALA A N 1
ATOM 1179 C CA . ALA A 1 150 ? -9.664 -25.656 -14.891 1 98.81 150 ALA A CA 1
ATOM 1180 C C . ALA A 1 150 ? -10.766 -25.781 -13.836 1 98.81 150 ALA A C 1
ATOM 1182 O O . ALA A 1 150 ? -10.953 -24.859 -13.031 1 98.81 150 ALA A O 1
ATOM 1183 N N . TYR A 1 151 ? -11.445 -26.859 -13.867 1 98.69 151 TYR A N 1
ATOM 1184 C CA . TYR A 1 151 ? -12.539 -27.078 -12.938 1 98.69 151 TYR A CA 1
ATOM 1185 C C . TYR A 1 151 ? -12.031 -27.172 -11.5 1 98.69 151 TYR A C 1
ATOM 1187 O O . TYR A 1 151 ? -12.539 -26.484 -10.609 1 98.69 151 TYR A O 1
ATOM 1195 N N . CYS A 1 152 ? -11.039 -28 -11.266 1 98.88 152 CYS A N 1
ATOM 1196 C CA . CYS A 1 152 ? -10.516 -28.219 -9.922 1 98.88 152 CYS A CA 1
ATOM 1197 C C . CYS A 1 152 ? -9.906 -26.953 -9.359 1 98.88 152 CYS A C 1
ATOM 1199 O O . CYS A 1 152 ? -10.289 -26.5 -8.273 1 98.88 152 CYS A O 1
ATOM 1201 N N . ILE A 1 153 ? -9.008 -26.328 -10.078 1 98.94 153 ILE A N 1
ATOM 1202 C CA . ILE A 1 153 ? -8.305 -25.141 -9.609 1 98.94 153 ILE A CA 1
ATOM 1203 C C . ILE A 1 153 ? -9.289 -23.984 -9.445 1 98.94 153 ILE A C 1
ATOM 1205 O O . ILE A 1 153 ? -9.242 -23.25 -8.453 1 98.94 153 ILE A O 1
ATOM 1209 N N . GLY A 1 154 ? -10.156 -23.812 -10.445 1 98.88 154 GLY A N 1
ATOM 1210 C CA . GLY A 1 154 ? -11.172 -22.766 -10.344 1 98.88 154 GLY A CA 1
ATOM 1211 C C . GLY A 1 154 ? -12.031 -22.891 -9.102 1 98.88 154 GLY A C 1
ATOM 1212 O O . GLY A 1 154 ? -12.312 -21.891 -8.438 1 98.88 154 GLY A O 1
ATOM 1213 N N . ASN A 1 155 ? -12.453 -24.078 -8.781 1 98.88 155 ASN A N 1
ATOM 1214 C CA . ASN A 1 155 ? -13.273 -24.312 -7.602 1 98.88 155 ASN A CA 1
ATOM 1215 C C . ASN A 1 155 ? -12.508 -24.016 -6.316 1 98.88 155 ASN A C 1
ATOM 1217 O O . ASN A 1 155 ? -13.055 -23.422 -5.383 1 98.88 155 ASN A O 1
ATOM 1221 N N . VAL A 1 156 ? -11.297 -24.453 -6.254 1 98.94 156 VAL A N 1
ATOM 1222 C CA . VAL A 1 156 ? -10.469 -24.156 -5.086 1 98.94 156 VAL A CA 1
ATOM 1223 C C . VAL A 1 156 ? -10.352 -22.641 -4.898 1 98.94 156 VAL A C 1
ATOM 1225 O O . VAL A 1 156 ? -10.562 -22.125 -3.795 1 98.94 156 VAL A O 1
ATOM 1228 N N . ILE A 1 157 ? -10.086 -21.891 -5.98 1 98.88 157 ILE A N 1
ATOM 1229 C CA . ILE A 1 157 ? -9.969 -20.438 -5.926 1 98.88 157 ILE A CA 1
ATOM 1230 C C . ILE A 1 157 ? -11.273 -19.828 -5.418 1 98.88 157 ILE A C 1
ATOM 1232 O O . ILE A 1 157 ? -11.266 -19 -4.504 1 98.88 157 ILE A O 1
ATOM 1236 N N . GLN A 1 158 ? -12.344 -20.25 -5.941 1 98.69 158 GLN A N 1
ATOM 1237 C CA . GLN A 1 158 ? -13.648 -19.719 -5.578 1 98.69 158 GLN A CA 1
ATOM 1238 C C . GLN A 1 158 ? -13.945 -19.953 -4.102 1 98.69 158 GLN A C 1
ATOM 1240 O O . GLN A 1 158 ? -14.359 -19.047 -3.387 1 98.69 158 GLN A O 1
ATOM 1245 N N . GLN A 1 159 ? -13.734 -21.125 -3.674 1 98.75 159 GLN A N 1
ATOM 1246 C CA . GLN A 1 159 ? -14.047 -21.469 -2.293 1 98.75 159 GLN A CA 1
ATOM 1247 C C . GLN A 1 159 ? -13.156 -20.719 -1.317 1 98.75 159 GLN A C 1
ATOM 1249 O O . GLN A 1 159 ? -13.609 -20.297 -0.25 1 98.75 159 GLN A O 1
ATOM 1254 N N . LEU A 1 160 ? -11.922 -20.578 -1.662 1 98.81 160 LEU A N 1
ATOM 1255 C CA . LEU A 1 160 ? -11.031 -19.797 -0.814 1 98.81 160 LEU A CA 1
ATOM 1256 C C . LEU A 1 160 ? -11.477 -18.344 -0.747 1 98.81 160 LEU A C 1
ATOM 1258 O O . LEU A 1 160 ? -11.477 -17.75 0.328 1 98.81 160 LEU A O 1
ATOM 1262 N N . LYS A 1 161 ? -11.852 -17.734 -1.87 1 97.94 161 LYS A N 1
ATOM 1263 C CA . LYS A 1 161 ? -12.281 -16.344 -1.914 1 97.94 161 LYS A CA 1
ATOM 1264 C C . LYS A 1 161 ? -13.586 -16.156 -1.145 1 97.94 161 LYS A C 1
ATOM 1266 O O . LYS A 1 161 ? -13.836 -15.07 -0.607 1 97.94 161 LYS A O 1
ATOM 1271 N N . GLU A 1 162 ? -14.398 -17.141 -1.057 1 97.75 162 GLU A N 1
ATOM 1272 C CA . GLU A 1 162 ? -15.695 -17.047 -0.403 1 97.75 162 GLU A CA 1
ATOM 1273 C C . GLU A 1 162 ? -15.594 -17.359 1.086 1 97.75 162 GLU A C 1
ATOM 1275 O O . GLU A 1 162 ? -16.547 -17.172 1.836 1 97.75 162 GLU A O 1
ATOM 1280 N N . ASP A 1 163 ? -14.469 -17.891 1.496 1 97.88 163 ASP A N 1
ATOM 1281 C CA . ASP A 1 163 ? -14.273 -18.266 2.896 1 97.88 163 ASP A CA 1
ATOM 1282 C C . ASP A 1 163 ? -14.133 -17.016 3.771 1 97.88 163 ASP A C 1
ATOM 1284 O O . ASP A 1 163 ? -13.172 -16.25 3.627 1 97.88 163 ASP A O 1
ATOM 1288 N N . GLU A 1 164 ? -14.953 -16.781 4.715 1 94.62 164 GLU A N 1
ATOM 1289 C CA . GLU A 1 164 ? -15 -15.594 5.551 1 94.62 164 GLU A CA 1
ATOM 1290 C C . GLU A 1 164 ? -13.758 -15.484 6.43 1 94.62 164 GLU A C 1
ATOM 1292 O O . GLU A 1 164 ? -13.344 -14.383 6.785 1 94.62 164 GLU A O 1
ATOM 1297 N N . ASP A 1 165 ? -13.188 -16.625 6.746 1 94.25 165 ASP A N 1
ATOM 1298 C CA . ASP A 1 165 ? -11.984 -16.625 7.57 1 94.25 165 ASP A CA 1
ATOM 1299 C C . ASP A 1 165 ? -10.789 -16.062 6.801 1 94.25 165 ASP A C 1
ATOM 1301 O O . ASP A 1 165 ? -9.758 -15.75 7.391 1 94.25 165 ASP A O 1
ATOM 1305 N N . LEU A 1 166 ? -10.969 -15.922 5.453 1 95.62 166 LEU A N 1
ATOM 1306 C CA . LEU A 1 166 ? -9.859 -15.516 4.598 1 95.62 166 LEU A CA 1
ATOM 1307 C C . LEU A 1 166 ? -10.148 -14.172 3.939 1 95.62 166 LEU A C 1
ATOM 1309 O O . LEU A 1 166 ? -9.57 -13.852 2.896 1 95.62 166 LEU A O 1
ATOM 1313 N N . SER A 1 167 ? -11.008 -13.328 4.43 1 88.25 167 SER A N 1
ATOM 1314 C CA . SER A 1 167 ? -11.508 -12.094 3.838 1 88.25 167 SER A CA 1
ATOM 1315 C C . SER A 1 167 ? -10.359 -11.156 3.469 1 88.25 167 SER A C 1
ATOM 1317 O O . SER A 1 167 ? -10.422 -10.469 2.449 1 88.25 167 SER A O 1
ATOM 1319 N N . TYR A 1 168 ? -9.211 -11.125 4.062 1 89.81 168 TYR A N 1
ATOM 1320 C CA . TYR A 1 168 ? -8.117 -10.211 3.764 1 89.81 168 TYR A CA 1
ATOM 1321 C C . TYR A 1 168 ? -6.891 -10.977 3.273 1 89.81 168 TYR A C 1
ATOM 1323 O O . TYR A 1 168 ? -5.805 -10.406 3.154 1 89.81 168 TYR A O 1
ATOM 1331 N N . SER A 1 169 ? -7.164 -12.25 2.912 1 94.5 169 SER A N 1
ATOM 1332 C CA . SER A 1 169 ? -6.016 -13.102 2.605 1 94.5 169 SER A CA 1
ATOM 1333 C C . SER A 1 169 ? -6.102 -13.648 1.185 1 94.5 169 SER A C 1
ATOM 1335 O O . SER A 1 169 ? -5.27 -14.461 0.78 1 94.5 169 SER A O 1
ATOM 1337 N N . MET A 1 170 ? -7.105 -13.219 0.431 1 96 170 MET A N 1
ATOM 1338 C CA . MET A 1 170 ? -7.293 -13.758 -0.911 1 96 170 MET A CA 1
ATOM 1339 C C . MET A 1 170 ? -7.531 -12.641 -1.922 1 96 170 MET A C 1
ATOM 1341 O O . MET A 1 170 ? -8.391 -12.766 -2.797 1 96 170 MET A O 1
ATOM 1345 N N . SER A 1 171 ? -6.754 -11.602 -1.831 1 93.81 171 SER A N 1
ATOM 1346 C CA . SER A 1 171 ? -6.961 -10.414 -2.656 1 93.81 171 SER A CA 1
ATOM 1347 C C . SER A 1 171 ? -6.086 -10.453 -3.904 1 93.81 171 SER A C 1
ATOM 1349 O O . SER A 1 171 ? -6.289 -9.664 -4.832 1 93.81 171 SER A O 1
ATOM 1351 N N . ALA A 1 172 ? -5.152 -11.383 -3.957 1 95.88 172 ALA A N 1
ATOM 1352 C CA . ALA A 1 172 ? -4.289 -11.516 -5.129 1 95.88 172 ALA A CA 1
ATOM 1353 C C . ALA A 1 172 ? -4.152 -12.977 -5.543 1 95.88 172 ALA A C 1
ATOM 1355 O O . ALA A 1 172 ? -3.512 -13.773 -4.852 1 95.88 172 ALA A O 1
ATOM 1356 N N . VAL A 1 173 ? -4.758 -13.297 -6.617 1 98.38 173 VAL A N 1
ATOM 1357 C CA . VAL A 1 173 ? -4.652 -14.641 -7.191 1 98.38 173 VAL A CA 1
ATOM 1358 C C . VAL A 1 173 ? -3.951 -14.562 -8.547 1 98.38 173 VAL A C 1
ATOM 1360 O O . VAL A 1 173 ? -4.297 -13.734 -9.391 1 98.38 173 VAL A O 1
ATOM 1363 N N . SER A 1 174 ? -2.891 -15.398 -8.695 1 98.62 174 SER A N 1
ATOM 1364 C CA . SER A 1 174 ? -2.174 -15.406 -9.969 1 98.62 174 SER A CA 1
ATOM 1365 C C . SER A 1 174 ? -2.008 -16.828 -10.5 1 98.62 174 SER A C 1
ATOM 1367 O O . SER A 1 174 ? -2.17 -17.797 -9.758 1 98.62 174 SER A O 1
ATOM 1369 N N . ILE A 1 175 ? -1.811 -16.922 -11.805 1 98.81 175 ILE A N 1
ATOM 1370 C CA . ILE A 1 175 ? -1.48 -18.172 -12.484 1 98.81 175 ILE A CA 1
ATOM 1371 C C . ILE A 1 175 ? -0.146 -18.031 -13.219 1 98.81 175 ILE A C 1
ATOM 1373 O O . ILE A 1 175 ? 0.265 -16.906 -13.547 1 98.81 175 ILE A O 1
ATOM 1377 N N . ALA A 1 176 ? 0.482 -19.156 -13.461 1 98.5 176 ALA A N 1
ATOM 1378 C CA . ALA A 1 176 ? 1.833 -19.078 -14.008 1 98.5 176 ALA A CA 1
ATOM 1379 C C . ALA A 1 176 ? 1.979 -20 -15.219 1 98.5 176 ALA A C 1
ATOM 1381 O O . ALA A 1 176 ? 2.662 -21.031 -15.148 1 98.5 176 ALA A O 1
ATOM 1382 N N . PRO A 1 177 ? 1.493 -19.609 -16.359 1 98.06 177 PRO A N 1
ATOM 1383 C CA . PRO A 1 177 ? 1.513 -20.453 -17.562 1 98.06 177 PRO A CA 1
ATOM 1384 C C . PRO A 1 177 ? 2.887 -20.5 -18.234 1 98.06 177 PRO A C 1
ATOM 1386 O O . PRO A 1 177 ? 3.711 -19.609 -18.016 1 98.06 177 PRO A O 1
ATOM 1389 N N . THR A 1 178 ? 3.121 -21.594 -18.953 1 96.06 178 THR A N 1
ATOM 1390 C CA . THR A 1 178 ? 4.145 -21.766 -19.969 1 96.06 178 THR A CA 1
ATOM 1391 C C . THR A 1 178 ? 3.512 -22 -21.344 1 96.06 178 THR A C 1
ATOM 1393 O O . THR A 1 178 ? 2.299 -22.203 -21.453 1 96.06 178 THR A O 1
ATOM 1396 N N . GLU A 1 179 ? 4.414 -21.875 -22.312 1 95.44 179 GLU A N 1
ATOM 1397 C CA . GLU A 1 179 ? 3.918 -22.188 -23.656 1 95.44 179 GLU A CA 1
ATOM 1398 C C . GLU A 1 179 ? 3.303 -23.578 -23.719 1 95.44 179 GLU A C 1
ATOM 1400 O O . GLU A 1 179 ? 2.211 -23.766 -24.266 1 95.44 179 GLU A O 1
ATOM 1405 N N . ALA A 1 180 ? 3.928 -24.578 -23.156 1 95.06 180 ALA A N 1
ATOM 1406 C CA . ALA A 1 180 ? 3.506 -25.969 -23.219 1 95.06 180 ALA A CA 1
ATOM 1407 C C . ALA A 1 180 ? 2.176 -26.172 -22.5 1 95.06 180 ALA A C 1
ATOM 1409 O O . ALA A 1 180 ? 1.411 -27.078 -22.844 1 95.06 180 ALA A O 1
ATOM 1410 N N . LEU A 1 181 ? 1.853 -25.312 -21.547 1 97.62 181 LEU A N 1
ATOM 1411 C CA . LEU A 1 181 ? 0.648 -25.484 -20.734 1 97.62 181 LEU A CA 1
ATOM 1412 C C . LEU A 1 181 ? -0.34 -24.344 -20.984 1 97.62 181 LEU A C 1
ATOM 1414 O O . LEU A 1 181 ? -1.232 -24.109 -20.172 1 97.62 181 LEU A O 1
ATOM 1418 N N . GLN A 1 182 ? -0.173 -23.688 -22.078 1 97.81 182 GLN A N 1
ATOM 1419 C CA . GLN A 1 182 ? -0.967 -22.516 -22.406 1 97.81 182 GLN A CA 1
ATOM 1420 C C . GLN A 1 182 ? -2.455 -22.844 -22.438 1 97.81 182 GLN A C 1
ATOM 1422 O O . GLN A 1 182 ? -3.279 -22.094 -21.906 1 97.81 182 GLN A O 1
ATOM 1427 N N . SER A 1 183 ? -2.857 -23.953 -23.016 1 98.19 183 SER A N 1
ATOM 1428 C CA . SER A 1 183 ? -4.27 -24.312 -23.141 1 98.19 183 SER A CA 1
ATOM 1429 C C . SER A 1 183 ? -4.902 -24.516 -21.766 1 98.19 183 SER A C 1
ATOM 1431 O O . SER A 1 183 ? -6.051 -24.125 -21.547 1 98.19 183 SER A O 1
ATOM 1433 N N . TYR A 1 184 ? -4.18 -25.094 -20.844 1 98.56 184 TYR A N 1
ATOM 1434 C CA . TYR A 1 184 ? -4.672 -25.344 -19.484 1 98.56 184 TYR A CA 1
ATOM 1435 C C . TYR A 1 184 ? -4.922 -24.047 -18.75 1 98.56 184 TYR A C 1
ATOM 1437 O O . TYR A 1 184 ? -6.027 -23.797 -18.266 1 98.56 184 TYR A O 1
ATOM 1445 N N . TYR A 1 185 ? -3.992 -23.141 -18.781 1 98.81 185 TYR A N 1
ATOM 1446 C CA . TYR A 1 185 ? -4.059 -21.906 -18 1 98.81 185 TYR A CA 1
ATOM 1447 C C . TYR A 1 185 ? -4.988 -20.891 -18.656 1 98.81 185 TYR A C 1
ATOM 1449 O O . TYR A 1 185 ? -5.668 -20.125 -17.984 1 98.81 185 TYR A O 1
ATOM 1457 N N . LEU A 1 186 ? -4.973 -20.875 -20 1 98.62 186 LEU A N 1
ATOM 1458 C CA . LEU A 1 186 ? -5.898 -20 -20.703 1 98.62 186 LEU A CA 1
ATOM 1459 C C . LEU A 1 186 ? -7.344 -20.359 -20.375 1 98.62 186 LEU A C 1
ATOM 1461 O O . LEU A 1 186 ? -8.156 -19.484 -20.062 1 98.62 186 LEU A O 1
ATOM 1465 N N . THR A 1 187 ? -7.664 -21.641 -20.422 1 98.81 187 THR A N 1
ATOM 1466 C CA . THR A 1 187 ? -9.008 -22.094 -20.094 1 98.81 187 THR A CA 1
ATOM 1467 C C . THR A 1 187 ? -9.359 -21.75 -18.641 1 98.81 187 THR A C 1
ATOM 1469 O O . THR A 1 187 ? -10.453 -21.266 -18.359 1 98.81 187 THR A O 1
ATOM 1472 N N . LEU A 1 188 ? -8.445 -22.047 -17.734 1 98.88 188 LEU A N 1
ATOM 1473 C CA . LEU A 1 188 ? -8.648 -21.703 -16.328 1 98.88 188 LEU A CA 1
ATOM 1474 C C . LEU A 1 188 ? -8.969 -20.219 -16.172 1 98.88 188 LEU A C 1
ATOM 1476 O O . LEU A 1 188 ? -9.938 -19.844 -15.508 1 98.88 188 LEU A O 1
ATOM 1480 N N . TYR A 1 189 ? -8.203 -19.359 -16.812 1 98.69 189 TYR A N 1
ATOM 1481 C CA . TYR A 1 189 ? -8.383 -17.922 -16.688 1 98.69 189 TYR A CA 1
ATOM 1482 C C . TYR A 1 189 ? -9.734 -17.484 -17.25 1 98.69 189 TYR A C 1
ATOM 1484 O O . TYR A 1 189 ? -10.492 -16.781 -16.594 1 98.69 189 TYR A O 1
ATOM 1492 N N . LEU A 1 190 ? -10.008 -17.891 -18.453 1 98.25 190 LEU A N 1
ATOM 1493 C CA . LEU A 1 190 ? -11.211 -17.438 -19.141 1 98.25 190 LEU A CA 1
ATOM 1494 C C . LEU A 1 190 ? -12.461 -17.844 -18.375 1 98.25 190 LEU A C 1
ATOM 1496 O O . LEU A 1 190 ? -13.461 -17.125 -18.391 1 98.25 190 LEU A O 1
ATOM 1500 N N . LYS A 1 191 ? -12.406 -18.938 -17.672 1 98.38 191 LYS A N 1
ATOM 1501 C CA . LYS A 1 191 ? -13.555 -19.391 -16.891 1 98.38 191 LYS A CA 1
ATOM 1502 C C . LYS A 1 191 ? -13.617 -18.672 -15.539 1 98.38 191 LYS A C 1
ATOM 1504 O O . LYS A 1 191 ? -14.633 -18.75 -14.844 1 98.38 191 LYS A O 1
ATOM 1509 N N . ASN A 1 192 ? -12.508 -18.062 -15.141 1 98.25 192 ASN A N 1
ATOM 1510 C CA . ASN A 1 192 ? -12.422 -17.469 -13.812 1 98.25 192 ASN A CA 1
ATOM 1511 C C . ASN A 1 192 ? -11.844 -16.062 -13.875 1 98.25 192 ASN A C 1
ATOM 1513 O O . ASN A 1 192 ? -11.086 -15.648 -12.992 1 98.25 192 ASN A O 1
ATOM 1517 N N . LYS A 1 193 ? -12.172 -15.227 -14.852 1 96 193 LYS A N 1
ATOM 1518 C CA . LYS A 1 193 ? -11.562 -13.93 -15.133 1 96 193 LYS A CA 1
ATOM 1519 C C . LYS A 1 193 ? -11.688 -12.992 -13.938 1 96 193 LYS A C 1
ATOM 1521 O O . LYS A 1 193 ? -10.758 -12.242 -13.633 1 96 193 LYS A O 1
ATOM 1526 N N . ASP A 1 194 ? -12.773 -13.055 -13.266 1 94.81 194 ASP A N 1
ATOM 1527 C CA . ASP A 1 194 ? -13.07 -12.117 -12.188 1 94.81 194 ASP A CA 1
ATOM 1528 C C . ASP A 1 194 ? -12.359 -12.516 -10.898 1 94.81 194 ASP A C 1
ATOM 1530 O O . ASP A 1 194 ? -12.289 -11.727 -9.953 1 94.81 194 ASP A O 1
ATOM 1534 N N . LYS A 1 195 ? -11.727 -13.695 -10.883 1 97.25 195 LYS A N 1
ATOM 1535 C CA . LYS A 1 195 ? -11.133 -14.195 -9.648 1 97.25 195 LYS A CA 1
ATOM 1536 C C . LYS A 1 195 ? -9.609 -14.234 -9.742 1 97.25 195 LYS A C 1
ATOM 1538 O O . LYS A 1 195 ? -8.922 -14.422 -8.734 1 97.25 195 LYS A O 1
ATOM 1543 N N . ILE A 1 196 ? -9.133 -14.094 -10.945 1 97.69 196 ILE A N 1
ATOM 1544 C CA . ILE A 1 196 ? -7.691 -14.156 -11.164 1 97.69 196 ILE A CA 1
ATOM 1545 C C . ILE A 1 196 ? -7.16 -12.758 -11.484 1 97.69 196 ILE A C 1
ATOM 1547 O O . ILE A 1 196 ? -7.609 -12.117 -12.43 1 97.69 196 ILE A O 1
ATOM 1551 N N . ASP A 1 197 ? -6.152 -12.352 -10.695 1 95.19 197 ASP A N 1
ATOM 1552 C CA . ASP A 1 197 ? -5.715 -10.961 -10.719 1 95.19 197 ASP A CA 1
ATOM 1553 C C . ASP A 1 197 ? -4.5 -10.781 -11.625 1 95.19 197 ASP A C 1
ATOM 1555 O O . ASP A 1 197 ? -4.309 -9.719 -12.219 1 95.19 197 ASP A O 1
ATOM 1559 N N . TRP A 1 198 ? -3.646 -11.875 -11.734 1 96.31 198 TRP A N 1
ATOM 1560 C CA . TRP A 1 198 ? -2.4 -11.734 -12.484 1 96.31 198 TRP A CA 1
ATOM 1561 C C . TRP A 1 198 ? -2.084 -13.008 -13.258 1 96.31 198 TRP A C 1
ATOM 1563 O O . TRP A 1 198 ? -2.453 -14.109 -12.844 1 96.31 198 TRP A O 1
ATOM 1573 N N . ILE A 1 199 ? -1.438 -12.773 -14.359 1 97.69 199 ILE A N 1
ATOM 1574 C CA . ILE A 1 199 ? -0.94 -13.859 -15.203 1 97.69 199 ILE A CA 1
ATOM 1575 C C . ILE A 1 199 ? 0.579 -13.766 -15.32 1 97.69 199 ILE A C 1
ATOM 1577 O O . ILE A 1 199 ? 1.096 -12.898 -16.031 1 97.69 199 ILE A O 1
ATOM 1581 N N . ASN A 1 200 ? 1.232 -14.648 -14.641 1 98.12 200 ASN A N 1
ATOM 1582 C CA . ASN A 1 200 ? 2.689 -14.719 -14.664 1 98.12 200 ASN A CA 1
ATOM 1583 C C . ASN A 1 200 ? 3.186 -15.594 -15.812 1 98.12 200 ASN A C 1
ATOM 1585 O O . ASN A 1 200 ? 3.598 -16.734 -15.594 1 98.12 200 ASN A O 1
ATOM 1589 N N . TYR A 1 201 ? 3.258 -15.086 -16.969 1 97.25 201 TYR A N 1
ATOM 1590 C CA . TYR A 1 201 ? 3.652 -15.906 -18.109 1 97.25 201 TYR A CA 1
ATOM 1591 C C . TYR A 1 201 ? 5.168 -16.062 -18.172 1 97.25 201 TYR A C 1
ATOM 1593 O O . TYR A 1 201 ? 5.898 -15.062 -18.156 1 97.25 201 TYR A O 1
ATOM 1601 N N . LYS A 1 202 ? 5.605 -17.328 -18.312 1 95 202 LYS A N 1
ATOM 1602 C CA . LYS A 1 202 ? 7.031 -17.656 -18.266 1 95 202 LYS A CA 1
ATOM 1603 C C . LYS A 1 202 ? 7.672 -17.516 -19.641 1 95 202 LYS A C 1
ATOM 1605 O O . LYS A 1 202 ? 8.039 -18.516 -20.266 1 95 202 LYS A O 1
ATOM 1610 N N . PHE A 1 203 ? 7.977 -16.344 -20 1 94 203 PHE A N 1
ATOM 1611 C CA . PHE A 1 203 ? 8.609 -16.062 -21.281 1 94 203 PHE A CA 1
ATOM 1612 C C . PHE A 1 203 ? 10 -16.703 -21.344 1 94 203 PHE A C 1
ATOM 1614 O O . PHE A 1 203 ? 10.469 -17.062 -22.422 1 94 203 PHE A O 1
ATOM 1621 N N . TYR A 1 204 ? 10.594 -16.859 -20.188 1 91.5 204 TYR A N 1
ATOM 1622 C CA . TYR A 1 204 ? 11.961 -17.344 -20.125 1 91.5 204 TYR A CA 1
ATOM 1623 C C . TYR A 1 204 ? 12.031 -18.828 -20.5 1 91.5 204 TYR A C 1
ATOM 1625 O O . TYR A 1 204 ? 13.117 -19.375 -20.656 1 91.5 204 TYR A O 1
ATOM 1633 N N . LYS A 1 205 ? 10.93 -19.438 -20.625 1 89.69 205 LYS A N 1
ATOM 1634 C CA . LYS A 1 205 ? 10.898 -20.828 -21.031 1 89.69 205 LYS A CA 1
ATOM 1635 C C . LYS A 1 205 ? 10.781 -20.969 -22.547 1 89.69 205 LYS A C 1
ATOM 1637 O O . LYS A 1 205 ? 10.539 -22.062 -23.062 1 89.69 205 LYS A O 1
ATOM 1642 N N . GLN A 1 206 ? 10.867 -19.859 -23.25 1 88.69 206 GLN A N 1
ATOM 1643 C CA . GLN A 1 206 ? 10.828 -19.844 -24.703 1 88.69 206 GLN A CA 1
ATOM 1644 C C . GLN A 1 206 ? 12.062 -19.156 -25.281 1 88.69 206 GLN A C 1
ATOM 1646 O O . GLN A 1 206 ? 12.75 -18.406 -24.578 1 88.69 206 GLN A O 1
ATOM 1651 N N . SER A 1 207 ? 12.32 -19.531 -26.578 1 86 207 SER A N 1
ATOM 1652 C CA . SER A 1 207 ? 13.406 -18.875 -27.312 1 86 207 SER A CA 1
ATOM 1653 C C . SER A 1 207 ? 12.859 -17.828 -28.281 1 86 207 SER A C 1
ATOM 1655 O O . SER A 1 207 ? 11.812 -18.031 -28.906 1 86 207 SER A O 1
ATOM 1657 N N . PHE A 1 208 ? 13.656 -16.734 -28.328 1 89.44 208 PHE A N 1
ATOM 1658 C CA . PHE A 1 208 ? 13.273 -15.648 -29.219 1 89.44 208 PHE A CA 1
ATOM 1659 C C . PHE A 1 208 ? 14.43 -15.258 -30.125 1 89.44 208 PHE A C 1
ATOM 1661 O O . PHE A 1 208 ? 15.562 -15.133 -29.672 1 89.44 208 PHE A O 1
ATOM 1668 N N . ASP A 1 209 ? 14.086 -15.078 -31.391 1 88.06 209 ASP A N 1
ATOM 1669 C CA . ASP A 1 209 ? 15.102 -14.656 -32.344 1 88.06 209 ASP A CA 1
ATOM 1670 C C . ASP A 1 209 ? 15.406 -13.172 -32.219 1 88.06 209 ASP A C 1
ATOM 1672 O O . ASP A 1 209 ? 16.484 -12.711 -32.625 1 88.06 209 ASP A O 1
ATOM 1676 N N . SER A 1 210 ? 14.406 -12.469 -31.703 1 91.19 210 SER A N 1
ATOM 1677 C CA . SER A 1 210 ? 14.562 -11.031 -31.562 1 91.19 210 SER A CA 1
ATOM 1678 C C . SER A 1 210 ? 13.633 -10.484 -30.484 1 91.19 210 SER A C 1
ATOM 1680 O O . SER A 1 210 ? 12.672 -11.148 -30.078 1 91.19 210 SER A O 1
ATOM 1682 N N . VAL A 1 211 ? 13.961 -9.305 -30.078 1 92.81 211 VAL A N 1
ATOM 1683 C CA . VAL A 1 211 ? 13.141 -8.602 -29.094 1 92.81 211 VAL A CA 1
ATOM 1684 C C . VAL A 1 211 ? 11.75 -8.352 -29.672 1 92.81 211 VAL A C 1
ATOM 1686 O O . VAL A 1 211 ? 10.75 -8.391 -28.953 1 92.81 211 VAL A O 1
ATOM 1689 N N . ILE A 1 212 ? 11.703 -8.125 -30.969 1 93.81 212 ILE A N 1
ATOM 1690 C CA . ILE A 1 212 ? 10.445 -7.855 -31.641 1 93.81 212 ILE A CA 1
ATOM 1691 C C . ILE A 1 212 ? 9.523 -9.062 -31.516 1 93.81 212 ILE A C 1
ATOM 1693 O O . ILE A 1 212 ? 8.312 -8.914 -31.297 1 93.81 212 ILE A O 1
ATOM 1697 N N . GLU A 1 213 ? 10.062 -10.242 -31.609 1 93.62 213 GLU A N 1
ATOM 1698 C CA . GLU A 1 213 ? 9.266 -11.461 -31.469 1 93.62 213 GLU A CA 1
ATOM 1699 C C . GLU A 1 213 ? 8.727 -11.594 -30.047 1 93.62 213 GLU A C 1
ATOM 1701 O O . GLU A 1 213 ? 7.598 -12.047 -29.844 1 93.62 213 GLU A O 1
ATOM 1706 N N . PHE A 1 214 ? 9.586 -11.266 -29.188 1 93.69 214 PHE A N 1
ATOM 1707 C CA . PHE A 1 214 ? 9.164 -11.234 -27.797 1 93.69 214 PHE A CA 1
ATOM 1708 C C . PHE A 1 214 ? 7.973 -10.305 -27.625 1 93.69 214 PHE A C 1
ATOM 1710 O O . PHE A 1 214 ? 6.957 -10.695 -27.031 1 93.69 214 PHE A O 1
ATOM 1717 N N . VAL A 1 215 ? 8.039 -9.125 -28.109 1 94.75 215 VAL A N 1
ATOM 1718 C CA . VAL A 1 215 ? 7 -8.109 -28 1 94.75 215 VAL A CA 1
ATOM 1719 C C . VAL A 1 215 ? 5.734 -8.594 -28.703 1 94.75 215 VAL A C 1
ATOM 1721 O O . VAL A 1 215 ? 4.629 -8.43 -28.188 1 94.75 215 VAL A O 1
ATOM 1724 N N . LYS A 1 216 ? 5.887 -9.203 -29.797 1 94.44 216 LYS A N 1
ATOM 1725 C CA . LYS A 1 216 ? 4.75 -9.719 -30.547 1 94.44 216 LYS A CA 1
ATOM 1726 C C . LYS A 1 216 ? 4.012 -10.797 -29.766 1 94.44 216 LYS A C 1
ATOM 1728 O O . LYS A 1 216 ? 2.781 -10.805 -29.703 1 94.44 216 LYS A O 1
ATOM 1733 N N . LEU A 1 217 ? 4.773 -11.688 -29.188 1 95.5 217 LEU A N 1
ATOM 1734 C CA . LEU A 1 217 ? 4.141 -12.742 -28.406 1 95.5 217 LEU A CA 1
ATOM 1735 C C . LEU A 1 217 ? 3.389 -12.148 -27.219 1 95.5 217 LEU A C 1
ATOM 1737 O O . LEU A 1 217 ? 2.271 -12.578 -26.906 1 95.5 217 LEU A O 1
ATOM 1741 N N . PHE A 1 218 ? 4.02 -11.195 -26.578 1 95.56 218 PHE A N 1
ATOM 1742 C CA . PHE A 1 218 ? 3.369 -10.555 -25.438 1 95.56 218 PHE A CA 1
ATOM 1743 C C . PHE A 1 218 ? 2.016 -9.984 -25.844 1 95.56 218 PHE A C 1
ATOM 1745 O O . PHE A 1 218 ? 1.005 -10.242 -25.188 1 95.56 218 PHE A O 1
ATOM 1752 N N . LYS A 1 219 ? 1.981 -9.266 -26.891 1 93.19 219 LYS A N 1
ATOM 1753 C CA . LYS A 1 219 ? 0.754 -8.625 -27.359 1 93.19 219 LYS A CA 1
ATOM 1754 C C . LYS A 1 219 ? -0.288 -9.664 -27.766 1 93.19 219 LYS A C 1
ATOM 1756 O O . LYS A 1 219 ? -1.479 -9.492 -27.5 1 93.19 219 LYS A O 1
ATOM 1761 N N . LYS A 1 220 ? 0.208 -10.695 -28.375 1 95.19 220 LYS A N 1
ATOM 1762 C CA . LYS A 1 220 ? -0.692 -11.789 -28.734 1 95.19 220 LYS A CA 1
ATOM 1763 C C . LYS A 1 220 ? -1.343 -12.391 -27.5 1 95.19 220 LYS A C 1
ATOM 1765 O O . LYS A 1 220 ? -2.549 -12.648 -27.484 1 95.19 220 LYS A O 1
ATOM 1770 N N . LEU A 1 221 ? -0.571 -12.609 -26.516 1 96.44 221 LEU A N 1
ATOM 1771 C CA . LEU A 1 221 ? -1.076 -13.203 -25.281 1 96.44 221 LEU A CA 1
ATOM 1772 C C . LEU A 1 221 ? -2.062 -12.273 -24.578 1 96.44 221 LEU A C 1
ATOM 1774 O O . LEU A 1 221 ? -3.074 -12.719 -24.047 1 96.44 221 LEU A O 1
ATOM 1778 N N . VAL A 1 222 ? -1.749 -10.969 -24.578 1 93.44 222 VAL A N 1
ATOM 1779 C CA . VAL A 1 222 ? -2.674 -9.992 -24.016 1 93.44 222 VAL A CA 1
ATOM 1780 C C . VAL A 1 222 ? -4.035 -10.117 -24.688 1 93.44 222 VAL A C 1
ATOM 1782 O O . VAL A 1 222 ? -5.074 -10.094 -24.016 1 93.44 222 VAL A O 1
ATOM 1785 N N . TYR A 1 223 ? -4.004 -10.242 -25.922 1 92.56 223 TYR A N 1
ATOM 1786 C CA . TYR A 1 223 ? -5.23 -10.391 -26.703 1 92.56 223 TYR A CA 1
ATOM 1787 C C . TYR A 1 223 ? -5.93 -11.703 -26.375 1 92.56 223 TYR A C 1
ATOM 1789 O O . TYR A 1 223 ? -7.141 -11.727 -26.141 1 92.56 223 TYR A O 1
ATOM 1797 N N . GLU A 1 224 ? -5.199 -12.797 -26.328 1 95.69 224 GLU A N 1
ATOM 1798 C CA . GLU A 1 224 ? -5.762 -14.125 -26.078 1 95.69 224 GLU A CA 1
ATOM 1799 C C . GLU A 1 224 ? -6.43 -14.195 -24.703 1 95.69 224 GLU A C 1
ATOM 1801 O O . GLU A 1 224 ? -7.516 -14.766 -24.562 1 95.69 224 GLU A O 1
ATOM 1806 N N . TYR A 1 225 ? -5.816 -13.656 -23.75 1 95.56 225 TYR A N 1
ATOM 1807 C CA . TYR A 1 225 ? -6.363 -13.664 -22.406 1 95.56 225 TYR A CA 1
ATOM 1808 C C . TYR A 1 225 ? -7.449 -12.602 -22.25 1 95.56 225 TYR A C 1
ATOM 1810 O O . TYR A 1 225 ? -8.242 -12.656 -21.297 1 95.56 225 TYR A O 1
ATOM 1818 N N . GLY A 1 226 ? -7.488 -11.625 -23.141 1 91.25 226 GLY A N 1
ATOM 1819 C CA . GLY A 1 226 ? -8.367 -10.492 -22.922 1 91.25 226 GLY A CA 1
ATOM 1820 C C . GLY A 1 226 ? -8.047 -9.734 -21.641 1 91.25 226 GLY A C 1
ATOM 1821 O O . GLY A 1 226 ? -8.961 -9.305 -20.938 1 91.25 226 GLY A O 1
ATOM 1822 N N . ALA A 1 227 ? -6.812 -9.633 -21.328 1 85.38 227 ALA A N 1
ATOM 1823 C CA . ALA A 1 227 ? -6.359 -9.117 -20.031 1 85.38 227 ALA A CA 1
ATOM 1824 C C . ALA A 1 227 ? -5.277 -8.062 -20.219 1 85.38 227 ALA A C 1
ATOM 1826 O O . ALA A 1 227 ? -4.125 -8.273 -19.828 1 85.38 227 ALA A O 1
ATOM 1827 N N . PRO A 1 228 ? -5.539 -6.898 -20.766 1 80.88 228 PRO A N 1
ATOM 1828 C CA . PRO A 1 228 ? -4.504 -5.898 -21.047 1 80.88 228 PRO A CA 1
ATOM 1829 C C . PRO A 1 228 ? -3.785 -5.422 -19.797 1 80.88 228 PRO A C 1
ATOM 1831 O O . PRO A 1 228 ? -2.639 -4.973 -19.859 1 80.88 228 PRO A O 1
ATOM 1834 N N . PHE A 1 229 ? -4.285 -5.668 -18.656 1 83.44 229 PHE A N 1
ATOM 1835 C CA . PHE A 1 229 ? -3.658 -5.09 -17.469 1 83.44 229 PHE A CA 1
ATOM 1836 C C . PHE A 1 229 ? -3.348 -6.172 -16.438 1 83.44 229 PHE A C 1
ATOM 1838 O O . PHE A 1 229 ? -3.1 -5.867 -15.273 1 83.44 229 PHE A O 1
ATOM 1845 N N . LYS A 1 230 ? -3.287 -7.41 -16.922 1 91.69 230 LYS A N 1
ATOM 1846 C CA . LYS A 1 230 ? -3.076 -8.477 -15.938 1 91.69 230 LYS A CA 1
ATOM 1847 C C . LYS A 1 230 ? -1.877 -9.336 -16.312 1 91.69 230 LYS A C 1
ATOM 1849 O O . LYS A 1 230 ? -1.357 -10.086 -15.484 1 91.69 230 LYS A O 1
ATOM 1854 N N . LEU A 1 231 ? -1.439 -9.25 -17.562 1 94.94 231 LEU A N 1
ATOM 1855 C CA . LEU A 1 231 ? -0.355 -10.109 -18.031 1 94.94 231 LEU A CA 1
ATOM 1856 C C . LEU A 1 231 ? 1 -9.547 -17.609 1 94.94 231 LEU A C 1
ATOM 1858 O O . LEU A 1 231 ? 1.272 -8.359 -17.812 1 94.94 231 LEU A O 1
ATOM 1862 N N . LEU A 1 232 ? 1.798 -10.375 -17.016 1 96.31 232 LEU A N 1
ATOM 1863 C CA . LEU A 1 232 ? 3.15 -10.016 -16.609 1 96.31 232 LEU A CA 1
ATOM 1864 C C . LEU A 1 232 ? 4.188 -10.766 -17.422 1 96.31 232 LEU A C 1
ATOM 1866 O O . LEU A 1 232 ? 4.012 -11.953 -17.719 1 96.31 232 LEU A O 1
ATOM 1870 N N . ALA A 1 233 ? 5.27 -10.109 -17.766 1 94.75 233 ALA A N 1
ATOM 1871 C CA . ALA A 1 233 ? 6.379 -10.742 -18.469 1 94.75 233 ALA A CA 1
ATOM 1872 C C . ALA A 1 233 ? 7.348 -11.398 -17.484 1 94.75 233 ALA A C 1
ATOM 1874 O O . ALA A 1 233 ? 7.875 -10.734 -16.594 1 94.75 233 ALA A O 1
ATOM 1875 N N . GLY A 1 234 ? 7.578 -12.68 -17.688 1 95.62 234 GLY A N 1
ATOM 1876 C CA . GLY A 1 234 ? 8.422 -13.422 -16.766 1 95.62 234 GLY A CA 1
ATOM 1877 C C . GLY A 1 234 ? 9.844 -13.609 -17.266 1 95.62 234 GLY A C 1
ATOM 1878 O O . GLY A 1 234 ? 10.055 -13.875 -18.453 1 95.62 234 GLY A O 1
ATOM 1879 N N . VAL A 1 235 ? 10.82 -13.438 -16.328 1 94.06 235 VAL A N 1
ATOM 1880 C CA . VAL A 1 235 ? 12.227 -13.688 -16.594 1 94.06 235 VAL A CA 1
ATOM 1881 C C . VAL A 1 235 ? 12.836 -14.531 -15.484 1 94.06 235 VAL A C 1
ATOM 1883 O O . VAL A 1 235 ? 12.32 -14.539 -14.359 1 94.06 235 VAL A O 1
ATOM 1886 N N . SER A 1 236 ? 13.883 -15.305 -15.852 1 92.75 236 SER A N 1
ATOM 1887 C CA . SER A 1 236 ? 14.539 -16.156 -14.867 1 92.75 236 SER A CA 1
ATOM 1888 C C . SER A 1 236 ? 15.992 -15.75 -14.664 1 92.75 236 SER A C 1
ATOM 1890 O O . SER A 1 236 ? 16.719 -15.547 -15.641 1 92.75 236 SER A O 1
ATOM 1892 N N . THR A 1 237 ? 16.406 -15.664 -13.406 1 89.5 237 THR A N 1
ATOM 1893 C CA . THR A 1 237 ? 17.797 -15.344 -13.109 1 89.5 237 THR A CA 1
ATOM 1894 C C . THR A 1 237 ? 18.656 -16.609 -13.055 1 89.5 237 THR A C 1
ATOM 1896 O O . THR A 1 237 ? 19.875 -16.531 -12.977 1 89.5 237 THR A O 1
ATOM 1899 N N . ASP A 1 238 ? 18 -17.734 -13.109 1 79.38 238 ASP A N 1
ATOM 1900 C CA . ASP A 1 238 ? 18.719 -19 -13.25 1 79.38 238 ASP A CA 1
ATOM 1901 C C . ASP A 1 238 ? 19.375 -19.094 -14.625 1 79.38 238 ASP A C 1
ATOM 1903 O O . ASP A 1 238 ? 20.469 -19.656 -14.758 1 79.38 238 ASP A O 1
ATOM 1907 N N . THR A 1 239 ? 18.734 -18.672 -15.594 1 62.06 239 THR A N 1
ATOM 1908 C CA . THR A 1 239 ? 19.109 -18.953 -16.969 1 62.06 239 THR A CA 1
ATOM 1909 C C . THR A 1 239 ? 19.672 -17.703 -17.656 1 62.06 239 THR A C 1
ATOM 1911 O O . THR A 1 239 ? 20.297 -17.797 -18.703 1 62.06 239 THR A O 1
ATOM 1914 N N . ILE A 1 240 ? 19.312 -16.609 -17.047 1 60.72 240 ILE A N 1
ATOM 1915 C CA . ILE A 1 240 ? 19.578 -15.375 -17.766 1 60.72 240 ILE A CA 1
ATOM 1916 C C . ILE A 1 240 ? 21.094 -15.188 -17.922 1 60.72 240 ILE A C 1
ATOM 1918 O O . ILE A 1 240 ? 21.547 -14.508 -18.844 1 60.72 240 ILE A O 1
ATOM 1922 N N . THR A 1 241 ? 21.797 -15.812 -16.906 1 53.91 241 THR A N 1
ATOM 1923 C CA . THR A 1 241 ? 23.25 -15.688 -16.984 1 53.91 241 THR A CA 1
ATOM 1924 C C . THR A 1 241 ? 23.828 -16.766 -17.906 1 53.91 241 THR A C 1
ATOM 1926 O O . THR A 1 241 ? 25.031 -16.75 -18.203 1 53.91 241 THR A O 1
ATOM 1929 N N . SER A 1 242 ? 22.891 -17.641 -18.312 1 50.44 242 SER A N 1
ATOM 1930 C CA . SER A 1 242 ? 23.516 -18.719 -19.078 1 50.44 242 SER A CA 1
ATOM 1931 C C . SER A 1 242 ? 23.484 -18.406 -20.578 1 50.44 242 SER A C 1
ATOM 1933 O O . SER A 1 242 ? 22.531 -17.781 -21.062 1 50.44 242 SER A O 1
ATOM 1935 N N . SER A 1 243 ? 24.594 -18.406 -21.156 1 49 243 SER A N 1
ATOM 1936 C CA . SER A 1 243 ? 24.844 -18.219 -22.578 1 49 243 SER A CA 1
ATOM 1937 C C . SER A 1 243 ? 23.844 -19 -23.422 1 49 243 SER A C 1
ATOM 1939 O O . SER A 1 243 ? 23.703 -18.766 -24.625 1 49 243 SER A O 1
ATOM 1941 N N . SER A 1 244 ? 23.266 -20.031 -22.844 1 47.75 244 SER A N 1
ATOM 1942 C CA . SER A 1 244 ? 22.469 -20.938 -23.672 1 47.75 244 SER A CA 1
ATOM 1943 C C . SER A 1 244 ? 21.031 -20.453 -23.797 1 47.75 244 SER A C 1
ATOM 1945 O O . SER A 1 244 ? 20.266 -20.953 -24.625 1 47.75 244 SER A O 1
ATOM 1947 N N . TYR A 1 245 ? 20.688 -19.469 -22.938 1 55.38 245 TYR A N 1
ATOM 1948 C CA . TYR A 1 245 ? 19.297 -19.031 -23.047 1 55.38 245 TYR A CA 1
ATOM 1949 C C . TYR A 1 245 ? 19.219 -17.672 -23.703 1 55.38 245 TYR A C 1
ATOM 1951 O O . TYR A 1 245 ? 20.125 -16.859 -23.594 1 55.38 245 TYR A O 1
ATOM 1959 N N . THR A 1 246 ? 18.297 -17.625 -24.656 1 60.84 246 THR A N 1
ATOM 1960 C CA . THR A 1 246 ? 18.109 -16.531 -25.594 1 60.84 246 THR A CA 1
ATOM 1961 C C . THR A 1 246 ? 17.656 -15.273 -24.859 1 60.84 246 THR A C 1
ATOM 1963 O O . THR A 1 246 ? 17.75 -14.164 -25.406 1 60.84 246 THR A O 1
ATOM 1966 N N . MET A 1 247 ? 17.297 -15.43 -23.531 1 79.88 247 MET A N 1
ATOM 1967 C CA . MET A 1 247 ? 16.797 -14.164 -22.984 1 79.88 247 MET A CA 1
ATOM 1968 C C . MET A 1 247 ? 17.797 -13.578 -22 1 79.88 247 MET A C 1
ATOM 1970 O O . MET A 1 247 ? 17.797 -13.945 -20.828 1 79.88 247 MET A O 1
ATOM 1974 N N . THR A 1 248 ? 18.719 -12.773 -22.453 1 81.06 248 THR A N 1
ATOM 1975 C CA . THR A 1 248 ? 19.656 -12.039 -21.594 1 81.06 248 THR A CA 1
ATOM 1976 C C . THR A 1 248 ? 18.938 -10.906 -20.875 1 81.06 248 THR A C 1
ATOM 1978 O O . THR A 1 248 ? 17.797 -10.57 -21.219 1 81.06 248 THR A O 1
ATOM 1981 N N . THR A 1 249 ? 19.641 -10.414 -19.859 1 84.12 249 THR A N 1
ATOM 1982 C CA . THR A 1 249 ? 19.109 -9.258 -19.141 1 84.12 249 THR A CA 1
ATOM 1983 C C . THR A 1 249 ? 18.828 -8.109 -20.109 1 84.12 249 THR A C 1
ATOM 1985 O O . THR A 1 249 ? 17.766 -7.484 -20.062 1 84.12 249 THR A O 1
ATOM 1988 N N . GLU A 1 250 ? 19.812 -7.836 -20.938 1 85.81 250 GLU A N 1
ATOM 1989 C CA . GLU A 1 250 ? 19.672 -6.742 -21.891 1 85.81 250 GLU A CA 1
ATOM 1990 C C . GLU A 1 250 ? 18.484 -6.965 -22.828 1 85.81 250 GLU A C 1
ATOM 1992 O O . GLU A 1 250 ? 17.719 -6.039 -23.094 1 85.81 250 GLU A O 1
ATOM 1997 N N . PHE A 1 251 ? 18.422 -8.172 -23.312 1 89.06 251 PHE A N 1
ATOM 1998 C CA . PHE A 1 251 ? 17.312 -8.547 -24.188 1 89.06 251 PHE A CA 1
ATOM 1999 C C . PHE A 1 251 ? 15.977 -8.305 -23.5 1 89.06 251 PHE A C 1
ATOM 2001 O O . PHE A 1 251 ? 15.094 -7.656 -24.062 1 89.06 251 PHE A O 1
ATOM 2008 N N . PHE A 1 252 ? 15.82 -8.789 -22.328 1 92.69 252 PHE A N 1
ATOM 2009 C CA . PHE A 1 252 ? 14.57 -8.703 -21.594 1 92.69 252 PHE A CA 1
ATOM 2010 C C . PHE A 1 252 ? 14.227 -7.254 -21.266 1 92.69 252 PHE A C 1
ATOM 2012 O O . PHE A 1 252 ? 13.094 -6.824 -21.453 1 92.69 252 PHE A O 1
ATOM 2019 N N . VAL A 1 253 ? 15.188 -6.465 -20.797 1 90.44 253 VAL A N 1
ATOM 2020 C CA . VAL A 1 253 ? 14.977 -5.066 -20.438 1 90.44 253 VAL A CA 1
ATOM 2021 C C . VAL A 1 253 ? 14.57 -4.27 -21.672 1 90.44 253 VAL A C 1
ATOM 2023 O O . VAL A 1 253 ? 13.68 -3.414 -21.609 1 90.44 253 VAL A O 1
ATOM 2026 N N . LYS A 1 254 ? 15.195 -4.48 -22.781 1 91.19 254 LYS A N 1
ATOM 2027 C CA . LYS A 1 254 ? 14.828 -3.82 -24.031 1 91.19 254 LYS A CA 1
ATOM 2028 C C . LYS A 1 254 ? 13.383 -4.137 -24.406 1 91.19 254 LYS A C 1
ATOM 2030 O O . LYS A 1 254 ? 12.633 -3.248 -24.812 1 91.19 254 LYS A O 1
ATOM 2035 N N . GLY A 1 255 ? 13.047 -5.406 -24.312 1 92.69 255 GLY A N 1
ATOM 2036 C CA . GLY A 1 255 ? 11.672 -5.789 -24.594 1 92.69 255 GLY A CA 1
ATOM 2037 C C . GLY A 1 255 ? 10.664 -5.105 -23.672 1 92.69 255 GLY A C 1
ATOM 2038 O O . GLY A 1 255 ? 9.648 -4.59 -24.141 1 92.69 255 GLY A O 1
ATOM 2039 N N . CYS A 1 256 ? 10.953 -5.055 -22.406 1 92.5 256 CYS A N 1
ATOM 2040 C CA . CYS A 1 256 ? 10.078 -4.402 -21.438 1 92.5 256 CYS A CA 1
ATOM 2041 C C . CYS A 1 256 ? 9.945 -2.916 -21.734 1 92.5 256 CYS A C 1
ATOM 2043 O O . CYS A 1 256 ? 8.867 -2.346 -21.594 1 92.5 256 CYS A O 1
ATOM 2045 N N . THR A 1 257 ? 11.047 -2.342 -22.094 1 90.38 257 THR A N 1
ATOM 2046 C CA . THR A 1 257 ? 11.039 -0.919 -22.422 1 90.38 257 THR A CA 1
ATOM 2047 C C . THR A 1 257 ? 10.094 -0.641 -23.594 1 90.38 257 THR A C 1
ATOM 2049 O O . THR A 1 257 ? 9.312 0.315 -23.562 1 90.38 257 THR A O 1
ATOM 2052 N N . ILE A 1 258 ? 10.133 -1.427 -24.609 1 91 258 ILE A N 1
ATOM 2053 C CA . ILE A 1 258 ? 9.25 -1.275 -25.766 1 91 258 ILE A CA 1
ATOM 2054 C C . ILE A 1 258 ? 7.801 -1.438 -25.328 1 91 258 ILE A C 1
ATOM 2056 O O . ILE A 1 258 ? 6.938 -0.635 -25.688 1 91 258 ILE A O 1
ATOM 2060 N N . LEU A 1 259 ? 7.531 -2.41 -24.531 1 90.5 259 LEU A N 1
ATOM 2061 C CA . LEU A 1 259 ? 6.176 -2.691 -24.078 1 90.5 259 LEU A CA 1
ATOM 2062 C C . LEU A 1 259 ? 5.656 -1.567 -23.188 1 90.5 259 LEU A C 1
ATOM 2064 O O . LEU A 1 259 ? 4.465 -1.243 -23.219 1 90.5 259 LEU A O 1
ATOM 2068 N N . LEU A 1 260 ? 6.512 -1.024 -22.312 1 85.25 260 LEU A N 1
ATOM 2069 C CA . LEU A 1 260 ? 6.129 0.088 -21.438 1 85.25 260 LEU A CA 1
ATOM 2070 C C . LEU A 1 260 ? 5.738 1.309 -22.266 1 85.25 260 LEU A C 1
ATOM 2072 O O . LEU A 1 260 ? 4.762 1.991 -21.953 1 85.25 260 LEU A O 1
ATOM 2076 N N . ASN A 1 261 ? 6.414 1.557 -23.25 1 81.06 261 ASN A N 1
ATOM 2077 C CA . ASN A 1 261 ? 6.18 2.723 -24.094 1 81.06 261 ASN A CA 1
ATOM 2078 C C . ASN A 1 261 ? 4.883 2.586 -24.891 1 81.06 261 ASN A C 1
ATOM 2080 O O . ASN A 1 261 ? 4.293 3.588 -25.312 1 81.06 261 ASN A O 1
ATOM 2084 N N . THR A 1 262 ? 4.441 1.404 -25.047 1 76.62 262 THR A N 1
ATOM 2085 C CA . THR A 1 262 ? 3.199 1.19 -25.781 1 76.62 262 THR A CA 1
ATOM 2086 C C . THR A 1 262 ? 2.051 0.883 -24.812 1 76.62 262 THR A C 1
ATOM 2088 O O . THR A 1 262 ? 0.994 0.409 -25.234 1 76.62 262 THR A O 1
ATOM 2091 N N . ALA A 1 263 ? 2.262 1.095 -23.531 1 64.25 263 ALA A N 1
ATOM 2092 C CA . ALA A 1 263 ? 1.288 1.03 -22.438 1 64.25 263 ALA A CA 1
ATOM 2093 C C . ALA A 1 263 ? 0.636 -0.347 -22.375 1 64.25 263 ALA A C 1
ATOM 2095 O O . ALA A 1 263 ? -0.564 -0.46 -22.109 1 64.25 263 ALA A O 1
ATOM 2096 N N . SER A 1 264 ? 1.46 -1.323 -22.5 1 71.12 264 SER A N 1
ATOM 2097 C CA . SER A 1 264 ? 0.891 -2.666 -22.562 1 71.12 264 SER A CA 1
ATOM 2098 C C . SER A 1 264 ? 1.42 -3.545 -21.438 1 71.12 264 SER A C 1
ATOM 2100 O O . SER A 1 264 ? 0.938 -4.66 -21.234 1 71.12 264 SER A O 1
ATOM 2102 N N . LEU A 1 265 ? 2.348 -2.971 -20.766 1 85 265 LEU A N 1
ATOM 2103 C CA . LEU A 1 265 ? 2.996 -3.842 -19.781 1 85 265 LEU A CA 1
ATOM 2104 C C . LEU A 1 265 ? 2.508 -3.537 -18.375 1 85 265 LEU A C 1
ATOM 2106 O O . LEU A 1 265 ? 2.811 -2.477 -17.828 1 85 265 LEU A O 1
ATOM 2110 N N . ALA A 1 266 ? 1.833 -4.473 -17.781 1 86.25 266 ALA A N 1
ATOM 2111 C CA . ALA A 1 266 ? 1.305 -4.297 -16.422 1 86.25 266 ALA A CA 1
ATOM 2112 C C . ALA A 1 266 ? 2.396 -4.496 -15.383 1 86.25 266 ALA A C 1
ATOM 2114 O O . ALA A 1 266 ? 2.33 -3.924 -14.289 1 86.25 266 ALA A O 1
ATOM 2115 N N . GLY A 1 267 ? 3.359 -5.297 -15.695 1 93.44 267 GLY A N 1
ATOM 2116 C CA . GLY A 1 267 ? 4.426 -5.59 -14.75 1 93.44 267 GLY A CA 1
ATOM 2117 C C . GLY A 1 267 ? 5.277 -6.777 -15.156 1 93.44 267 GLY A C 1
ATOM 2118 O O . GLY A 1 267 ? 5.188 -7.25 -16.297 1 93.44 267 GLY A O 1
ATOM 2119 N N . VAL A 1 268 ? 6.152 -7.184 -14.227 1 95.44 268 VAL A N 1
ATOM 2120 C CA . VAL A 1 268 ? 7.105 -8.258 -14.469 1 95.44 268 VAL A CA 1
ATOM 2121 C C . VAL A 1 268 ? 7.152 -9.188 -13.25 1 95.44 268 VAL A C 1
ATOM 2123 O O . VAL A 1 268 ? 6.895 -8.758 -12.125 1 95.44 268 VAL A O 1
ATOM 2126 N N . PHE A 1 269 ? 7.41 -10.445 -13.562 1 96.81 269 PHE A N 1
ATOM 2127 C CA . PHE A 1 269 ? 7.805 -11.32 -12.461 1 96.81 269 PHE A CA 1
ATOM 2128 C C . PHE A 1 269 ? 9.164 -11.953 -12.734 1 96.81 269 PHE A C 1
ATOM 2130 O O . PHE A 1 269 ? 9.562 -12.102 -13.891 1 96.81 269 PHE A O 1
ATOM 2137 N N . VAL A 1 270 ? 9.906 -12.258 -11.648 1 96.06 270 VAL A N 1
ATOM 2138 C CA . VAL A 1 270 ? 11.242 -12.812 -11.758 1 96.06 270 VAL A CA 1
ATOM 2139 C C . VAL A 1 270 ? 11.305 -14.164 -11.039 1 96.06 270 VAL A C 1
ATOM 2141 O O . VAL A 1 270 ? 10.836 -14.289 -9.906 1 96.06 270 VAL A O 1
ATOM 2144 N N . TRP A 1 271 ? 11.773 -15.141 -11.828 1 94.31 271 TRP A N 1
ATOM 2145 C CA . TRP A 1 271 ? 12.25 -16.375 -11.234 1 94.31 271 TRP A CA 1
ATOM 2146 C C . TRP A 1 271 ? 13.758 -16.344 -11.039 1 94.31 271 TRP A C 1
ATOM 2148 O O . TRP A 1 271 ? 14.516 -16.391 -12.008 1 94.31 271 TRP A O 1
ATOM 2158 N N . ASP A 1 272 ? 14.398 -16.312 -9.836 1 92.69 272 ASP A N 1
ATOM 2159 C CA . ASP A 1 272 ? 13.922 -16.188 -8.469 1 92.69 272 ASP 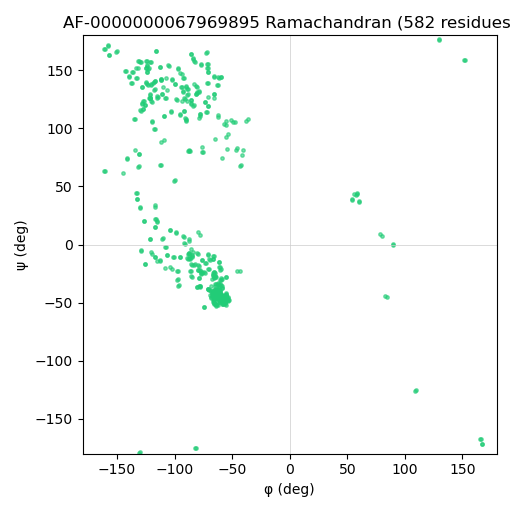A CA 1
ATOM 2160 C C . ASP A 1 272 ? 14.953 -15.492 -7.582 1 92.69 272 ASP A C 1
ATOM 2162 O O . ASP A 1 272 ? 16.094 -15.266 -8.008 1 92.69 272 ASP A O 1
ATOM 2166 N N . ALA A 1 273 ? 14.555 -15.102 -6.477 1 95 273 ALA A N 1
ATOM 2167 C CA . ALA A 1 273 ? 15.406 -14.367 -5.547 1 95 273 ALA A CA 1
ATOM 2168 C C . ALA A 1 273 ? 16.609 -15.203 -5.133 1 95 273 ALA A C 1
ATOM 2170 O O . ALA A 1 273 ? 17.719 -14.672 -4.949 1 95 273 ALA A O 1
ATOM 2171 N N . ASN A 1 274 ? 16.484 -16.5 -5.004 1 92.19 274 ASN A N 1
ATOM 2172 C CA . ASN A 1 274 ? 17.547 -17.391 -4.566 1 92.19 274 ASN A CA 1
ATOM 2173 C C . ASN A 1 274 ? 18.703 -17.422 -5.562 1 92.19 274 ASN A C 1
ATOM 2175 O O . ASN A 1 274 ? 19.875 -17.344 -5.172 1 92.19 274 ASN A O 1
ATOM 2179 N N . SER A 1 275 ? 18.328 -17.484 -6.789 1 89.56 275 SER A N 1
ATOM 2180 C CA . SER A 1 275 ? 19.344 -17.516 -7.84 1 89.56 275 SER A CA 1
ATOM 2181 C C . SER A 1 275 ? 19.984 -16.156 -8.031 1 89.56 275 SER A C 1
ATOM 2183 O O . SER A 1 275 ? 21.141 -16.062 -8.453 1 89.56 275 SER A O 1
ATOM 2185 N N . SER A 1 276 ? 19.266 -15.102 -7.648 1 91.06 276 SER A N 1
ATOM 2186 C CA . SER A 1 276 ? 19.734 -13.734 -7.844 1 91.06 276 SER A CA 1
ATOM 2187 C C . SER A 1 276 ? 20.625 -13.297 -6.688 1 91.06 276 SER A C 1
ATOM 2189 O O . SER A 1 276 ? 21.375 -12.312 -6.805 1 91.06 276 SER A O 1
ATOM 2191 N N . ALA A 1 277 ? 20.594 -13.969 -5.605 1 89.75 277 ALA A N 1
ATOM 2192 C CA . ALA A 1 277 ? 21.328 -13.578 -4.406 1 89.75 277 ALA A CA 1
ATOM 2193 C C . ALA A 1 277 ? 22.828 -13.594 -4.656 1 89.75 277 ALA A C 1
ATOM 2195 O O . ALA A 1 277 ? 23.328 -14.438 -5.41 1 89.75 277 ALA A O 1
ATOM 2196 N N . PRO A 1 278 ? 23.516 -12.586 -4.16 1 89.69 278 PRO A N 1
ATOM 2197 C CA . PRO A 1 278 ? 23.047 -11.609 -3.17 1 89.69 278 PRO A CA 1
ATOM 2198 C C . PRO A 1 278 ? 22.859 -10.219 -3.762 1 89.69 278 PRO A C 1
ATOM 2200 O O . PRO A 1 278 ? 22.438 -9.289 -3.055 1 89.69 278 PRO A O 1
ATOM 2203 N N . THR A 1 279 ? 23 -10.062 -5.012 1 89.88 279 THR A N 1
ATOM 2204 C CA . THR A 1 279 ? 23.125 -8.703 -5.52 1 89.88 279 THR A CA 1
ATOM 2205 C C . THR A 1 279 ? 21.781 -8.188 -6.016 1 89.88 279 THR A C 1
ATOM 2207 O O . THR A 1 279 ? 21.5 -6.984 -5.938 1 89.88 279 THR A O 1
ATOM 2210 N N . TYR A 1 280 ? 20.953 -9.008 -6.59 1 94.12 280 TYR A N 1
ATOM 2211 C CA . TYR A 1 280 ? 19.609 -8.695 -7.102 1 94.12 280 TYR A CA 1
ATOM 2212 C C . TYR A 1 280 ? 19.672 -7.574 -8.133 1 94.12 280 TYR A C 1
ATOM 2214 O O . TYR A 1 280 ? 18.859 -6.648 -8.094 1 94.12 280 TYR A O 1
ATOM 2222 N N . LEU A 1 281 ? 20.641 -7.609 -9.016 1 91.06 281 LEU A N 1
ATOM 2223 C CA . LEU A 1 281 ? 20.906 -6.535 -9.969 1 91.06 281 LEU A CA 1
ATOM 2224 C C . LEU A 1 281 ? 19.781 -6.434 -10.992 1 91.06 281 LEU A C 1
ATOM 2226 O O . LEU A 1 281 ? 19.328 -5.336 -11.32 1 91.06 281 LEU A O 1
ATOM 2230 N N . LEU A 1 282 ? 19.359 -7.562 -11.531 1 91.5 282 LEU A N 1
ATOM 2231 C CA . LEU A 1 282 ? 18.266 -7.559 -12.508 1 91.5 282 LEU A CA 1
ATOM 2232 C C . LEU A 1 282 ? 17 -6.957 -11.914 1 91.5 282 LEU A C 1
ATOM 2234 O O . LEU A 1 282 ? 16.344 -6.133 -12.547 1 91.5 282 LEU A O 1
ATOM 2238 N N . GLU A 1 283 ? 16.688 -7.387 -10.695 1 95 283 GLU A N 1
ATOM 2239 C CA . GLU A 1 283 ? 15.492 -6.891 -10 1 95 283 GLU A CA 1
ATOM 2240 C C . GLU A 1 283 ? 15.539 -5.375 -9.852 1 95 283 GLU A C 1
ATOM 2242 O O . GLU A 1 283 ? 14.547 -4.691 -10.102 1 95 283 GLU A O 1
ATOM 2247 N N . GLU A 1 284 ? 16.703 -4.93 -9.461 1 93.31 284 GLU A N 1
ATOM 2248 C CA . GLU A 1 284 ? 16.875 -3.488 -9.289 1 93.31 284 GLU A CA 1
ATOM 2249 C C . GLU A 1 284 ? 16.672 -2.748 -10.609 1 93.31 284 GLU A C 1
ATOM 2251 O O . GLU A 1 284 ? 16 -1.717 -10.664 1 93.31 284 GLU A O 1
ATOM 2256 N N . GLN A 1 285 ? 17.219 -3.217 -11.648 1 91 285 GLN A N 1
ATOM 2257 C CA . GLN A 1 285 ? 17.125 -2.584 -12.961 1 91 285 GLN A CA 1
ATOM 2258 C C . GLN A 1 285 ? 15.688 -2.527 -13.453 1 91 285 GLN A C 1
ATOM 2260 O O . GLN A 1 285 ? 15.234 -1.494 -13.953 1 91 285 GLN A O 1
ATOM 2265 N N . ILE A 1 286 ? 15.008 -3.594 -13.289 1 92.25 286 ILE A N 1
ATOM 2266 C CA . ILE A 1 286 ? 13.633 -3.672 -13.781 1 92.25 286 ILE A CA 1
ATOM 2267 C C . ILE A 1 286 ? 12.75 -2.709 -12.992 1 92.25 286 ILE A C 1
ATOM 2269 O O . ILE A 1 286 ? 11.93 -1.992 -13.57 1 92.25 286 ILE A O 1
ATOM 2273 N N . GLN A 1 287 ? 12.883 -2.695 -11.695 1 93.31 287 GLN A N 1
ATOM 2274 C CA . GLN A 1 287 ? 12.078 -1.791 -10.883 1 93.31 287 GLN A CA 1
ATOM 2275 C C . GLN A 1 287 ? 12.375 -0.333 -11.227 1 93.31 287 GLN A C 1
ATOM 2277 O O . GLN A 1 287 ? 11.461 0.499 -11.258 1 93.31 287 GLN A O 1
ATOM 2282 N N . LYS A 1 288 ? 13.625 -0.043 -11.469 1 90.69 288 LYS A N 1
ATOM 2283 C CA . LYS A 1 288 ? 13.984 1.313 -11.867 1 90.69 288 LYS A CA 1
ATOM 2284 C C . LYS A 1 288 ? 13.305 1.701 -13.18 1 90.69 288 LYS A C 1
ATOM 2286 O O . LYS A 1 288 ? 12.898 2.85 -13.359 1 90.69 288 LYS A O 1
ATOM 2291 N N . LEU A 1 289 ? 13.18 0.758 -14.055 1 87.94 289 LEU A N 1
ATOM 2292 C CA . LEU A 1 289 ? 12.5 0.991 -15.32 1 87.94 289 LEU A CA 1
ATOM 2293 C C . LEU A 1 289 ? 11.055 1.425 -15.094 1 87.94 289 LEU A C 1
ATOM 2295 O O . LEU A 1 289 ? 10.531 2.264 -15.828 1 87.94 289 LEU A O 1
ATOM 2299 N N . PHE A 1 290 ? 10.391 0.915 -14.07 1 86.81 290 PHE A N 1
ATOM 2300 C CA . PHE A 1 290 ? 8.977 1.151 -13.812 1 86.81 290 PHE A CA 1
ATOM 2301 C C . PHE A 1 290 ? 8.781 2.43 -13.008 1 86.81 290 PHE A C 1
ATOM 2303 O O . PHE A 1 290 ? 7.684 2.992 -12.984 1 86.81 290 PHE A O 1
ATOM 2310 N N . THR A 1 291 ? 9.797 2.865 -12.289 1 83.94 291 THR A N 1
ATOM 2311 C CA . THR A 1 291 ? 9.609 3.969 -11.352 1 83.94 291 THR A CA 1
ATOM 2312 C C . THR A 1 291 ? 10.273 5.238 -11.875 1 83.94 291 THR A C 1
ATOM 2314 O O . THR A 1 291 ? 10.273 6.27 -11.195 1 83.94 291 THR A O 1
ATOM 2317 N N . LYS A 1 292 ? 10.891 5.078 -12.992 1 67.62 292 LYS A N 1
ATOM 2318 C CA . LYS A 1 292 ? 11.516 6.262 -13.578 1 67.62 292 LYS A CA 1
ATOM 2319 C C . LYS A 1 292 ? 10.469 7.324 -13.914 1 67.62 292 LYS A C 1
ATOM 2321 O O . LYS A 1 292 ? 9.43 7.016 -14.492 1 67.62 292 LYS A O 1
ATOM 2326 N N . LYS A 1 293 ? 10.5 8.461 -13.164 1 52.78 293 LYS A N 1
ATOM 2327 C CA . LYS A 1 293 ? 9.688 9.656 -13.383 1 52.78 293 LYS A CA 1
ATOM 2328 C C . LYS A 1 293 ? 10.117 10.383 -14.656 1 52.78 293 LYS A C 1
ATOM 2330 O O . LYS A 1 293 ? 11.289 10.344 -15.031 1 52.78 293 LYS A O 1
ATOM 2335 N N . MET B 1 1 ? 1.839 15.242 -39.625 1 20.16 1 MET B N 1
ATOM 2336 C CA . MET B 1 1 ? 0.783 15.406 -38.625 1 20.16 1 MET B CA 1
ATOM 2337 C C . MET B 1 1 ? 1.252 14.938 -37.25 1 20.16 1 MET B C 1
ATOM 2339 O O . MET B 1 1 ? 1.71 13.805 -37.094 1 20.16 1 MET B O 1
ATOM 2343 N N . LEU B 1 2 ? 1.804 15.891 -36.406 1 22.12 2 LEU B N 1
ATOM 2344 C CA . LEU B 1 2 ? 2.566 15.703 -35.188 1 22.12 2 LEU B CA 1
ATOM 2345 C C . LEU B 1 2 ? 1.79 14.844 -34.188 1 22.12 2 LEU B C 1
ATOM 2347 O O . LEU B 1 2 ? 0.587 15.039 -34 1 22.12 2 LEU B O 1
ATOM 2351 N N . GLU B 1 3 ? 2.205 13.625 -34.031 1 24.73 3 GLU B N 1
ATOM 2352 C CA . GLU B 1 3 ? 1.608 12.555 -33.219 1 24.73 3 GLU B CA 1
ATOM 2353 C C . GLU B 1 3 ? 1.262 13.039 -31.828 1 24.73 3 GLU B C 1
ATOM 2355 O O . GLU B 1 3 ? 2.031 13.773 -31.219 1 24.73 3 GLU B O 1
ATOM 2360 N N . PRO B 1 4 ? -0.051 13.258 -31.516 1 27.81 4 PRO B N 1
ATOM 2361 C CA . PRO B 1 4 ? -0.477 13.797 -30.234 1 27.81 4 PRO B CA 1
ATOM 2362 C C . PRO B 1 4 ? 0.355 13.266 -29.062 1 27.81 4 PRO B C 1
ATOM 2364 O O . PRO B 1 4 ? 0.767 12.102 -29.078 1 27.81 4 PRO B O 1
ATOM 2367 N N . GLU B 1 5 ? 1.204 14.023 -28.5 1 29.58 5 GLU B N 1
ATOM 2368 C CA . GLU B 1 5 ? 1.979 13.781 -27.297 1 29.58 5 GLU B CA 1
ATOM 2369 C C . GLU B 1 5 ? 1.099 13.227 -26.172 1 29.58 5 GLU B C 1
ATOM 2371 O O . GLU B 1 5 ? 0.084 13.828 -25.828 1 29.58 5 GLU B O 1
ATOM 2376 N N . PHE B 1 6 ? 0.866 12 -26.234 1 30.14 6 PHE B N 1
ATOM 2377 C CA . PHE B 1 6 ? 0.183 11.219 -25.203 1 30.14 6 PHE B CA 1
ATOM 2378 C C . PHE B 1 6 ? 0.665 11.602 -23.812 1 30.14 6 PHE B C 1
ATOM 2380 O O . PHE B 1 6 ? 1.824 11.375 -23.469 1 30.14 6 PHE B O 1
ATOM 2387 N N . LYS B 1 7 ? 0.314 12.867 -23.375 1 36.78 7 LYS B N 1
ATOM 2388 C CA . LYS B 1 7 ? 0.7 13.195 -22 1 36.78 7 LYS B CA 1
ATOM 2389 C C . LYS B 1 7 ? 0.156 12.172 -21.016 1 36.78 7 LYS B C 1
ATOM 2391 O O . LYS B 1 7 ? -1.056 11.953 -20.938 1 36.78 7 LYS B O 1
ATOM 2396 N N . ALA B 1 8 ? 0.89 11.234 -20.734 1 37.03 8 ALA B N 1
ATOM 2397 C CA . ALA B 1 8 ? 0.757 10.18 -19.734 1 37.03 8 ALA B CA 1
ATOM 2398 C C . ALA B 1 8 ? 0.199 10.742 -18.422 1 37.03 8 ALA B C 1
ATOM 2400 O O . ALA B 1 8 ? 0.74 11.703 -17.875 1 37.03 8 ALA B O 1
ATOM 2401 N N . VAL B 1 9 ? -1.236 10.93 -18.344 1 39.5 9 VAL B N 1
ATOM 2402 C CA . VAL B 1 9 ? -1.781 11.469 -17.094 1 39.5 9 VAL B CA 1
ATOM 2403 C C . VAL B 1 9 ? -1.345 10.594 -15.922 1 39.5 9 VAL B C 1
ATOM 2405 O O . VAL B 1 9 ? -1.551 9.383 -15.93 1 39.5 9 VAL B O 1
ATOM 2408 N N . LEU B 1 10 ? -0.427 10.969 -15.172 1 45.97 10 LEU B N 1
ATOM 2409 C CA . LEU B 1 10 ? 0.09 10.375 -13.945 1 45.97 10 LEU B CA 1
ATOM 2410 C C . LEU B 1 10 ? -1.028 10.156 -12.93 1 45.97 10 LEU B C 1
ATOM 2412 O O . LEU B 1 10 ? -1.76 11.094 -12.602 1 45.97 10 LEU B O 1
ATOM 2416 N N . LYS B 1 11 ? -1.919 9.195 -12.797 1 47.47 11 LYS B N 1
ATOM 2417 C CA . LYS B 1 11 ? -3.037 9.266 -11.859 1 47.47 11 LYS B CA 1
ATOM 2418 C C . LYS B 1 11 ? -2.57 9.016 -10.43 1 47.47 11 LYS B C 1
ATOM 2420 O O . LYS B 1 11 ? -2.211 7.895 -10.07 1 47.47 11 LYS B O 1
ATOM 2425 N N . PRO B 1 12 ? -2.037 10.117 -9.719 1 50.62 12 PRO B N 1
ATOM 2426 C CA . PRO B 1 12 ? -1.778 9.695 -8.344 1 50.62 12 PRO B CA 1
ATOM 2427 C C . PRO B 1 12 ? -3.061 9.477 -7.543 1 50.62 12 PRO B C 1
ATOM 2429 O O . PRO B 1 12 ? -3.049 8.773 -6.527 1 50.62 12 PRO B O 1
ATOM 2432 N N . THR B 1 13 ? -4.035 9.016 -6.797 1 71.69 13 THR B N 1
ATOM 2433 C CA . THR B 1 13 ? -5.289 9.602 -6.328 1 71.69 13 THR B CA 1
ATOM 2434 C C . THR B 1 13 ? -5.496 9.328 -4.844 1 71.69 13 THR B C 1
ATOM 2436 O O . THR B 1 13 ? -6.629 9.336 -4.355 1 71.69 13 THR B O 1
ATOM 2439 N N . ILE B 1 14 ? -4.961 9.992 -4.023 1 91.81 14 ILE B N 1
ATOM 2440 C CA . ILE B 1 14 ? -4.891 9.828 -2.578 1 91.81 14 ILE B CA 1
ATOM 2441 C C . ILE B 1 14 ? -6.145 10.414 -1.932 1 91.81 14 ILE B C 1
ATOM 2443 O O . ILE B 1 14 ? -6.656 11.445 -2.381 1 91.81 14 ILE B O 1
ATOM 2447 N N . PHE B 1 15 ? -6.734 9.75 -0.931 1 96.25 15 PHE B N 1
ATOM 2448 C CA . PHE B 1 15 ? -7.809 10.195 -0.052 1 96.25 15 PHE B CA 1
ATOM 2449 C C . PHE B 1 15 ? -7.324 10.289 1.391 1 96.25 15 PHE B C 1
ATOM 2451 O O . PHE B 1 15 ? -6.758 9.328 1.92 1 96.25 15 PHE B O 1
ATOM 2458 N N . ARG B 1 16 ? -7.484 11.438 2.053 1 98.12 16 ARG B N 1
ATOM 2459 C CA . ARG B 1 16 ? -7.031 11.609 3.428 1 98.12 16 ARG B CA 1
ATOM 2460 C C . ARG B 1 16 ? -8.18 12.047 4.332 1 98.12 16 ARG B C 1
ATOM 2462 O O . ARG B 1 16 ? -9.031 12.836 3.926 1 98.12 16 ARG B O 1
ATOM 2469 N N . GLU B 1 17 ? -8.281 11.492 5.531 1 97.62 17 GLU B N 1
ATOM 2470 C CA . GLU B 1 17 ? -9.336 11.734 6.512 1 97.62 17 GLU B CA 1
ATOM 2471 C C . GLU B 1 17 ? -8.75 12.109 7.867 1 97.62 17 GLU B C 1
ATOM 2473 O O . GLU B 1 17 ? -8.016 11.328 8.477 1 97.62 17 GLU B O 1
ATOM 2478 N N . TYR B 1 18 ? -9.031 13.328 8.344 1 96.94 18 TYR B N 1
ATOM 2479 C CA . TYR B 1 18 ? -8.672 13.68 9.719 1 96.94 18 TYR B CA 1
ATOM 2480 C C . TYR B 1 18 ? -9.562 12.953 10.719 1 96.94 18 TYR B C 1
ATOM 2482 O O . TYR B 1 18 ? -10.766 12.797 10.492 1 96.94 18 TYR B O 1
ATOM 2490 N N . ILE B 1 19 ? -8.969 12.508 11.75 1 96.25 19 ILE B N 1
ATOM 2491 C CA . ILE B 1 19 ? -9.68 11.789 12.797 1 96.25 19 ILE B CA 1
ATOM 2492 C C . ILE B 1 19 ? -9.164 12.227 14.164 1 96.25 19 ILE B C 1
ATOM 2494 O O . ILE B 1 19 ? -7.984 12.562 14.312 1 96.25 19 ILE B O 1
ATOM 2498 N N . ASN B 1 20 ? -10.086 12.266 15.07 1 85.69 20 ASN B N 1
ATOM 2499 C CA . ASN B 1 20 ? -9.672 12.602 16.422 1 85.69 20 ASN B CA 1
ATOM 2500 C C . ASN B 1 20 ? -10.211 11.594 17.438 1 85.69 20 ASN B C 1
ATOM 2502 O O . ASN B 1 20 ? -10.781 10.57 17.062 1 85.69 20 ASN B O 1
ATOM 2506 N N . GLY B 1 21 ? -9.93 11.812 18.703 1 73.56 21 GLY B N 1
ATOM 2507 C CA . GLY B 1 21 ? -10.031 10.812 19.75 1 73.56 21 GLY B CA 1
ATOM 2508 C C . GLY B 1 21 ? -11.453 10.602 20.234 1 73.56 21 GLY B C 1
ATOM 2509 O O . GLY B 1 21 ? -11.68 9.875 21.203 1 73.56 21 GLY B O 1
ATOM 2510 N N . SER B 1 22 ? -12.344 11.156 19.531 1 78.69 22 SER B N 1
ATOM 2511 C CA . SER B 1 22 ? -13.695 10.938 20.031 1 78.69 22 SER B CA 1
ATOM 2512 C C . SER B 1 22 ? -14.281 9.641 19.469 1 78.69 22 SER B C 1
ATOM 2514 O O . SER B 1 22 ? -15.312 9.164 19.938 1 78.69 22 SER B O 1
ATOM 2516 N N . LEU B 1 23 ? -13.609 9.055 18.578 1 83.88 23 LEU B N 1
ATOM 2517 C CA . LEU B 1 23 ? -14.055 7.785 18.016 1 83.88 23 LEU B CA 1
ATOM 2518 C C . LEU B 1 23 ? -13.398 6.613 18.734 1 83.88 23 LEU B C 1
ATOM 2520 O O . LEU B 1 23 ? -12.266 6.719 19.203 1 83.88 23 LEU B O 1
ATOM 2524 N N . ASP B 1 24 ? -14.133 5.527 18.828 1 86.06 24 ASP B N 1
ATOM 2525 C CA . ASP B 1 24 ? -13.695 4.352 19.578 1 86.06 24 ASP B CA 1
ATOM 2526 C C . ASP B 1 24 ? -12.68 3.543 18.766 1 86.06 24 ASP B C 1
ATOM 2528 O O . ASP B 1 24 ? -11.953 2.717 19.328 1 86.06 24 ASP B O 1
ATOM 2532 N N . ASP B 1 25 ? -12.742 3.723 17.578 1 91.19 25 ASP B N 1
ATOM 2533 C CA . ASP B 1 25 ? -11.859 3.01 16.656 1 91.19 25 ASP B CA 1
ATOM 2534 C C . ASP B 1 25 ? -11.773 3.732 15.305 1 91.19 25 ASP B C 1
ATOM 2536 O O . ASP B 1 25 ? -12.508 4.691 15.062 1 91.19 25 ASP B O 1
ATOM 2540 N N . TYR B 1 26 ? -10.789 3.271 14.516 1 94.81 26 TYR B N 1
ATOM 2541 C CA . TYR B 1 26 ? -10.781 3.746 13.133 1 94.81 26 TYR B CA 1
ATOM 2542 C C . TYR B 1 26 ? -12 3.252 12.375 1 94.81 26 TYR B C 1
ATOM 2544 O O . TYR B 1 26 ? -12.352 2.07 12.445 1 94.81 26 TYR B O 1
ATOM 2552 N N . PRO B 1 27 ? -12.719 4.168 11.703 1 95.62 27 PRO B N 1
ATOM 2553 C CA . PRO B 1 27 ? -13.867 3.713 10.922 1 95.62 27 PRO B CA 1
ATOM 2554 C C . PRO B 1 27 ? -13.469 3.033 9.617 1 95.62 27 PRO B C 1
ATOM 2556 O O . PRO B 1 27 ? -13.617 3.619 8.539 1 95.62 27 PRO B O 1
ATOM 2559 N N . ALA B 1 28 ? -13.078 1.781 9.672 1 93.12 28 ALA B N 1
ATOM 2560 C CA . ALA B 1 28 ? -12.516 1.036 8.547 1 93.12 28 ALA B CA 1
ATOM 2561 C C . ALA B 1 28 ? -13.555 0.835 7.453 1 93.12 28 ALA B C 1
ATOM 2563 O O . ALA B 1 28 ? -13.211 0.614 6.289 1 93.12 28 ALA B O 1
ATOM 2564 N N . GLY B 1 29 ? -14.867 0.896 7.84 1 93.44 29 GLY B N 1
ATOM 2565 C CA . GLY B 1 29 ? -15.938 0.689 6.879 1 93.44 29 GLY B CA 1
ATOM 2566 C C . GLY B 1 29 ? -15.938 1.712 5.758 1 93.44 29 GLY B C 1
ATOM 2567 O O . GLY B 1 29 ? -16.484 1.463 4.684 1 93.44 29 GLY B O 1
ATOM 2568 N N . MET B 1 30 ? -15.297 2.865 5.914 1 95.88 30 MET B N 1
ATOM 2569 C CA . MET B 1 30 ? -15.328 3.902 4.891 1 95.88 30 MET B CA 1
ATOM 2570 C C . MET B 1 30 ? -14.219 3.686 3.861 1 95.88 30 MET B C 1
ATOM 2572 O O . MET B 1 30 ? -14.211 4.324 2.809 1 95.88 30 MET B O 1
ATOM 2576 N N . ILE B 1 31 ? -13.289 2.797 4.145 1 96.25 31 ILE B N 1
ATOM 2577 C CA . ILE B 1 31 ? -12.102 2.635 3.316 1 96.25 31 ILE B CA 1
ATOM 2578 C C . ILE B 1 31 ? -12.477 1.929 2.014 1 96.25 31 ILE B C 1
ATOM 2580 O O . ILE B 1 31 ? -13.117 0.878 2.033 1 96.25 31 ILE B O 1
ATOM 2584 N N . ASN B 1 32 ? -12.188 2.574 0.929 1 93.94 32 ASN B N 1
ATOM 2585 C CA . ASN B 1 32 ? -12.219 1.926 -0.378 1 93.94 32 ASN B CA 1
ATOM 2586 C C . ASN B 1 32 ? -10.859 1.33 -0.742 1 93.94 32 ASN B C 1
ATOM 2588 O O . ASN B 1 32 ? -9.93 2.061 -1.071 1 93.94 32 ASN B O 1
ATOM 2592 N N . ASP B 1 33 ? -10.719 0.032 -0.736 1 89.31 33 ASP B N 1
ATOM 2593 C CA . ASP B 1 33 ? -9.453 -0.676 -0.912 1 89.31 33 ASP B CA 1
ATOM 2594 C C . ASP B 1 33 ? -8.906 -0.485 -2.326 1 89.31 33 ASP B C 1
ATOM 2596 O O . ASP B 1 33 ? -7.746 -0.789 -2.596 1 89.31 33 ASP B O 1
ATOM 2600 N N . ASN B 1 34 ? -9.727 0.039 -3.201 1 84.94 34 ASN B N 1
ATOM 2601 C CA . ASN B 1 34 ? -9.281 0.282 -4.566 1 84.94 34 ASN B CA 1
ATOM 2602 C C . ASN B 1 34 ? -8.562 1.623 -4.691 1 84.94 34 ASN B C 1
ATOM 2604 O O . ASN B 1 34 ? -7.969 1.921 -5.73 1 84.94 34 ASN B O 1
ATOM 2608 N N . MET B 1 35 ? -8.633 2.457 -3.631 1 89.12 35 MET B N 1
ATOM 2609 C CA . MET B 1 35 ? -7.828 3.674 -3.613 1 89.12 35 MET B CA 1
ATOM 2610 C C . MET B 1 35 ? -6.34 3.342 -3.66 1 89.12 35 MET B C 1
ATOM 2612 O O . MET B 1 35 ? -5.895 2.383 -3.025 1 89.12 35 MET B O 1
ATOM 2616 N N . LYS B 1 36 ? -5.613 4.16 -4.352 1 84.88 36 LYS B N 1
ATOM 2617 C CA . LYS B 1 36 ? -4.168 3.969 -4.32 1 84.88 36 LYS B CA 1
ATOM 2618 C C . LYS B 1 36 ? -3.617 4.152 -2.908 1 84.88 36 LYS B C 1
ATOM 2620 O O . LYS B 1 36 ? -2.869 3.311 -2.412 1 84.88 36 LYS B O 1
ATOM 2625 N N . GLU B 1 37 ? -4.02 5.293 -2.383 1 91.62 37 GLU B N 1
ATOM 2626 C CA . GLU B 1 37 ? -3.633 5.547 -0.999 1 91.62 37 GLU B CA 1
ATOM 2627 C C . GLU B 1 37 ? -4.793 6.137 -0.203 1 91.62 37 GLU B C 1
ATOM 2629 O O . GLU B 1 37 ? -5.531 6.988 -0.708 1 91.62 37 GLU B O 1
ATOM 2634 N N . PHE B 1 38 ? -4.926 5.68 1.005 1 96.38 38 PHE B N 1
ATOM 2635 C CA . PHE B 1 38 ? -5.848 6.207 2.006 1 96.38 38 PHE B CA 1
ATOM 2636 C C . PHE B 1 38 ? -5.105 6.559 3.291 1 96.38 38 PHE B C 1
ATOM 2638 O O . PHE B 1 38 ? -4.484 5.695 3.91 1 96.38 38 PHE B O 1
ATOM 2645 N N . HIS B 1 39 ? -5.156 7.852 3.699 1 98.12 39 HIS B N 1
ATOM 2646 C CA . HIS B 1 39 ? -4.488 8.266 4.926 1 98.12 39 HIS B CA 1
ATOM 2647 C C . HIS B 1 39 ? -5.504 8.648 6.004 1 98.12 39 HIS B C 1
ATOM 2649 O O . HIS B 1 39 ? -6.43 9.414 5.742 1 98.12 39 HIS B O 1
ATOM 2655 N N . PHE B 1 40 ? -5.324 8.086 7.172 1 98.19 40 PHE B N 1
ATOM 2656 C CA . PHE B 1 40 ? -5.875 8.734 8.352 1 98.19 40 PHE B CA 1
ATOM 2657 C C . PHE B 1 40 ? -4.875 9.727 8.938 1 98.19 40 PHE B C 1
ATOM 2659 O O . PHE B 1 40 ? -3.684 9.422 9.047 1 98.19 40 PHE B O 1
ATOM 2666 N N . ILE B 1 41 ? -5.363 10.875 9.25 1 98.19 41 ILE B N 1
ATOM 2667 C CA . ILE B 1 41 ? -4.551 11.891 9.906 1 98.19 41 ILE B CA 1
ATOM 2668 C C . ILE B 1 41 ? -5.008 12.062 11.352 1 98.19 41 ILE B C 1
ATOM 2670 O O . ILE B 1 41 ? -6.09 12.594 11.609 1 98.19 41 ILE B O 1
ATOM 2674 N N . LEU B 1 42 ? -4.211 11.648 12.281 1 96.81 42 LEU B N 1
ATOM 2675 C CA . LEU B 1 42 ? -4.516 11.703 13.711 1 96.81 42 LEU B CA 1
ATOM 2676 C C . LEU B 1 42 ? -4.324 13.117 14.25 1 96.81 42 LEU B C 1
ATOM 2678 O O . LEU B 1 42 ? -3.197 13.609 14.336 1 96.81 42 LEU B O 1
ATOM 2682 N N . GLY B 1 43 ? -5.445 13.711 14.617 1 94.12 43 GLY B N 1
ATOM 2683 C CA . GLY B 1 43 ? -5.375 15.062 15.156 1 94.12 43 GLY B CA 1
ATOM 2684 C C . GLY B 1 43 ? -5.734 15.133 16.625 1 94.12 43 GLY B C 1
ATOM 2685 O O . GLY B 1 43 ? -6.613 14.406 17.094 1 94.12 43 GLY B O 1
ATOM 2686 N N . PHE B 1 44 ? -5.059 15.984 17.469 1 96.06 44 PHE B N 1
ATOM 2687 C CA . PHE B 1 44 ? -3.789 16.656 17.219 1 96.06 44 PHE B CA 1
ATOM 2688 C C . PHE B 1 44 ? -2.779 16.328 18.312 1 96.06 44 PHE B C 1
ATOM 2690 O O . PHE B 1 44 ? -3.16 16.031 19.438 1 96.06 44 PHE B O 1
ATOM 2697 N N . ALA B 1 45 ? -1.514 16.297 17.906 1 97.56 45 ALA B N 1
ATOM 2698 C CA . ALA B 1 45 ? -0.474 16.609 18.891 1 97.56 45 ALA B CA 1
ATOM 2699 C C . ALA B 1 45 ? -0.275 18.109 19.031 1 97.56 45 ALA B C 1
ATOM 2701 O O . ALA B 1 45 ? 0.086 18.797 18.078 1 97.56 45 ALA B O 1
ATOM 2702 N N . THR B 1 46 ? -0.489 18.625 20.219 1 97.75 46 THR B N 1
ATOM 2703 C CA . THR B 1 46 ? -0.477 20.078 20.406 1 97.75 46 THR B CA 1
ATOM 2704 C C . THR B 1 46 ? 0.718 20.5 21.266 1 97.75 46 THR B C 1
ATOM 2706 O O . THR B 1 46 ? 1.223 19.703 22.062 1 97.75 46 THR B O 1
ATOM 2709 N N . ASP B 1 47 ? 1.124 21.703 21.031 1 98.12 47 ASP B N 1
ATOM 2710 C CA . ASP B 1 47 ? 2.225 22.297 21.766 1 98.12 47 ASP B CA 1
ATOM 2711 C C . ASP B 1 47 ? 1.809 22.625 23.203 1 98.12 47 ASP B C 1
ATOM 2713 O O . ASP B 1 47 ? 0.623 22.812 23.484 1 98.12 47 ASP B O 1
ATOM 2717 N N . THR B 1 48 ? 2.824 22.594 24.078 1 97.5 48 THR B N 1
ATOM 2718 C CA . THR B 1 48 ? 2.637 23.109 25.438 1 97.5 48 THR B CA 1
ATOM 2719 C C . THR B 1 48 ? 3.141 24.547 25.531 1 97.5 48 THR B C 1
ATOM 2721 O O . THR B 1 48 ? 4.086 24.922 24.844 1 97.5 48 THR B O 1
ATOM 2724 N N . TYR B 1 49 ? 2.502 25.344 26.469 1 97.44 49 TYR B N 1
ATOM 2725 C CA . TYR B 1 49 ? 2.801 26.766 26.531 1 97.44 49 TYR B CA 1
ATOM 2726 C C . TYR B 1 49 ? 3.254 27.172 27.938 1 97.44 49 TYR B C 1
ATOM 2728 O O . TYR B 1 49 ? 2.711 26.688 28.938 1 97.44 49 TYR B O 1
ATOM 2736 N N . VAL B 1 50 ? 4.254 28.016 28 1 97.31 50 VAL B N 1
ATOM 2737 C CA . VAL B 1 50 ? 4.727 28.672 29.219 1 97.31 50 VAL B CA 1
ATOM 2738 C C . VAL B 1 50 ? 4.773 30.188 29 1 97.31 50 VAL B C 1
ATOM 2740 O O . VAL B 1 50 ? 5.406 30.656 28.062 1 97.31 50 VAL B O 1
ATOM 2743 N N . ASN B 1 51 ? 4.051 30.953 29.875 1 96.69 51 ASN B N 1
ATOM 2744 C CA . ASN B 1 51 ? 3.943 32.406 29.766 1 96.69 51 ASN B CA 1
ATOM 2745 C C . ASN B 1 51 ? 3.453 32.812 28.375 1 96.69 51 ASN B C 1
ATOM 2747 O O . ASN B 1 51 ? 4.012 33.75 27.781 1 96.69 51 ASN B O 1
ATOM 2751 N N . GLY B 1 52 ? 2.518 32.062 27.828 1 96 52 GLY B N 1
ATOM 2752 C CA . GLY B 1 52 ? 1.858 32.406 26.578 1 96 52 GLY B CA 1
ATOM 2753 C C . GLY B 1 52 ? 2.693 32.062 25.359 1 96 52 GLY B C 1
ATOM 2754 O O . GLY B 1 52 ? 2.344 32.438 24.25 1 96 52 GLY B O 1
ATOM 2755 N N . LYS B 1 53 ? 3.826 31.375 25.5 1 97.94 53 LYS B N 1
ATOM 2756 C CA . LYS B 1 53 ? 4.699 31.031 24.391 1 97.94 53 LYS B CA 1
ATOM 2757 C C . LYS B 1 53 ? 4.816 29.516 24.25 1 97.94 53 LYS B C 1
ATOM 2759 O O . LYS B 1 53 ? 4.922 28.797 25.234 1 97.94 53 LYS B O 1
ATOM 2764 N N . GLY B 1 54 ? 4.797 29.094 22.984 1 97.94 54 GLY B N 1
ATOM 2765 C CA . GLY B 1 54 ? 4.977 27.672 22.734 1 97.94 54 GLY B CA 1
ATOM 2766 C C . GLY B 1 54 ? 6.352 27.172 23.125 1 97.94 54 GLY B C 1
ATOM 2767 O O . GLY B 1 54 ? 7.355 27.859 22.906 1 97.94 54 GLY B O 1
ATOM 2768 N N . THR B 1 55 ? 6.441 25.938 23.625 1 98.38 55 THR B N 1
ATOM 2769 C CA . THR B 1 55 ? 7.695 25.391 24.109 1 98.38 55 THR B CA 1
ATOM 2770 C C . THR B 1 55 ? 8.289 24.406 23.109 1 98.38 55 THR B C 1
ATOM 2772 O O . THR B 1 55 ? 9.477 24.078 23.172 1 98.38 55 THR B O 1
ATOM 2775 N N . GLY B 1 56 ? 7.434 23.922 22.234 1 98.62 56 GLY B N 1
ATOM 2776 C CA . GLY B 1 56 ? 7.848 22.891 21.297 1 98.62 56 GLY B CA 1
ATOM 2777 C C . GLY B 1 56 ? 7.645 21.484 21.828 1 98.62 56 GLY B C 1
ATOM 2778 O O . GLY B 1 56 ? 7.93 20.516 21.125 1 98.62 56 GLY B O 1
ATOM 2779 N N . VAL B 1 57 ? 7.148 21.328 23.031 1 98.81 57 VAL B N 1
ATOM 2780 C CA . VAL B 1 57 ? 6.863 20.016 23.578 1 98.81 57 VAL B CA 1
ATOM 2781 C C . VAL B 1 57 ? 5.438 19.609 23.234 1 98.81 57 VAL B C 1
ATOM 2783 O O . VAL B 1 57 ? 4.477 20.094 23.828 1 98.81 57 VAL B O 1
ATOM 2786 N N . PHE B 1 58 ? 5.344 18.672 22.312 1 98.62 58 PHE B N 1
ATOM 2787 C CA . PHE B 1 58 ? 4.043 18.266 21.797 1 98.62 58 PHE B CA 1
ATOM 2788 C C . PHE B 1 58 ? 3.5 17.078 22.578 1 98.62 58 PHE B C 1
ATOM 2790 O O . PHE B 1 58 ? 4.254 16.172 22.953 1 98.62 58 PHE B O 1
ATOM 2797 N N . THR B 1 59 ? 2.172 17.109 22.766 1 96.88 59 THR B N 1
ATOM 2798 C CA . THR B 1 59 ? 1.465 16.016 23.422 1 96.88 59 THR B CA 1
ATOM 2799 C C . THR B 1 59 ? 0.224 15.617 22.625 1 96.88 59 THR B C 1
ATOM 2801 O O . THR B 1 59 ? -0.408 16.453 21.984 1 96.88 59 THR B O 1
ATOM 2804 N N . ARG B 1 60 ? -0.011 14.344 22.641 1 95.44 60 ARG B N 1
ATOM 2805 C CA . ARG B 1 60 ? -1.181 13.852 21.922 1 95.44 60 ARG B CA 1
ATOM 2806 C C . ARG B 1 60 ? -2.469 14.25 22.641 1 95.44 60 ARG B C 1
ATOM 2808 O O . ARG B 1 60 ? -2.525 14.258 23.859 1 95.44 60 ARG B O 1
ATOM 2815 N N . THR B 1 61 ? -3.559 14.469 21.875 1 93.69 61 THR B N 1
ATOM 2816 C CA . THR B 1 61 ? -4.852 14.797 22.469 1 93.69 61 THR B CA 1
ATOM 2817 C C . THR B 1 61 ? -5.883 13.719 22.156 1 93.69 61 THR B C 1
ATOM 2819 O O . THR B 1 61 ? -6.992 13.734 22.688 1 93.69 61 THR B O 1
ATOM 2822 N N . TRP B 1 62 ? -5.559 12.797 21.25 1 92.94 62 TRP B N 1
ATOM 2823 C CA . TRP B 1 62 ? -6.492 11.734 20.891 1 92.94 62 TRP B CA 1
ATOM 2824 C C . TRP B 1 62 ? -6.391 10.57 21.875 1 92.94 62 TRP B C 1
ATOM 2826 O O . TRP B 1 62 ? -5.422 10.469 22.641 1 92.94 62 TRP B O 1
ATOM 2836 N N . ASN B 1 63 ? -7.422 9.789 21.891 1 92.38 63 ASN B N 1
ATOM 2837 C CA . ASN B 1 63 ? -7.477 8.609 22.75 1 92.38 63 ASN B CA 1
ATOM 2838 C C . ASN B 1 63 ? -6.559 7.504 22.25 1 92.38 63 ASN B C 1
ATOM 2840 O O . ASN B 1 63 ? -6.848 6.871 21.219 1 92.38 63 ASN B O 1
ATOM 2844 N N . PHE B 1 64 ? -5.543 7.195 23 1 93.12 64 PHE B N 1
ATOM 2845 C CA . PHE B 1 64 ? -4.5 6.262 22.594 1 93.12 64 PHE B CA 1
ATOM 2846 C C . PHE B 1 64 ? -4.988 4.82 22.703 1 93.12 64 PHE B C 1
ATOM 2848 O O . PHE B 1 64 ? -4.492 3.936 22 1 93.12 64 PHE B O 1
ATOM 2855 N N . LYS B 1 65 ? -5.957 4.559 23.531 1 89.12 65 LYS B N 1
ATOM 2856 C CA . LYS B 1 65 ? -6.539 3.225 23.641 1 89.12 65 LYS B CA 1
ATOM 2857 C C . LYS B 1 65 ? -7.359 2.879 22.391 1 89.12 65 LYS B C 1
ATOM 2859 O O . LYS B 1 65 ? -7.277 1.761 21.875 1 89.12 65 LYS B O 1
ATOM 2864 N N . SER B 1 66 ? -8.047 3.887 21.922 1 91.88 66 SER B N 1
ATOM 2865 C CA . SER B 1 66 ? -8.953 3.684 20.797 1 91.88 66 SER B CA 1
ATOM 2866 C C . SER B 1 66 ? -8.227 3.773 19.469 1 91.88 66 SER B C 1
ATOM 2868 O O . SER B 1 66 ? -8.633 3.15 18.484 1 91.88 66 SER B O 1
ATOM 2870 N N . LEU B 1 67 ? -7.102 4.566 19.469 1 95.5 67 LEU B N 1
ATOM 2871 C CA . LEU B 1 67 ? -6.438 4.836 18.203 1 95.5 67 LEU B CA 1
ATOM 2872 C C . LEU B 1 67 ? -4.941 4.555 18.297 1 95.5 67 LEU B C 1
ATOM 2874 O O . LEU B 1 67 ? -4.141 5.203 17.625 1 95.5 67 LEU B O 1
ATOM 2878 N N . GLY B 1 68 ? -4.613 3.584 19.125 1 94.12 68 GLY B N 1
ATOM 2879 C CA . GLY B 1 68 ? -3.223 3.268 19.406 1 94.12 68 GLY B CA 1
ATOM 2880 C C . GLY B 1 68 ? -2.586 2.389 18.344 1 94.12 68 GLY B C 1
ATOM 2881 O O . GLY B 1 68 ? -3.186 2.139 17.297 1 94.12 68 GLY B O 1
ATOM 2882 N N . PRO B 1 69 ? -1.31 1.958 18.578 1 94.19 69 PRO B N 1
ATOM 2883 C CA . PRO B 1 69 ? -0.497 1.274 17.562 1 94.19 69 PRO B CA 1
ATOM 2884 C C . PRO B 1 69 ? -1.075 -0.079 17.156 1 94.19 69 PRO B C 1
ATOM 2886 O O . PRO B 1 69 ? -0.942 -0.49 16 1 94.19 69 PRO B O 1
ATOM 2889 N N . GLU B 1 70 ? -1.7 -0.787 18.109 1 92.44 70 GLU B N 1
ATOM 2890 C CA . GLU B 1 70 ? -2.268 -2.088 17.766 1 92.44 70 GLU B CA 1
ATOM 2891 C C . GLU B 1 70 ? -3.426 -1.942 16.781 1 92.44 70 GLU B C 1
ATOM 2893 O O . GLU B 1 70 ? -3.568 -2.748 15.859 1 92.44 70 GLU B O 1
ATOM 2898 N N . LYS B 1 71 ? -4.238 -0.919 17.062 1 93.5 71 LYS B N 1
ATOM 2899 C CA . LYS B 1 71 ? -5.336 -0.63 16.141 1 93.5 71 LYS B CA 1
ATOM 2900 C C . LYS B 1 71 ? -4.809 -0.217 14.766 1 93.5 71 LYS B C 1
ATOM 2902 O O . LYS B 1 71 ? -5.359 -0.62 13.734 1 93.5 71 LYS B O 1
ATOM 2907 N N . VAL B 1 72 ? -3.758 0.561 14.75 1 95.81 72 VAL B N 1
ATOM 2908 C CA . VAL B 1 72 ? -3.154 0.997 13.492 1 95.81 72 VAL B CA 1
ATOM 2909 C C . VAL B 1 72 ? -2.584 -0.208 12.75 1 95.81 72 VAL B C 1
ATOM 2911 O O . VAL B 1 72 ? -2.783 -0.349 11.539 1 95.81 72 VAL B O 1
ATOM 2914 N N . LEU B 1 73 ? -1.884 -1.081 13.469 1 94.25 73 LEU B N 1
ATOM 2915 C CA . LEU B 1 73 ? -1.288 -2.258 12.844 1 94.25 73 LEU B CA 1
ATOM 2916 C C . LEU B 1 73 ? -2.355 -3.113 12.172 1 94.25 73 LEU B C 1
ATOM 2918 O O . LEU B 1 73 ? -2.199 -3.508 11.008 1 94.25 73 LEU B O 1
ATOM 2922 N N . LYS B 1 74 ? -3.406 -3.42 12.922 1 92.44 74 LYS B N 1
ATOM 2923 C CA . LYS B 1 74 ? -4.5 -4.199 12.352 1 92.44 74 LYS B CA 1
ATOM 2924 C C . LYS B 1 74 ? -5.059 -3.529 11.102 1 92.44 74 LYS B C 1
ATOM 2926 O O . LYS B 1 74 ? -5.266 -4.184 10.078 1 92.44 74 LYS B O 1
ATOM 2931 N N . LEU B 1 75 ? -5.277 -2.242 11.156 1 94.75 75 LEU B N 1
ATOM 2932 C CA . LEU B 1 75 ? -5.848 -1.449 10.07 1 94.75 75 LEU B CA 1
ATOM 2933 C C . LEU B 1 75 ? -4.984 -1.545 8.82 1 94.75 75 LEU B C 1
ATOM 2935 O O . LEU B 1 75 ? -5.488 -1.828 7.727 1 94.75 75 LEU B O 1
ATOM 2939 N N . ILE B 1 76 ? -3.646 -1.387 8.93 1 94.38 76 ILE B N 1
ATOM 2940 C CA . ILE B 1 76 ? -2.787 -1.276 7.758 1 94.38 76 ILE B CA 1
ATOM 2941 C C . ILE B 1 76 ? -2.521 -2.664 7.18 1 94.38 76 ILE B C 1
ATOM 2943 O O . ILE B 1 76 ? -2.193 -2.801 5.996 1 94.38 76 ILE B O 1
ATOM 2947 N N . VAL B 1 77 ? -2.654 -3.719 7.945 1 91.69 77 VAL B N 1
ATOM 2948 C CA . VAL B 1 77 ? -2.469 -5.078 7.445 1 91.69 77 VAL B CA 1
ATOM 2949 C C . VAL B 1 77 ? -3.732 -5.539 6.727 1 91.69 77 VAL B C 1
ATOM 2951 O O . VAL B 1 77 ? -3.656 -6.238 5.711 1 91.69 77 VAL B O 1
ATOM 2954 N N . GLU B 1 78 ? -4.859 -5.133 7.242 1 91.62 78 GLU B N 1
ATOM 2955 C CA . GLU B 1 78 ? -6.121 -5.527 6.621 1 91.62 78 GLU B CA 1
ATOM 2956 C C . GLU B 1 78 ? -6.406 -4.695 5.375 1 91.62 78 GLU B C 1
ATOM 2958 O O . GLU B 1 78 ? -7.02 -5.18 4.422 1 91.62 78 GLU B O 1
ATOM 2963 N N . HIS B 1 79 ? -6.027 -3.432 5.434 1 93.5 79 HIS B N 1
ATOM 2964 C CA . HIS B 1 79 ? -6.152 -2.51 4.309 1 93.5 79 HIS B CA 1
ATOM 2965 C C . HIS B 1 79 ? -4.789 -2.012 3.854 1 93.5 79 HIS B C 1
ATOM 2967 O O . HIS B 1 79 ? -4.285 -1.007 4.363 1 93.5 79 HIS B O 1
ATOM 2973 N N . ARG B 1 80 ? -4.273 -2.539 2.871 1 90.81 80 ARG B N 1
ATOM 2974 C CA . ARG B 1 80 ? -2.869 -2.389 2.506 1 90.81 80 ARG B CA 1
ATOM 2975 C C . ARG B 1 80 ? -2.609 -1.02 1.886 1 90.81 80 ARG B C 1
ATOM 2977 O O . ARG B 1 80 ? -1.455 -0.612 1.729 1 90.81 80 ARG B O 1
ATOM 2984 N N . ASN B 1 81 ? -3.65 -0.295 1.514 1 90.81 81 ASN B N 1
ATOM 2985 C CA . ASN B 1 81 ? -3.492 1.045 0.958 1 90.81 81 ASN B CA 1
ATOM 2986 C C . ASN B 1 81 ? -3.549 2.113 2.045 1 90.81 81 ASN B C 1
ATOM 2988 O O . ASN B 1 81 ? -3.387 3.303 1.763 1 90.81 81 ASN B O 1
ATOM 2992 N N . VAL B 1 82 ? -3.699 1.76 3.318 1 96.12 82 VAL B N 1
ATOM 2993 C CA . VAL B 1 82 ? -3.953 2.721 4.387 1 96.12 82 VAL B CA 1
ATOM 2994 C C . VAL B 1 82 ? -2.635 3.121 5.047 1 96.12 82 VAL B C 1
ATOM 2996 O O . VAL B 1 82 ? -1.76 2.277 5.262 1 96.12 82 VAL B O 1
ATOM 2999 N N . LYS B 1 83 ? -2.455 4.34 5.281 1 96.75 83 LYS B N 1
ATOM 3000 C CA . LYS B 1 83 ? -1.402 4.922 6.109 1 96.75 83 LYS B CA 1
ATOM 3001 C C . LYS B 1 83 ? -1.992 5.801 7.207 1 96.75 83 LYS B C 1
ATOM 3003 O O . LYS B 1 83 ? -3.098 6.328 7.062 1 96.75 83 LYS B O 1
ATOM 3008 N N . VAL B 1 84 ? -1.263 5.898 8.297 1 97.75 84 VAL B N 1
ATOM 3009 C CA . VAL B 1 84 ? -1.655 6.773 9.391 1 97.75 84 VAL B CA 1
ATOM 3010 C C . VAL B 1 84 ? -0.549 7.789 9.664 1 97.75 84 VAL B C 1
ATOM 3012 O O . VAL B 1 84 ? 0.624 7.426 9.781 1 97.75 84 VAL B O 1
ATOM 3015 N N . VAL B 1 85 ? -0.906 9.055 9.727 1 98.06 85 VAL B N 1
ATOM 3016 C CA . VAL B 1 85 ? 0.062 10.109 10.016 1 98.06 85 VAL B CA 1
ATOM 3017 C C . VAL B 1 85 ? -0.396 10.914 11.227 1 98.06 85 VAL B C 1
ATOM 3019 O O . VAL B 1 85 ? -1.587 10.945 11.547 1 98.06 85 VAL B O 1
ATOM 3022 N N . ILE B 1 86 ? 0.536 11.539 11.938 1 98.12 86 ILE B N 1
ATOM 3023 C CA . ILE B 1 86 ? 0.258 12.336 13.133 1 98.12 86 ILE B CA 1
ATOM 3024 C C . ILE B 1 86 ? 0.215 13.812 12.766 1 98.12 86 ILE B C 1
ATOM 3026 O O . ILE B 1 86 ? 1.167 14.344 12.188 1 98.12 86 ILE B O 1
ATOM 3030 N N . SER B 1 87 ? -0.866 14.453 13.102 1 98.5 87 SER B N 1
ATOM 3031 C CA . SER B 1 87 ? -0.987 15.883 12.844 1 98.5 87 SER B CA 1
ATOM 3032 C C . SER B 1 87 ? -0.507 16.703 14.039 1 98.5 87 SER B C 1
ATOM 3034 O O . SER B 1 87 ? -0.97 16.516 15.156 1 98.5 87 SER B O 1
ATOM 3036 N N . ILE B 1 88 ? 0.402 17.594 13.805 1 98.38 88 ILE B N 1
ATOM 3037 C CA . ILE B 1 88 ? 0.88 18.484 14.859 1 98.38 88 ILE B CA 1
ATOM 3038 C C . ILE B 1 88 ? 0.303 19.875 14.648 1 98.38 88 ILE B C 1
ATOM 3040 O O . ILE B 1 88 ? 0.018 20.281 13.523 1 98.38 88 ILE B O 1
ATOM 3044 N N . GLY B 1 89 ? 0.189 20.625 15.656 1 97.5 89 GLY B N 1
ATOM 3045 C CA . GLY B 1 89 ? -0.419 21.938 15.648 1 97.5 89 GLY B CA 1
ATOM 3046 C C . GLY B 1 89 ? -1.758 21.984 16.359 1 97.5 89 GLY B C 1
ATOM 3047 O O . GLY B 1 89 ? -1.855 21.625 17.531 1 97.5 89 GLY B O 1
ATOM 3048 N N . GLY B 1 90 ? -2.791 22.484 15.656 1 93.31 90 GLY B N 1
ATOM 3049 C CA . GLY B 1 90 ? -4.121 22.609 16.219 1 93.31 90 GLY B CA 1
ATOM 3050 C C . GLY B 1 90 ? -4.938 23.734 15.609 1 93.31 90 GLY B C 1
ATOM 3051 O O . GLY B 1 90 ? -4.375 24.656 15.023 1 93.31 90 GLY B O 1
ATOM 3052 N N . HIS B 1 91 ? -6.211 23.594 15.758 1 84.56 91 HIS B N 1
ATOM 3053 C CA . HIS B 1 91 ? -7.082 24.547 15.086 1 84.56 91 HIS B CA 1
ATOM 3054 C C . HIS B 1 91 ? -7.574 25.609 16.062 1 84.56 91 HIS B C 1
ATOM 3056 O O . HIS B 1 91 ? -8.055 26.672 15.641 1 84.56 91 HIS B O 1
ATOM 3062 N N . GLY B 1 92 ? -7.348 25.406 17.297 1 87.75 92 GLY B N 1
ATOM 3063 C CA . GLY B 1 92 ? -7.852 26.344 18.297 1 87.75 92 GLY B CA 1
ATOM 3064 C C . GLY B 1 92 ? -6.953 27.547 18.484 1 87.75 92 GLY B C 1
ATOM 3065 O O . GLY B 1 92 ? -5.766 27.5 18.156 1 87.75 92 GLY B O 1
ATOM 3066 N N . ALA B 1 93 ? -7.57 28.609 19 1 85.88 93 ALA B N 1
ATOM 3067 C CA . ALA B 1 93 ? -6.812 29.828 19.312 1 85.88 93 ALA B CA 1
ATOM 3068 C C . ALA B 1 93 ? -5.707 29.531 20.328 1 85.88 93 ALA B C 1
ATOM 3070 O O . ALA B 1 93 ? -4.672 30.203 20.328 1 85.88 93 ALA B O 1
ATOM 3071 N N . GLU B 1 94 ? -5.965 28.547 21.125 1 91.06 94 GLU B N 1
ATOM 3072 C CA . GLU B 1 94 ? -5 28.156 22.156 1 91.06 94 GLU B CA 1
ATOM 3073 C C . GLU B 1 94 ? -3.805 27.438 21.547 1 91.06 94 GLU B C 1
ATOM 3075 O O . GLU B 1 94 ? -2.764 27.281 22.188 1 91.06 94 GLU B O 1
ATOM 3080 N N . ASP B 1 95 ? -3.871 26.984 20.344 1 95.25 95 ASP B N 1
ATOM 3081 C CA . ASP B 1 95 ? -2.811 26.266 19.656 1 95.25 95 ASP B CA 1
ATOM 3082 C C . ASP B 1 95 ? -2.045 27.172 18.703 1 95.25 95 ASP B C 1
ATOM 3084 O O . ASP B 1 95 ? -1.901 26.859 17.516 1 95.25 95 ASP B O 1
ATOM 3088 N N . VAL B 1 96 ? -1.537 28.25 19.188 1 97.62 96 VAL B N 1
ATOM 3089 C CA . VAL B 1 96 ? -0.89 29.266 18.359 1 97.62 96 VAL B CA 1
ATOM 3090 C C . VAL B 1 96 ? 0.598 28.953 18.234 1 97.62 96 VAL B C 1
ATOM 3092 O O . VAL B 1 96 ? 1.246 28.547 19.203 1 97.62 96 VAL B O 1
ATOM 3095 N N . PHE B 1 97 ? 1.199 29.047 17.047 1 98.62 97 PHE B N 1
ATOM 3096 C CA . PHE B 1 97 ? 2.643 28.969 16.859 1 98.62 97 PHE B CA 1
ATOM 3097 C C . PHE B 1 97 ? 3.307 30.297 17.234 1 98.62 97 PHE B C 1
ATOM 3099 O O . PHE B 1 97 ? 3.139 31.297 16.531 1 98.62 97 PHE B O 1
ATOM 3106 N N . ASN B 1 98 ? 4.031 30.359 18.281 1 98.19 98 ASN B N 1
ATOM 3107 C CA . ASN B 1 98 ? 4.688 31.578 18.766 1 98.19 98 ASN B CA 1
ATOM 3108 C C . ASN B 1 98 ? 5.828 31.25 19.734 1 98.19 98 ASN B C 1
ATOM 3110 O O . ASN B 1 98 ? 5.828 31.703 20.875 1 98.19 98 ASN B O 1
ATOM 3114 N N . PRO B 1 99 ? 6.867 30.547 19.219 1 97.75 99 PRO B N 1
ATOM 3115 C CA . PRO B 1 99 ? 7.996 30.188 20.078 1 97.75 99 PRO B CA 1
ATOM 3116 C C . PRO B 1 99 ? 8.703 31.406 20.688 1 97.75 99 PRO B C 1
ATOM 3118 O O . PRO B 1 99 ? 8.805 32.438 20.031 1 97.75 99 PRO B O 1
ATOM 3121 N N . LYS B 1 100 ? 9.133 31.188 21.906 1 95.56 100 LYS B N 1
ATOM 3122 C CA . LYS B 1 100 ? 9.961 32.219 22.531 1 95.56 100 LYS B CA 1
ATOM 3123 C C . LYS B 1 100 ? 11.375 32.219 21.938 1 95.56 100 LYS B C 1
ATOM 3125 O O . LYS B 1 100 ? 11.883 33.281 21.547 1 95.56 100 LYS B O 1
ATOM 3130 N N . ASN B 1 101 ? 11.969 31.109 21.969 1 96.88 101 ASN B N 1
ATOM 3131 C CA . ASN B 1 101 ? 13.281 30.859 21.375 1 96.88 101 ASN B CA 1
ATOM 3132 C C . ASN B 1 101 ? 13.211 29.766 20.312 1 96.88 101 ASN B C 1
ATOM 3134 O O . ASN B 1 101 ? 12.852 28.625 20.625 1 96.88 101 ASN B O 1
ATOM 3138 N N . ARG B 1 102 ? 13.648 30.094 19.109 1 96.94 102 ARG B N 1
ATOM 3139 C CA . ARG B 1 102 ? 13.477 29.188 17.984 1 96.94 102 ARG B CA 1
ATOM 3140 C C . ARG B 1 102 ? 14.289 27.922 18.172 1 96.94 102 ARG B C 1
ATOM 3142 O O . ARG B 1 102 ? 13.797 26.812 17.891 1 96.94 102 ARG B O 1
ATOM 3149 N N . ASP B 1 103 ? 15.523 28.031 18.609 1 98.12 103 ASP B N 1
ATOM 3150 C CA . ASP B 1 103 ? 16.406 26.875 18.703 1 98.12 103 ASP B CA 1
ATOM 3151 C C . ASP B 1 103 ? 15.93 25.891 19.781 1 98.12 103 ASP B C 1
ATOM 3153 O O . ASP B 1 103 ? 15.938 24.672 19.578 1 98.12 103 ASP B O 1
ATOM 3157 N N . ILE B 1 104 ? 15.562 26.469 20.859 1 98.56 104 ILE B N 1
ATOM 3158 C CA . ILE B 1 104 ? 15.039 25.641 21.938 1 98.56 104 ILE B CA 1
ATOM 3159 C C . ILE B 1 104 ? 13.742 24.969 21.484 1 98.56 104 ILE B C 1
ATOM 3161 O O . ILE B 1 104 ? 13.539 23.766 21.719 1 98.56 104 ILE B O 1
ATOM 3165 N N . TRP B 1 105 ? 12.836 25.688 20.828 1 98.81 105 TRP B N 1
ATOM 3166 C CA . TRP B 1 105 ? 11.57 25.141 20.344 1 98.81 105 TRP B CA 1
ATOM 3167 C C . TRP B 1 105 ? 11.805 24 19.359 1 98.81 105 TRP B C 1
ATOM 3169 O O . TRP B 1 105 ? 11.172 22.953 19.469 1 98.81 105 TRP B O 1
ATOM 3179 N N . ILE B 1 106 ? 12.766 24.172 18.422 1 98.88 106 ILE B N 1
ATOM 3180 C CA . ILE B 1 106 ? 13.07 23.172 17.422 1 98.88 106 ILE B CA 1
ATOM 3181 C C . ILE B 1 106 ? 13.555 21.891 18.109 1 98.88 106 ILE B C 1
ATOM 3183 O O . ILE B 1 106 ? 13.094 20.797 17.766 1 98.88 106 ILE B O 1
ATOM 3187 N N . ALA B 1 107 ? 14.445 22 19.016 1 98.81 107 ALA B N 1
ATOM 3188 C CA . ALA B 1 107 ? 14.992 20.844 19.719 1 98.81 107 ALA B CA 1
ATOM 3189 C C . ALA B 1 107 ? 13.898 20.094 20.469 1 98.81 107 ALA B C 1
ATOM 3191 O O . ALA B 1 107 ? 13.82 18.859 20.406 1 98.81 107 ALA B O 1
ATOM 3192 N N . ASN B 1 108 ? 13.086 20.859 21.188 1 98.88 108 ASN B N 1
ATOM 3193 C CA . ASN B 1 108 ? 11.984 20.266 21.938 1 98.88 108 ASN B CA 1
ATOM 3194 C C . ASN B 1 108 ? 10.977 19.594 21 1 98.88 108 ASN B C 1
ATOM 3196 O O . ASN B 1 108 ? 10.516 18.484 21.281 1 98.88 108 ASN B O 1
ATOM 3200 N N . ALA B 1 109 ? 10.625 20.281 19.938 1 98.94 109 ALA B N 1
ATOM 3201 C CA . ALA B 1 109 ? 9.648 19.75 18.984 1 98.94 109 ALA B CA 1
ATOM 3202 C C . ALA B 1 109 ? 10.148 18.438 18.359 1 98.94 109 ALA B C 1
ATOM 3204 O O . ALA B 1 109 ? 9.422 17.438 18.328 1 98.94 109 ALA B O 1
ATOM 3205 N N . LYS B 1 110 ? 11.383 18.453 17.875 1 98.88 110 LYS B N 1
ATOM 3206 C CA . LYS B 1 110 ? 11.977 17.25 17.312 1 98.88 110 LYS B CA 1
ATOM 3207 C C . LYS B 1 110 ? 11.906 16.094 18.297 1 98.88 110 LYS B C 1
ATOM 3209 O O . LYS B 1 110 ? 11.461 14.992 17.953 1 98.88 110 LYS B O 1
ATOM 3214 N N . SER B 1 111 ? 12.297 16.344 19.5 1 98.81 111 SER B N 1
ATOM 3215 C CA . SER B 1 111 ? 12.367 15.297 20.516 1 98.81 111 SER B CA 1
ATOM 3216 C C . SER B 1 111 ? 10.977 14.773 20.859 1 98.81 111 SER B C 1
ATOM 3218 O O . SER B 1 111 ? 10.75 13.562 20.906 1 98.81 111 SER B O 1
ATOM 3220 N N . SER B 1 112 ? 10.062 15.656 21.109 1 98.88 112 SER B N 1
ATOM 3221 C CA . SER B 1 112 ? 8.734 15.242 21.562 1 98.88 112 SER B CA 1
ATOM 3222 C C . SER B 1 112 ? 7.949 14.586 20.438 1 98.88 112 SER B C 1
ATOM 3224 O O . SER B 1 112 ? 7.199 13.633 20.672 1 98.88 112 SER B O 1
ATOM 3226 N N . ILE B 1 113 ? 8.062 15.07 19.219 1 98.81 113 ILE B N 1
ATOM 3227 C CA . ILE B 1 113 ? 7.375 14.453 18.078 1 98.81 113 ILE B CA 1
ATOM 3228 C C . ILE B 1 113 ? 7.973 13.07 17.812 1 98.81 113 ILE B C 1
ATOM 3230 O O . ILE B 1 113 ? 7.238 12.117 17.547 1 98.81 113 ILE B O 1
ATOM 3234 N N . LYS B 1 114 ? 9.289 12.969 17.875 1 98.69 114 LYS B N 1
ATOM 3235 C CA . LYS B 1 114 ? 9.914 11.656 17.766 1 98.69 114 LYS B CA 1
ATOM 3236 C C . LYS B 1 114 ? 9.328 10.68 18.781 1 98.69 114 LYS B C 1
ATOM 3238 O O . LYS B 1 114 ? 9.016 9.539 18.453 1 98.69 114 LYS B O 1
ATOM 3243 N N . ASP B 1 115 ? 9.188 11.156 20.031 1 98.5 115 ASP B N 1
ATOM 3244 C CA . ASP B 1 115 ? 8.641 10.305 21.094 1 98.5 115 ASP B CA 1
ATOM 3245 C C . ASP B 1 115 ? 7.227 9.844 20.734 1 98.5 115 ASP B C 1
ATOM 3247 O O . ASP B 1 115 ? 6.875 8.68 20.953 1 98.5 115 ASP B O 1
ATOM 3251 N N . LEU B 1 116 ? 6.438 10.734 20.234 1 98.25 116 LEU B N 1
ATOM 3252 C CA . LEU B 1 116 ? 5.074 10.398 19.844 1 98.25 116 LEU B CA 1
ATOM 3253 C C . LEU B 1 116 ? 5.074 9.336 18.75 1 98.25 116 LEU B C 1
ATOM 3255 O O . LEU B 1 116 ? 4.273 8.398 18.781 1 98.25 116 LEU B O 1
ATOM 3259 N N . ILE B 1 117 ? 5.957 9.453 17.75 1 98.19 117 ILE B N 1
ATOM 3260 C CA . ILE B 1 117 ? 6.074 8.484 16.656 1 98.19 117 ILE B CA 1
ATOM 3261 C C . ILE B 1 117 ? 6.52 7.133 17.219 1 98.19 117 ILE B C 1
ATOM 3263 O O . ILE B 1 117 ? 5.969 6.09 16.859 1 98.19 117 ILE B O 1
ATOM 3267 N N . LEU B 1 118 ? 7.488 7.156 18.125 1 97.31 118 LEU B N 1
ATOM 3268 C CA . LEU B 1 118 ? 8.031 5.93 18.703 1 97.31 118 LEU B CA 1
ATOM 3269 C C . LEU B 1 118 ? 6.988 5.223 19.562 1 97.31 118 LEU B C 1
ATOM 3271 O O . LEU B 1 118 ? 7.027 3.998 19.703 1 97.31 118 LEU B O 1
ATOM 3275 N N . ASP B 1 119 ? 6.008 5.965 20.125 1 96.94 119 ASP B N 1
ATOM 3276 C CA . ASP B 1 119 ? 4.898 5.359 20.844 1 96.94 119 ASP B CA 1
ATOM 3277 C C . ASP B 1 119 ? 4.098 4.422 19.953 1 96.94 119 ASP B C 1
ATOM 3279 O O . ASP B 1 119 ? 3.375 3.551 20.438 1 96.94 119 ASP B O 1
ATOM 3283 N N . TYR B 1 120 ? 4.203 4.605 18.656 1 96.69 120 TYR B N 1
ATOM 3284 C CA . TYR B 1 120 ? 3.434 3.793 17.719 1 96.69 120 TYR B CA 1
ATOM 3285 C C . TYR B 1 120 ? 4.285 2.664 17.156 1 96.69 120 TYR B C 1
ATOM 3287 O O . TYR B 1 120 ? 3.902 2.021 16.172 1 96.69 120 TYR B O 1
ATOM 3295 N N . LYS B 1 121 ? 5.438 2.457 17.703 1 93.81 121 LYS B N 1
ATOM 3296 C CA . LYS B 1 121 ? 6.242 1.287 17.375 1 93.81 121 LYS B CA 1
ATOM 3297 C C . LYS B 1 121 ? 5.773 0.054 18.141 1 93.81 121 LYS B C 1
ATOM 3299 O O . LYS B 1 121 ? 5.445 0.142 19.312 1 93.81 121 LYS B O 1
ATOM 3304 N N . ILE B 1 122 ? 5.676 -1.072 17.453 1 90.62 122 ILE B N 1
ATOM 3305 C CA . ILE B 1 122 ? 5.277 -2.342 18.062 1 90.62 122 ILE B CA 1
ATOM 3306 C C . ILE B 1 122 ? 6.391 -3.371 17.875 1 90.62 122 ILE B C 1
ATOM 3308 O O . ILE B 1 122 ? 6.977 -3.477 16.797 1 90.62 122 ILE B O 1
ATOM 3312 N N . ASP B 1 123 ? 6.629 -4.094 18.875 1 86.06 123 ASP B N 1
ATOM 3313 C CA . ASP B 1 123 ? 7.582 -5.195 18.781 1 86.06 123 ASP B CA 1
ATOM 3314 C C . ASP B 1 123 ? 6.902 -6.465 18.266 1 86.06 123 ASP B C 1
ATOM 3316 O O . ASP B 1 123 ? 5.91 -6.922 18.844 1 86.06 123 ASP B O 1
ATOM 3320 N N . VAL B 1 124 ? 7.352 -7.035 17.141 1 78.12 124 VAL B N 1
ATOM 3321 C CA . VAL B 1 124 ? 6.734 -8.219 16.562 1 78.12 124 VAL B CA 1
ATOM 3322 C C . VAL B 1 124 ? 7.727 -9.383 16.562 1 78.12 124 VAL B C 1
ATOM 3324 O O . VAL B 1 124 ? 7.598 -10.32 15.781 1 78.12 124 VAL B O 1
ATOM 3327 N N . GLY B 1 125 ? 8.609 -9.547 17.516 1 76.25 125 GLY B N 1
ATOM 3328 C CA . GLY B 1 125 ? 9.578 -10.625 17.641 1 76.25 125 GLY B CA 1
ATOM 3329 C C . GLY B 1 125 ? 10.828 -10.383 16.812 1 76.25 125 GLY B C 1
ATOM 3330 O O . GLY B 1 125 ? 11.945 -10.594 17.281 1 76.25 125 GLY B O 1
ATOM 3331 N N . SER B 1 126 ? 10.664 -9.945 15.562 1 72.75 126 SER B N 1
ATOM 3332 C CA . SER B 1 126 ? 11.789 -9.68 14.672 1 72.75 126 SER B CA 1
ATOM 3333 C C . SER B 1 126 ? 12.305 -8.25 14.844 1 72.75 126 SER B C 1
ATOM 3335 O O . SER B 1 126 ? 13.188 -7.816 14.102 1 72.75 126 SER B O 1
ATOM 3337 N N . GLY B 1 127 ? 11.688 -7.559 15.805 1 80.06 127 GLY B N 1
ATOM 3338 C CA . GLY B 1 127 ? 12.094 -6.184 16.062 1 80.06 127 GLY B CA 1
ATOM 3339 C C . GLY B 1 127 ? 10.93 -5.215 16.109 1 80.06 127 GLY B C 1
ATOM 3340 O O . GLY B 1 127 ? 9.773 -5.621 15.969 1 80.06 127 GLY B O 1
ATOM 3341 N N . GLY B 1 128 ? 11.297 -4.02 16.391 1 87.12 128 GLY B N 1
ATOM 3342 C CA . GLY B 1 128 ? 10.281 -2.986 16.438 1 87.12 128 GLY B CA 1
ATOM 3343 C C . GLY B 1 128 ? 9.875 -2.48 15.07 1 87.12 128 GLY B C 1
ATOM 3344 O O . GLY B 1 128 ? 10.727 -2.238 14.219 1 87.12 128 GLY B O 1
ATOM 3345 N N . ILE B 1 129 ? 8.531 -2.408 14.852 1 89.5 129 ILE B N 1
ATOM 3346 C CA . ILE B 1 129 ? 8.031 -1.875 13.594 1 89.5 129 ILE B CA 1
ATOM 3347 C C . ILE B 1 129 ? 7.219 -0.611 13.852 1 89.5 129 ILE B C 1
ATOM 3349 O O . ILE B 1 129 ? 6.504 -0.52 14.852 1 89.5 129 ILE B O 1
ATOM 3353 N N . SER B 1 130 ? 7.391 0.343 12.969 1 91.12 130 SER B N 1
ATOM 3354 C CA . SER B 1 130 ? 6.668 1.606 13.07 1 91.12 130 SER B CA 1
ATOM 3355 C C . SER B 1 130 ? 5.336 1.542 12.336 1 91.12 130 SER B C 1
ATOM 3357 O O . SER B 1 130 ? 5.289 1.194 11.156 1 91.12 130 SER B O 1
ATOM 3359 N N . THR B 1 131 ? 4.277 1.933 13.055 1 95.38 131 THR B N 1
ATOM 3360 C CA . THR B 1 131 ? 2.967 1.805 12.43 1 95.38 131 THR B CA 1
ATOM 3361 C C . THR B 1 131 ? 2.525 3.133 11.82 1 95.38 131 THR B C 1
ATOM 3363 O O . THR B 1 131 ? 1.708 3.158 10.898 1 95.38 131 THR B O 1
ATOM 3366 N N . THR B 1 132 ? 3.047 4.234 12.281 1 97.5 132 THR B N 1
ATOM 3367 C CA . THR B 1 132 ? 2.75 5.516 11.648 1 97.5 132 THR B CA 1
ATOM 3368 C C . THR B 1 132 ? 3.691 5.773 10.477 1 97.5 132 THR B C 1
ATOM 3370 O O . THR B 1 132 ? 4.727 5.117 10.344 1 97.5 132 THR B O 1
ATOM 3373 N N . TYR B 1 133 ? 3.277 6.738 9.664 1 97.31 133 TYR B N 1
ATOM 3374 C CA . TYR B 1 133 ? 3.914 6.828 8.352 1 97.31 133 TYR B CA 1
ATOM 3375 C C . TYR B 1 133 ? 4.402 8.242 8.086 1 97.31 133 TYR B C 1
ATOM 3377 O O . TYR B 1 133 ? 5.035 8.5 7.055 1 97.31 133 TYR B O 1
ATOM 3385 N N . GLY B 1 134 ? 4.113 9.156 8.945 1 97.94 134 GLY B N 1
ATOM 3386 C CA . GLY B 1 134 ? 4.539 10.531 8.75 1 97.94 134 GLY B CA 1
ATOM 3387 C C . GLY B 1 134 ? 3.838 11.508 9.68 1 97.94 134 GLY B C 1
ATOM 3388 O O . GLY B 1 134 ? 3.293 11.109 10.711 1 97.94 134 GLY B O 1
ATOM 3389 N N . ILE B 1 135 ? 4.012 12.805 9.336 1 98.81 135 ILE B N 1
ATOM 3390 C CA . ILE B 1 135 ? 3.383 13.852 10.133 1 98.81 135 ILE B CA 1
ATOM 3391 C C . ILE B 1 135 ? 2.664 14.844 9.219 1 98.81 135 ILE B C 1
ATOM 3393 O O . ILE B 1 135 ? 2.92 14.875 8.016 1 98.81 135 ILE B O 1
ATOM 3397 N N . ASP B 1 136 ? 1.762 15.508 9.766 1 98.81 136 ASP B N 1
ATOM 3398 C CA . ASP B 1 136 ? 0.999 16.594 9.172 1 98.81 136 ASP B CA 1
ATOM 3399 C C . ASP B 1 136 ? 1.154 17.891 9.977 1 98.81 136 ASP B C 1
ATOM 3401 O O . ASP B 1 136 ? 1.042 17.875 11.203 1 98.81 136 ASP B O 1
ATOM 3405 N N . ILE B 1 137 ? 1.545 18.953 9.32 1 98.88 137 ILE B N 1
ATOM 3406 C CA . ILE B 1 137 ? 1.652 20.266 9.953 1 98.88 137 ILE B CA 1
ATOM 3407 C C . ILE B 1 137 ? 0.343 21.031 9.781 1 98.88 137 ILE B C 1
ATOM 3409 O O . ILE B 1 137 ? -0.023 21.406 8.672 1 98.88 137 ILE B O 1
ATOM 3413 N N . ASN B 1 138 ? -0.343 21.312 10.883 1 98.56 138 ASN B N 1
ATOM 3414 C CA . ASN B 1 138 ? -1.662 21.922 10.805 1 98.56 138 ASN B CA 1
ATOM 3415 C C . ASN B 1 138 ? -1.864 22.953 11.914 1 98.56 138 ASN B C 1
ATOM 3417 O O . ASN B 1 138 ? -2.619 22.719 12.852 1 98.56 138 ASN B O 1
ATOM 3421 N N . TYR B 1 139 ? -1.2 24.141 11.781 1 98.31 139 TYR B N 1
ATOM 3422 C CA . TYR B 1 139 ? -1.463 25.312 12.617 1 98.31 139 TYR B CA 1
ATOM 3423 C C . TYR B 1 139 ? -2.498 26.219 11.969 1 98.31 139 TYR B C 1
ATOM 3425 O O . TYR B 1 139 ? -2.375 26.578 10.789 1 98.31 139 TYR B O 1
ATOM 3433 N N . GLU B 1 140 ? -3.504 26.641 12.719 1 96.31 140 GLU B N 1
ATOM 3434 C CA . GLU B 1 140 ? -4.469 27.594 12.172 1 96.31 140 GLU B CA 1
ATOM 3435 C C . GLU B 1 140 ? -4.27 28.984 12.766 1 96.31 140 GLU B C 1
ATOM 3437 O O . GLU B 1 140 ? -4.898 29.938 12.328 1 96.31 140 GLU B O 1
ATOM 3442 N N . ASN B 1 141 ? -3.426 29.062 13.773 1 97.31 141 ASN B N 1
ATOM 3443 C CA . ASN B 1 141 ? -3.023 30.328 14.375 1 97.31 141 ASN B CA 1
ATOM 3444 C C . ASN B 1 141 ? -1.506 30.453 14.453 1 97.31 141 ASN B C 1
ATOM 3446 O O . ASN B 1 141 ? -0.838 29.625 15.062 1 97.31 141 ASN B O 1
ATOM 3450 N N . ILE B 1 142 ? -0.998 31.516 13.797 1 98.31 142 ILE B N 1
ATOM 3451 C CA . ILE B 1 142 ? 0.443 31.75 13.781 1 98.31 142 ILE B CA 1
ATOM 3452 C C . ILE B 1 142 ? 0.742 33.188 14.195 1 98.31 142 ILE B C 1
ATOM 3454 O O . ILE B 1 142 ? 0.265 34.125 13.562 1 98.31 142 ILE B O 1
ATOM 3458 N N . ASP B 1 143 ? 1.389 33.312 15.289 1 97.88 143 ASP B N 1
ATOM 3459 C CA . ASP B 1 143 ? 1.854 34.594 15.773 1 97.88 143 ASP B CA 1
ATOM 3460 C C . ASP B 1 143 ? 3.377 34.688 15.734 1 97.88 143 ASP B C 1
ATOM 3462 O O . ASP B 1 143 ? 4.035 34.656 16.766 1 97.88 143 ASP B O 1
ATOM 3466 N N . SER B 1 144 ? 3.949 34.719 14.641 1 97.75 144 SER B N 1
ATOM 3467 C CA . SER B 1 144 ? 5.367 34.812 14.297 1 97.75 144 SER B CA 1
ATOM 3468 C C . SER B 1 144 ? 5.562 35.344 12.883 1 97.75 144 SER B C 1
ATOM 3470 O O . SER B 1 144 ? 4.59 35.562 12.156 1 97.75 144 SER B O 1
ATOM 3472 N N . SER B 1 145 ? 6.828 35.625 12.547 1 98.12 145 SER B N 1
ATOM 3473 C CA . SER B 1 145 ? 7.098 36 11.164 1 98.12 145 SER B CA 1
ATOM 3474 C C . SER B 1 145 ? 6.98 34.781 10.242 1 98.12 145 SER B C 1
ATOM 3476 O O . SER B 1 145 ? 7.141 33.656 10.688 1 98.12 145 SER B O 1
ATOM 3478 N N . VAL B 1 146 ? 6.699 35.031 9.008 1 98.44 146 VAL B N 1
ATOM 3479 C CA . VAL B 1 146 ? 6.625 34 7.977 1 98.44 146 VAL B CA 1
ATOM 3480 C C . VAL B 1 146 ? 7.93 33.219 7.941 1 98.44 146 VAL B C 1
ATOM 3482 O O . VAL B 1 146 ? 7.914 31.984 7.898 1 98.44 146 VAL B O 1
ATOM 3485 N N . ASP B 1 147 ? 9.062 33.906 8.047 1 97.88 147 ASP B N 1
ATOM 3486 C CA . ASP B 1 147 ? 10.383 33.25 7.965 1 97.88 147 ASP B CA 1
ATOM 3487 C C . ASP B 1 147 ? 10.641 32.375 9.18 1 97.88 147 ASP B C 1
ATOM 3489 O O . ASP B 1 147 ? 11.227 31.297 9.055 1 97.88 147 ASP B O 1
ATOM 3493 N N . ASP B 1 148 ? 10.227 32.875 10.305 1 97.81 148 ASP B N 1
ATOM 3494 C CA . ASP B 1 148 ? 10.445 32.094 11.516 1 97.81 148 ASP B CA 1
ATOM 3495 C C . ASP B 1 148 ? 9.633 30.797 11.5 1 97.81 148 ASP B C 1
ATOM 3497 O O . ASP B 1 148 ? 10.125 29.75 11.891 1 97.81 148 ASP B O 1
ATOM 3501 N N . PHE B 1 149 ? 8.414 30.906 11.086 1 98.75 149 PHE B N 1
ATOM 3502 C CA . PHE B 1 149 ? 7.57 29.719 10.969 1 98.75 149 PHE B CA 1
ATOM 3503 C C . PHE B 1 149 ? 8.195 28.703 10.023 1 98.75 149 PHE B C 1
ATOM 3505 O O . PHE B 1 149 ? 8.367 27.531 10.391 1 98.75 149 PHE B O 1
ATOM 3512 N N . ALA B 1 150 ? 8.57 29.156 8.812 1 98.81 150 ALA B N 1
ATOM 3513 C CA . ALA B 1 150 ? 9.164 28.281 7.809 1 98.81 150 ALA B CA 1
ATOM 3514 C C . ALA B 1 150 ? 10.469 27.672 8.312 1 98.81 150 ALA B C 1
ATOM 3516 O O . ALA B 1 150 ? 10.734 26.484 8.086 1 98.81 150 ALA B O 1
ATOM 3517 N N . TYR B 1 151 ? 11.227 28.469 8.977 1 98.69 151 TYR B N 1
ATOM 3518 C CA . TYR B 1 151 ? 12.516 28 9.492 1 98.69 151 TYR B CA 1
ATOM 3519 C C . TYR B 1 151 ? 12.328 26.922 10.547 1 98.69 151 TYR B C 1
ATOM 3521 O O . TYR B 1 151 ? 12.945 25.859 10.477 1 98.69 151 TYR B O 1
ATOM 3529 N N . CYS B 1 152 ? 11.492 27.203 11.531 1 98.88 152 CYS B N 1
ATOM 3530 C CA . CYS B 1 152 ? 11.297 26.281 12.641 1 98.88 152 CYS B CA 1
ATOM 3531 C C . CYS B 1 152 ? 10.695 24.969 12.156 1 98.88 152 CYS B C 1
ATOM 3533 O O . CYS B 1 152 ? 11.242 23.891 12.406 1 98.88 152 CYS B O 1
ATOM 3535 N N . ILE B 1 153 ? 9.609 25.016 11.438 1 98.94 153 ILE B N 1
ATOM 3536 C CA . ILE B 1 153 ? 8.906 23.828 10.977 1 98.94 153 ILE B CA 1
ATOM 3537 C C . ILE B 1 153 ? 9.781 23.047 9.992 1 98.94 153 ILE B C 1
ATOM 3539 O O . ILE B 1 153 ? 9.875 21.828 10.062 1 98.94 153 ILE B O 1
ATOM 3543 N N . GLY B 1 154 ? 10.398 23.766 9.062 1 98.88 154 GLY B N 1
ATOM 3544 C CA . GLY B 1 154 ? 11.297 23.125 8.125 1 98.88 154 GLY B CA 1
ATOM 3545 C C . GLY B 1 154 ? 12.414 22.344 8.797 1 98.88 154 GLY B C 1
ATOM 3546 O O . GLY B 1 154 ? 12.727 21.219 8.391 1 98.88 154 GLY B O 1
ATOM 3547 N N . ASN B 1 155 ? 13.008 22.922 9.805 1 98.88 155 ASN B N 1
ATOM 3548 C CA . ASN B 1 155 ? 14.078 22.25 10.531 1 98.88 155 ASN B CA 1
ATOM 3549 C C . ASN B 1 155 ? 13.578 21.016 11.266 1 98.88 155 ASN B C 1
ATOM 3551 O O . ASN B 1 155 ? 14.25 19.984 11.289 1 98.88 155 ASN B O 1
ATOM 3555 N N . VAL B 1 156 ? 12.453 21.125 11.898 1 98.94 156 VAL B N 1
ATOM 3556 C CA . VAL B 1 156 ? 11.867 19.984 12.578 1 98.94 156 VAL B CA 1
ATOM 3557 C C . VAL B 1 156 ? 11.648 18.844 11.578 1 98.94 156 VAL B C 1
ATOM 3559 O O . VAL B 1 156 ? 12.031 17.703 11.828 1 98.94 156 VAL B O 1
ATOM 3562 N N . ILE B 1 157 ? 11.078 19.156 10.398 1 98.88 157 ILE B N 1
ATOM 3563 C CA . ILE B 1 157 ? 10.828 18.156 9.359 1 98.88 157 ILE B CA 1
ATOM 3564 C C . ILE B 1 157 ? 12.141 17.516 8.938 1 98.88 157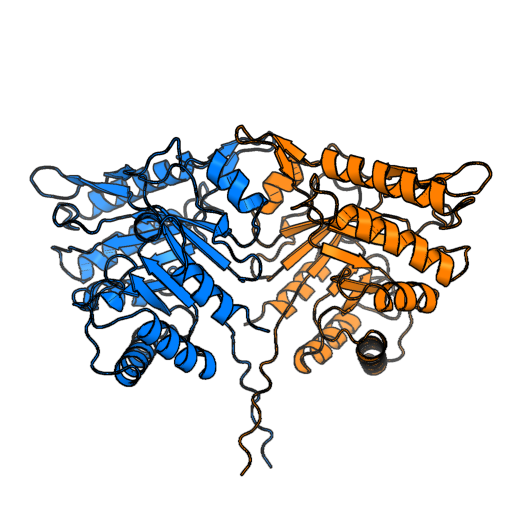 ILE B C 1
ATOM 3566 O O . ILE B 1 157 ? 12.242 16.281 8.883 1 98.88 157 ILE B O 1
ATOM 3570 N N . GLN B 1 158 ? 13.109 18.281 8.688 1 98.69 158 GLN B N 1
ATOM 3571 C CA . GLN B 1 158 ? 14.406 17.797 8.242 1 98.69 158 GLN B CA 1
ATOM 3572 C C . GLN B 1 158 ? 15.031 16.859 9.273 1 98.69 158 GLN B C 1
ATOM 3574 O O . GLN B 1 158 ? 15.484 15.766 8.93 1 98.69 158 GLN B O 1
ATOM 3579 N N . GLN B 1 159 ? 15.039 17.281 10.469 1 98.75 159 GLN B N 1
ATOM 3580 C CA . GLN B 1 159 ? 15.672 16.484 11.523 1 98.75 159 GLN B CA 1
ATOM 3581 C C . GLN B 1 159 ? 14.938 15.164 11.734 1 98.75 159 GLN B C 1
ATOM 3583 O O . GLN B 1 159 ? 15.562 14.133 11.984 1 98.75 159 GLN B O 1
ATOM 3588 N N . LEU B 1 160 ? 13.656 15.219 11.688 1 98.81 160 LEU B N 1
ATOM 3589 C CA . LEU B 1 160 ? 12.883 13.992 11.812 1 98.81 160 LEU B CA 1
ATOM 3590 C C . LEU B 1 160 ? 13.188 13.039 10.656 1 98.81 160 LEU B C 1
ATOM 3592 O O . LEU B 1 160 ? 13.352 11.836 10.867 1 98.81 160 LEU B O 1
ATOM 3596 N N . LYS B 1 161 ? 13.258 13.531 9.43 1 98 161 LYS B N 1
ATOM 3597 C CA . LYS B 1 161 ? 13.523 12.711 8.258 1 98 161 LYS B CA 1
ATOM 3598 C C . LYS B 1 161 ? 14.938 12.125 8.305 1 98 161 LYS B C 1
ATOM 3600 O O . LYS B 1 161 ? 15.188 11.047 7.773 1 98 161 LYS B O 1
ATOM 3605 N N . GLU B 1 162 ? 15.836 12.781 8.93 1 97.81 162 GLU B N 1
ATOM 3606 C CA . GLU B 1 162 ? 17.234 12.352 8.984 1 97.81 162 GLU B CA 1
ATOM 3607 C C . GLU B 1 162 ? 17.484 11.43 10.172 1 97.81 162 GLU B C 1
ATOM 3609 O O . GLU B 1 162 ? 18.547 10.828 10.281 1 97.81 162 GLU B O 1
ATOM 3614 N N . ASP B 1 163 ? 16.516 11.352 11.07 1 97.88 163 ASP B N 1
ATOM 3615 C CA . ASP B 1 163 ? 16.656 10.508 12.25 1 97.88 163 ASP B CA 1
ATOM 3616 C C . ASP B 1 163 ? 16.578 9.023 11.883 1 97.88 163 ASP B C 1
ATOM 3618 O O . ASP B 1 163 ? 15.547 8.547 11.422 1 97.88 163 ASP B O 1
ATOM 3622 N N . GLU B 1 164 ? 17.578 8.25 12.117 1 94.69 164 GLU B N 1
ATOM 3623 C CA . GLU B 1 164 ? 17.672 6.848 11.727 1 94.69 164 GLU B CA 1
ATOM 3624 C C . GLU B 1 164 ? 16.641 5.992 12.453 1 94.69 164 GLU B C 1
ATOM 3626 O O . GLU B 1 164 ? 16.203 4.965 11.93 1 94.69 164 GLU B O 1
ATOM 3631 N N . ASP B 1 165 ? 16.281 6.438 13.633 1 94.38 165 ASP B N 1
ATOM 3632 C CA . ASP B 1 165 ? 15.281 5.699 14.406 1 94.38 165 ASP B CA 1
ATOM 3633 C C . ASP B 1 165 ? 13.906 5.797 13.75 1 94.38 165 ASP B C 1
ATOM 3635 O O . ASP B 1 165 ? 12.992 5.043 14.102 1 94.38 165 ASP B O 1
ATOM 3639 N N . LEU B 1 166 ? 13.773 6.742 12.781 1 95.69 166 LEU B N 1
ATOM 3640 C CA . LEU B 1 166 ? 12.469 7.016 12.18 1 95.69 166 LEU B CA 1
ATOM 3641 C C . LEU B 1 166 ? 12.477 6.676 10.688 1 95.69 166 LEU B C 1
ATOM 3643 O O . LEU B 1 166 ? 11.664 7.195 9.93 1 95.69 166 LEU B O 1
ATOM 3647 N N . SER B 1 167 ? 13.336 5.852 10.18 1 88.44 167 SER B N 1
ATOM 3648 C CA . SER B 1 167 ? 13.578 5.551 8.766 1 88.44 167 SER B CA 1
ATOM 3649 C C . SER B 1 167 ? 12.297 5.113 8.07 1 88.44 167 SER B C 1
ATOM 3651 O O . SER B 1 167 ? 12.07 5.445 6.906 1 88.44 167 SER B O 1
ATOM 3653 N N . TYR B 1 168 ? 11.297 4.516 8.664 1 90 168 TYR B N 1
ATOM 3654 C CA . TYR B 1 168 ? 10.078 4.039 8.016 1 90 168 TYR B CA 1
ATOM 3655 C C . TYR B 1 168 ? 8.859 4.781 8.555 1 90 168 TYR B C 1
ATOM 3657 O O . TYR B 1 168 ? 7.719 4.391 8.273 1 90 168 TYR B O 1
ATOM 3665 N N . SER B 1 169 ? 9.172 5.91 9.242 1 94.75 169 SER B N 1
ATOM 3666 C CA . SER B 1 169 ? 8.07 6.574 9.938 1 94.75 169 SER B CA 1
ATOM 3667 C C . SER B 1 169 ? 7.902 8.008 9.453 1 94.75 169 SER B C 1
ATOM 3669 O O . SER B 1 169 ? 7.09 8.758 10 1 94.75 169 SER B O 1
ATOM 3671 N N . MET B 1 170 ? 8.68 8.406 8.438 1 96.25 170 MET B N 1
ATOM 3672 C CA . MET B 1 170 ? 8.633 9.789 7.98 1 96.25 170 MET B CA 1
ATOM 3673 C C . MET B 1 170 ? 8.539 9.852 6.461 1 96.25 170 MET B C 1
ATOM 3675 O O . MET B 1 170 ? 9.203 10.68 5.828 1 96.25 170 MET B O 1
ATOM 3679 N N . SER B 1 171 ? 7.691 9.031 5.891 1 94 171 SER B N 1
ATOM 3680 C CA . SER B 1 171 ? 7.598 8.906 4.441 1 94 171 SER B CA 1
ATOM 3681 C C . SER B 1 171 ? 6.484 9.789 3.883 1 94 171 SER B C 1
ATOM 3683 O O . SER B 1 171 ? 6.398 9.992 2.67 1 94 171 SER B O 1
ATOM 3685 N N . ALA B 1 172 ? 5.652 10.336 4.758 1 95.94 172 ALA B N 1
ATOM 3686 C CA . ALA B 1 172 ? 4.578 11.219 4.32 1 95.94 172 ALA B CA 1
ATOM 3687 C C . ALA B 1 172 ? 4.504 12.469 5.199 1 95.94 172 ALA B C 1
ATOM 3689 O O . ALA B 1 172 ? 4.113 12.391 6.367 1 95.94 172 ALA B O 1
ATOM 3690 N N . VAL B 1 173 ? 4.902 13.547 4.648 1 98.44 173 VAL B N 1
ATOM 3691 C CA . VAL B 1 173 ? 4.816 14.844 5.324 1 98.44 173 VAL B CA 1
ATOM 3692 C C . VAL B 1 173 ? 3.834 15.75 4.586 1 98.44 173 VAL B C 1
ATOM 3694 O O . VAL B 1 173 ? 3.906 15.875 3.359 1 98.44 173 VAL B O 1
ATOM 3697 N N . SER B 1 174 ? 2.857 16.297 5.34 1 98.62 174 SER B N 1
ATOM 3698 C CA . SER B 1 174 ? 1.889 17.188 4.715 1 98.62 174 SER B CA 1
ATOM 3699 C C . SER B 1 174 ? 1.757 18.5 5.496 1 98.62 174 SER B C 1
ATOM 3701 O O . SER B 1 174 ? 2.166 18.578 6.656 1 98.62 174 SER B O 1
ATOM 3703 N N . ILE B 1 175 ? 1.306 19.531 4.809 1 98.81 175 ILE B N 1
ATOM 3704 C CA . ILE B 1 175 ? 0.964 20.828 5.398 1 98.81 175 ILE B CA 1
ATOM 3705 C C . ILE B 1 175 ? -0.502 21.141 5.117 1 98.81 175 ILE B C 1
ATOM 3707 O O . ILE B 1 175 ? -1.085 20.641 4.16 1 98.81 175 ILE B O 1
ATOM 3711 N N . ALA B 1 176 ? -1.052 22 5.953 1 98.5 176 ALA B N 1
ATOM 3712 C CA . ALA B 1 176 ? -2.488 22.234 5.852 1 98.5 176 ALA B CA 1
ATOM 3713 C C . ALA B 1 176 ? -2.795 23.734 5.828 1 98.5 176 ALA B C 1
ATOM 3715 O O . ALA B 1 176 ? -3.34 24.266 6.793 1 98.5 176 ALA B O 1
ATOM 3716 N N . PRO B 1 177 ? -2.611 24.391 4.73 1 98.06 177 PRO B N 1
ATOM 3717 C CA . PRO B 1 177 ? -2.801 25.844 4.625 1 98.06 177 PRO B CA 1
ATOM 3718 C C . PRO B 1 177 ? -4.273 26.234 4.543 1 98.06 177 PRO B C 1
ATOM 3720 O O . PRO B 1 177 ? -5.117 25.406 4.184 1 98.06 177 PRO B O 1
ATOM 3723 N N . THR B 1 178 ? -4.543 27.469 4.961 1 96.19 178 THR B N 1
ATOM 3724 C CA . THR B 1 178 ? -5.738 28.25 4.684 1 96.19 178 THR B CA 1
ATOM 3725 C C . THR B 1 178 ? -5.391 29.5 3.873 1 96.19 178 THR B C 1
ATOM 3727 O O . THR B 1 178 ? -4.215 29.828 3.701 1 96.19 178 THR B O 1
ATOM 3730 N N . GLU B 1 179 ? -6.488 30.062 3.381 1 95.62 179 GLU B N 1
ATOM 3731 C CA . GLU B 1 179 ? -6.262 31.328 2.67 1 95.62 179 GLU B CA 1
ATOM 3732 C C . GLU B 1 179 ? -5.531 32.344 3.553 1 95.62 179 GLU B C 1
ATOM 3734 O O . GLU B 1 179 ? -4.566 32.969 3.115 1 95.62 179 GLU B O 1
ATOM 3739 N N . ALA B 1 180 ? -5.926 32.469 4.797 1 95.25 180 ALA B N 1
ATOM 3740 C CA . ALA B 1 180 ? -5.387 33.469 5.719 1 95.25 180 ALA B CA 1
ATOM 3741 C C . ALA B 1 180 ? -3.92 33.188 6.031 1 95.25 180 ALA B C 1
ATOM 3743 O O . ALA B 1 180 ? -3.156 34.125 6.332 1 95.25 180 ALA B O 1
ATOM 3744 N N . LEU B 1 181 ? -3.484 31.938 5.898 1 97.62 181 LEU B N 1
ATOM 3745 C CA . LEU B 1 181 ? -2.125 31.562 6.266 1 97.62 181 LEU B CA 1
ATOM 3746 C C . LEU B 1 181 ? -1.333 31.109 5.039 1 97.62 181 LEU B C 1
ATOM 3748 O O . LEU B 1 181 ? -0.316 30.438 5.168 1 97.62 181 LEU B O 1
ATOM 3752 N N . GLN B 1 182 ? -1.79 31.5 3.912 1 97.81 182 GLN B N 1
ATOM 3753 C CA . GLN B 1 182 ? -1.209 31.062 2.646 1 97.81 182 GLN B CA 1
ATOM 3754 C C . GLN B 1 182 ? 0.263 31.453 2.551 1 97.81 182 GLN B C 1
ATOM 3756 O O . GLN B 1 182 ? 1.101 30.641 2.143 1 97.81 182 GLN B O 1
ATOM 3761 N N . SER B 1 183 ? 0.641 32.656 2.953 1 98.19 183 SER B N 1
ATOM 3762 C CA . SER B 1 183 ? 2.021 33.094 2.844 1 98.19 183 SER B CA 1
ATOM 3763 C C . SER B 1 183 ? 2.953 32.281 3.713 1 98.19 183 SER B C 1
ATOM 3765 O O . SER B 1 183 ? 4.078 31.969 3.312 1 98.19 183 SER B O 1
ATOM 3767 N N . TYR B 1 184 ? 2.504 31.875 4.879 1 98.56 184 TYR B N 1
ATOM 3768 C CA . TYR B 1 184 ? 3.297 31.062 5.797 1 98.56 184 TYR B CA 1
ATOM 3769 C C . TYR B 1 184 ? 3.564 29.672 5.215 1 98.56 184 TYR B C 1
ATOM 3771 O O . TYR B 1 184 ? 4.719 29.266 5.098 1 98.56 184 TYR B O 1
ATOM 3779 N N . TYR B 1 185 ? 2.566 29.031 4.711 1 98.81 185 TYR B N 1
ATOM 3780 C CA . TYR B 1 185 ? 2.672 27.656 4.246 1 98.81 185 TYR B CA 1
ATOM 3781 C C . TYR B 1 185 ? 3.33 27.594 2.871 1 98.81 185 TYR B C 1
ATOM 3783 O O . TYR B 1 185 ? 4.062 26.641 2.566 1 98.81 185 TYR B O 1
ATOM 3791 N N . LEU B 1 186 ? 3.029 28.594 2.043 1 98.62 186 LEU B N 1
ATOM 3792 C CA . LEU B 1 186 ? 3.695 28.641 0.747 1 98.62 186 LEU B CA 1
ATOM 3793 C C . LEU B 1 186 ? 5.203 28.781 0.915 1 98.62 186 LEU B C 1
ATOM 3795 O O . LEU B 1 186 ? 5.973 28.062 0.269 1 98.62 186 LEU B O 1
ATOM 3799 N N . THR B 1 187 ? 5.633 29.656 1.779 1 98.81 187 THR B N 1
ATOM 3800 C CA . THR B 1 187 ? 7.055 29.844 2.039 1 98.81 187 THR B CA 1
ATOM 3801 C C . THR B 1 187 ? 7.672 28.562 2.609 1 98.81 187 THR B C 1
ATOM 3803 O O . THR B 1 187 ? 8.742 28.141 2.176 1 98.81 187 THR B O 1
ATOM 3806 N N . LEU B 1 188 ? 7 27.969 3.574 1 98.88 188 LEU B N 1
ATOM 3807 C CA . LEU B 1 188 ? 7.461 26.703 4.141 1 98.88 188 LEU B CA 1
ATOM 3808 C C . LEU B 1 188 ? 7.656 25.656 3.047 1 98.88 188 LEU B C 1
ATOM 3810 O O . LEU B 1 188 ? 8.703 25.016 2.98 1 98.88 188 LEU B O 1
ATOM 3814 N N . TYR B 1 189 ? 6.699 25.516 2.172 1 98.69 189 TYR B N 1
ATOM 3815 C CA . TYR B 1 189 ? 6.762 24.5 1.12 1 98.69 189 TYR B CA 1
ATOM 3816 C C . TYR B 1 189 ? 7.91 24.781 0.159 1 98.69 189 TYR B C 1
ATOM 3818 O O . TYR B 1 189 ? 8.719 23.906 -0.132 1 98.69 189 TYR B O 1
ATOM 3826 N N . LEU B 1 190 ? 7.953 25.984 -0.335 1 98.25 190 LEU B N 1
ATOM 3827 C CA . LEU B 1 190 ? 8.938 26.344 -1.358 1 98.25 190 LEU B CA 1
ATOM 3828 C C . LEU B 1 190 ? 10.352 26.141 -0.841 1 98.25 190 LEU B C 1
ATOM 3830 O O . LEU B 1 190 ? 11.25 25.781 -1.605 1 98.25 190 LEU B O 1
ATOM 3834 N N . LYS B 1 191 ? 10.555 26.297 0.425 1 98.38 191 LYS B N 1
ATOM 3835 C CA . LYS B 1 191 ? 11.883 26.125 1.012 1 98.38 191 LYS B CA 1
ATOM 3836 C C . LYS B 1 191 ? 12.164 24.641 1.293 1 98.38 191 LYS B C 1
ATOM 3838 O O . LYS B 1 191 ? 13.305 24.266 1.558 1 98.38 191 LYS B O 1
ATOM 3843 N N . ASN B 1 192 ? 11.109 23.844 1.321 1 98.25 192 ASN B N 1
ATOM 3844 C CA . ASN B 1 192 ? 11.242 22.438 1.704 1 98.25 192 ASN B CA 1
ATOM 3845 C C . ASN B 1 192 ? 10.523 21.516 0.723 1 98.25 192 ASN B C 1
ATOM 3847 O O . ASN B 1 192 ? 9.945 20.5 1.125 1 98.25 192 ASN B O 1
ATOM 3851 N N . LYS B 1 193 ? 10.555 21.75 -0.57 1 96 193 LYS B N 1
ATOM 3852 C CA . LYS B 1 193 ? 9.773 21.062 -1.597 1 96 193 LYS B CA 1
ATOM 3853 C C . LYS B 1 193 ? 10.047 19.562 -1.595 1 96 193 LYS B C 1
ATOM 3855 O O . LYS B 1 193 ? 9.133 18.766 -1.773 1 96 193 LYS B O 1
ATOM 3860 N N . ASP B 1 194 ? 11.258 19.203 -1.37 1 94.88 194 ASP B N 1
ATOM 3861 C CA . ASP B 1 194 ? 11.688 17.812 -1.475 1 94.88 194 ASP B CA 1
ATOM 3862 C C . ASP B 1 194 ? 11.305 17.031 -0.223 1 94.88 194 ASP B C 1
ATOM 3864 O O . ASP B 1 194 ? 11.359 15.789 -0.217 1 94.88 194 ASP B O 1
ATOM 3868 N N . LYS B 1 195 ? 10.812 17.719 0.814 1 97.31 195 LYS B N 1
ATOM 3869 C CA . LYS B 1 195 ? 10.547 17.047 2.084 1 97.31 195 LYS B CA 1
ATOM 3870 C C . LYS B 1 195 ? 9.055 16.984 2.381 1 97.31 195 LYS B C 1
ATOM 3872 O O . LYS B 1 195 ? 8.617 16.281 3.289 1 97.31 195 LYS B O 1
ATOM 3877 N N . ILE B 1 196 ? 8.32 17.766 1.638 1 97.69 196 ILE B N 1
ATOM 3878 C CA . ILE B 1 196 ? 6.879 17.828 1.854 1 97.69 196 ILE B CA 1
ATOM 3879 C C . ILE B 1 196 ? 6.152 17.109 0.719 1 97.69 196 ILE B C 1
ATOM 3881 O O . ILE B 1 196 ? 6.32 17.453 -0.452 1 97.69 196 ILE B O 1
ATOM 3885 N N . ASP B 1 197 ? 5.297 16.156 1.103 1 95.25 197 ASP B N 1
ATOM 3886 C CA . ASP B 1 197 ? 4.727 15.227 0.13 1 95.25 197 ASP B CA 1
ATOM 3887 C C . ASP B 1 197 ? 3.334 15.68 -0.306 1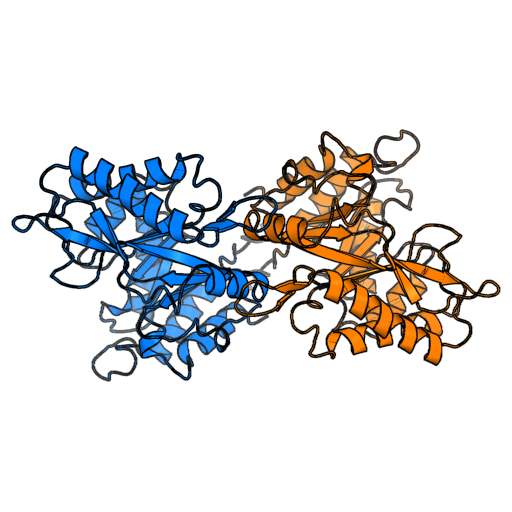 95.25 197 ASP B C 1
ATOM 3889 O O . ASP B 1 197 ? 2.916 15.414 -1.436 1 95.25 197 ASP B O 1
ATOM 3893 N N . TRP B 1 198 ? 2.588 16.375 0.643 1 96.38 198 TRP B N 1
ATOM 3894 C CA . TRP B 1 198 ? 1.204 16.734 0.338 1 96.38 198 TRP B CA 1
ATOM 3895 C C . TRP B 1 198 ? 0.857 18.109 0.886 1 96.38 198 TRP B C 1
ATOM 3897 O O . TRP B 1 198 ? 1.415 18.547 1.897 1 96.38 198 TRP B O 1
ATOM 3907 N N . ILE B 1 199 ? -0.031 18.734 0.17 1 97.69 199 ILE B N 1
ATOM 3908 C CA . ILE B 1 199 ? -0.583 20.031 0.58 1 97.69 199 ILE B CA 1
ATOM 3909 C C . ILE B 1 199 ? -2.094 19.906 0.757 1 97.69 199 ILE B C 1
ATOM 3911 O O . ILE B 1 199 ? -2.836 19.828 -0.225 1 97.69 199 ILE B O 1
ATOM 3915 N N . ASN B 1 200 ? -2.5 19.891 1.985 1 98.12 200 ASN B N 1
ATOM 3916 C CA . ASN B 1 200 ? -3.912 19.812 2.34 1 98.12 200 ASN B CA 1
ATOM 3917 C C . ASN B 1 200 ? -4.555 21.203 2.398 1 98.12 200 ASN B C 1
ATOM 3919 O O . ASN B 1 200 ? -4.801 21.719 3.482 1 98.12 200 ASN B O 1
ATOM 3923 N N . TYR B 1 201 ? -4.91 21.734 1.318 1 97.31 201 TYR B N 1
ATOM 3924 C CA . TYR B 1 201 ? -5.453 23.094 1.32 1 97.31 201 TYR B CA 1
ATOM 3925 C C . TYR B 1 201 ? -6.926 23.078 1.724 1 97.31 201 TYR B C 1
ATOM 3927 O O . TYR B 1 201 ? -7.734 22.359 1.139 1 97.31 201 TYR B O 1
ATOM 3935 N N . LYS B 1 202 ? -7.246 23.984 2.676 1 95.19 202 LYS B N 1
ATOM 3936 C CA . LYS B 1 202 ? -8.586 24.016 3.258 1 95.19 202 LYS B CA 1
ATOM 3937 C C . LYS B 1 202 ? -9.516 24.906 2.445 1 95.19 202 LYS B C 1
ATOM 3939 O O . LYS B 1 202 ? -9.914 25.969 2.906 1 95.19 202 LYS B O 1
ATOM 3944 N N . PHE B 1 203 ? -10.008 24.375 1.407 1 94.19 203 PHE B N 1
ATOM 3945 C CA . PHE B 1 203 ? -10.93 25.109 0.543 1 94.19 203 PHE B CA 1
ATOM 3946 C C . PHE B 1 203 ? -12.227 25.438 1.277 1 94.19 203 PHE B C 1
ATOM 3948 O O . PHE B 1 203 ? -12.875 26.438 0.989 1 94.19 203 PHE B O 1
ATOM 3955 N N . TYR B 1 204 ? -12.547 24.609 2.234 1 91.75 204 TYR B N 1
ATOM 3956 C CA . TYR B 1 204 ? -13.82 24.75 2.936 1 91.75 204 TYR B CA 1
ATOM 3957 C C . TYR B 1 204 ? -13.812 25.969 3.838 1 91.75 204 TYR B C 1
ATOM 3959 O O . TYR B 1 204 ? -14.852 26.359 4.379 1 91.75 204 TYR B O 1
ATOM 3967 N N . LYS B 1 205 ? -12.711 26.562 3.973 1 89.94 205 LYS B N 1
ATOM 3968 C CA . LYS B 1 205 ? -12.625 27.781 4.773 1 89.94 205 LYS B CA 1
ATOM 3969 C C . LYS B 1 205 ? -12.812 29.031 3.908 1 89.94 205 LYS B C 1
ATOM 3971 O O . LYS B 1 205 ? -12.586 30.156 4.367 1 89.94 205 LYS B O 1
ATOM 3976 N N . GLN B 1 206 ? -13.164 28.844 2.658 1 89 206 GLN B N 1
ATOM 3977 C CA . GLN B 1 206 ? -13.438 29.938 1.734 1 89 206 GLN B CA 1
ATOM 3978 C C . GLN B 1 206 ? -14.828 29.797 1.12 1 89 206 GLN B C 1
ATOM 3980 O O . GLN B 1 206 ? -15.422 28.719 1.139 1 89 206 GLN B O 1
ATOM 3985 N N . SER B 1 207 ? -15.312 31 0.651 1 86.31 207 SER B N 1
ATOM 3986 C CA . SER B 1 207 ? -16.578 31.016 -0.063 1 86.31 207 SER B CA 1
ATOM 3987 C C . SER B 1 207 ? -16.375 31.125 -1.569 1 86.31 207 SER B C 1
ATOM 3989 O O . SER B 1 207 ? -15.461 31.812 -2.027 1 86.31 207 SER B O 1
ATOM 3991 N N . PHE B 1 208 ? -17.281 30.375 -2.25 1 89.62 208 PHE B N 1
ATOM 3992 C CA . PHE B 1 208 ? -17.203 30.375 -3.707 1 89.62 208 PHE B CA 1
ATOM 3993 C C . PHE B 1 208 ? -18.562 30.688 -4.32 1 89.62 208 PHE B C 1
ATOM 3995 O O . PHE B 1 208 ? -19.578 30.156 -3.889 1 89.62 208 PHE B O 1
ATOM 4002 N N . ASP B 1 209 ? -18.5 31.562 -5.316 1 88.06 209 ASP B N 1
ATOM 4003 C CA . ASP B 1 209 ? -19.734 31.938 -6.016 1 88.06 209 ASP B CA 1
ATOM 4004 C C . ASP B 1 209 ? -20.156 30.844 -6.992 1 88.06 209 ASP B C 1
ATOM 4006 O O . ASP B 1 209 ? -21.328 30.75 -7.359 1 88.06 209 ASP B O 1
ATOM 4010 N N . SER B 1 210 ? -19.156 30.094 -7.418 1 91.38 210 SER B N 1
ATOM 4011 C CA . SER B 1 210 ? -19.422 29.031 -8.383 1 91.38 210 SER B CA 1
ATOM 4012 C C . SER B 1 210 ? -18.344 27.953 -8.32 1 91.38 210 SER B C 1
ATOM 4014 O O . SER B 1 210 ? -17.266 28.172 -7.77 1 91.38 210 SER B O 1
ATOM 4016 N N . VAL B 1 211 ? -18.703 26.844 -8.891 1 92.94 211 VAL B N 1
ATOM 4017 C CA . VAL B 1 211 ? -17.766 25.734 -8.992 1 92.94 211 VAL B CA 1
ATOM 4018 C C . VAL B 1 211 ? -16.562 26.141 -9.836 1 92.94 211 VAL B C 1
ATOM 4020 O O . VAL B 1 211 ? -15.43 25.719 -9.57 1 92.94 211 VAL B O 1
ATOM 4023 N N . ILE B 1 212 ? -16.797 26.984 -10.805 1 93.88 212 ILE B N 1
ATOM 4024 C CA . ILE B 1 212 ? -15.75 27.438 -11.703 1 93.88 212 ILE B CA 1
ATOM 4025 C C . ILE B 1 212 ? -14.703 28.219 -10.906 1 93.88 212 ILE B C 1
ATOM 4027 O O . ILE B 1 212 ? -13.5 28.078 -11.148 1 93.88 212 ILE B O 1
ATOM 4031 N N . GLU B 1 213 ? -15.133 29.016 -9.961 1 93.81 213 GLU B N 1
ATOM 4032 C CA . GLU B 1 213 ? -14.203 29.766 -9.117 1 93.81 213 GLU B CA 1
ATOM 4033 C C . GLU B 1 213 ? -13.359 28.828 -8.258 1 93.81 213 GLU B C 1
ATOM 4035 O O . GLU B 1 213 ? -12.172 29.078 -8.031 1 93.81 213 GLU B O 1
ATOM 4040 N N . PHE B 1 214 ? -14.047 27.875 -7.797 1 93.88 214 PHE B N 1
ATOM 4041 C CA . PHE B 1 214 ? -13.344 26.844 -7.047 1 93.88 214 PHE B CA 1
ATOM 4042 C C . PHE B 1 214 ? -12.242 26.219 -7.891 1 93.88 214 PHE B C 1
ATOM 4044 O O . PHE B 1 214 ? -11.094 26.125 -7.453 1 93.88 214 PHE B O 1
ATOM 4051 N N . VAL B 1 215 ? -12.531 25.828 -9.062 1 94.94 215 VAL B N 1
ATOM 4052 C CA . VAL B 1 215 ? -11.602 25.188 -9.984 1 94.94 215 VAL B CA 1
ATOM 4053 C C . VAL B 1 215 ? -10.469 26.156 -10.328 1 94.94 215 VAL B C 1
ATOM 4055 O O . VAL B 1 215 ? -9.297 25.766 -10.367 1 94.94 215 VAL B O 1
ATOM 4058 N N . LYS B 1 216 ? -10.789 27.375 -10.523 1 94.5 216 LYS B N 1
ATOM 4059 C CA . LYS B 1 216 ? -9.789 28.391 -10.836 1 94.5 216 LYS B CA 1
ATOM 4060 C C . LYS B 1 216 ? -8.797 28.562 -9.688 1 94.5 216 LYS B C 1
ATOM 4062 O O . LYS B 1 216 ? -7.59 28.641 -9.914 1 94.5 216 LYS B O 1
ATOM 4067 N N . LEU B 1 217 ? -9.336 28.625 -8.5 1 95.62 217 LEU B N 1
ATOM 4068 C CA . LEU B 1 217 ? -8.445 28.781 -7.348 1 95.62 217 LEU B CA 1
ATOM 4069 C C . LEU B 1 217 ? -7.523 27.578 -7.219 1 95.62 217 LEU B C 1
ATOM 4071 O O . LEU B 1 217 ? -6.328 27.734 -6.953 1 95.62 217 LEU B O 1
ATOM 4075 N N . PHE B 1 218 ? -8.086 26.391 -7.414 1 95.62 218 PHE B N 1
ATOM 4076 C CA . PHE B 1 218 ? -7.273 25.188 -7.336 1 95.62 218 PHE B CA 1
ATOM 4077 C C . PHE B 1 218 ? -6.102 25.25 -8.305 1 95.62 218 PHE B C 1
ATOM 4079 O O . PHE B 1 218 ? -4.953 25.031 -7.922 1 95.62 218 PHE B O 1
ATOM 4086 N N . LYS B 1 219 ? -6.375 25.594 -9.5 1 93.19 219 LYS B N 1
ATOM 4087 C CA . LYS B 1 219 ? -5.344 25.656 -10.539 1 93.19 219 LYS B CA 1
ATOM 4088 C C . LYS B 1 219 ? -4.312 26.734 -10.219 1 93.19 219 LYS B C 1
ATOM 4090 O O . LYS B 1 219 ? -3.117 26.531 -10.445 1 93.19 219 LYS B O 1
ATOM 4095 N N . LYS B 1 220 ? -4.816 27.828 -9.719 1 95.19 220 LYS B N 1
ATOM 4096 C CA . LYS B 1 220 ? -3.906 28.891 -9.312 1 95.19 220 LYS B CA 1
ATOM 4097 C C . LYS B 1 220 ? -2.947 28.406 -8.227 1 95.19 220 LYS B C 1
ATOM 4099 O O . LYS B 1 220 ? -1.746 28.688 -8.281 1 95.19 220 LYS B O 1
ATOM 4104 N N . LEU B 1 221 ? -3.48 27.719 -7.285 1 96.5 221 LEU B N 1
ATOM 4105 C CA . LEU B 1 221 ? -2.668 27.219 -6.18 1 96.5 221 LEU B CA 1
ATOM 4106 C C . LEU B 1 221 ? -1.654 26.188 -6.672 1 96.5 221 LEU B C 1
ATOM 4108 O O . LEU B 1 221 ? -0.51 26.172 -6.211 1 96.5 221 LEU B O 1
ATOM 4112 N N . VAL B 1 222 ? -2.076 25.312 -7.578 1 93.5 222 VAL B N 1
ATOM 4113 C CA . VAL B 1 222 ? -1.156 24.344 -8.164 1 93.5 222 VAL B CA 1
ATOM 4114 C C . VAL B 1 222 ? 0.035 25.078 -8.781 1 93.5 222 VAL B C 1
ATOM 4116 O O . VAL B 1 222 ? 1.184 24.656 -8.609 1 93.5 222 VAL B O 1
ATOM 4119 N N . TYR B 1 223 ? -0.24 26.078 -9.438 1 92.5 223 TYR B N 1
ATOM 4120 C CA . TYR B 1 223 ? 0.801 26.891 -10.07 1 92.5 223 TYR B CA 1
ATOM 4121 C C . TYR B 1 223 ? 1.683 27.562 -9.023 1 92.5 223 TYR B C 1
ATOM 4123 O O . TYR B 1 223 ? 2.912 27.516 -9.117 1 92.5 223 TYR B O 1
ATOM 4131 N N . GLU B 1 224 ? 1.084 28.172 -8.008 1 95.69 224 GLU B N 1
ATOM 4132 C CA . GLU B 1 224 ? 1.817 28.891 -6.977 1 95.69 224 GLU B CA 1
ATOM 4133 C C . GLU B 1 224 ? 2.766 27.969 -6.219 1 95.69 224 GLU B C 1
ATOM 4135 O O . GLU B 1 224 ? 3.906 28.344 -5.934 1 95.69 224 GLU B O 1
ATOM 4140 N N . TYR B 1 225 ? 2.316 26.828 -5.918 1 95.56 225 TYR B N 1
ATOM 4141 C CA . TYR B 1 225 ? 3.137 25.875 -5.188 1 95.56 225 TYR B CA 1
ATOM 4142 C C . TYR B 1 225 ? 4.117 25.172 -6.121 1 95.56 225 TYR B C 1
ATOM 4144 O O . TYR B 1 225 ? 5.094 24.562 -5.668 1 95.56 225 TYR B O 1
ATOM 4152 N N . GLY B 1 226 ? 3.873 25.219 -7.414 1 91.25 226 GLY B N 1
ATOM 4153 C CA . GLY B 1 226 ? 4.66 24.406 -8.328 1 91.25 226 GLY B CA 1
ATOM 4154 C C . GLY B 1 226 ? 4.551 22.922 -8.039 1 91.25 226 GLY B C 1
ATOM 4155 O O . GLY B 1 226 ? 5.543 22.188 -8.109 1 91.25 226 GLY B O 1
ATOM 4156 N N . ALA B 1 227 ? 3.402 22.484 -7.66 1 85.31 227 ALA B N 1
ATOM 4157 C CA . ALA B 1 227 ? 3.188 21.141 -7.152 1 85.31 227 ALA B CA 1
ATOM 4158 C C . ALA B 1 227 ? 1.99 20.484 -7.832 1 85.31 227 ALA B C 1
ATOM 4160 O O . ALA B 1 227 ? 0.975 20.203 -7.188 1 85.31 227 ALA B O 1
ATOM 4161 N N . PRO B 1 228 ? 2.004 20.172 -9.109 1 80.69 228 PRO B N 1
ATOM 4162 C CA . PRO B 1 228 ? 0.839 19.641 -9.82 1 80.69 228 PRO B CA 1
ATOM 4163 C C . PRO B 1 228 ? 0.362 18.312 -9.25 1 80.69 228 PRO B C 1
ATOM 4165 O O . PRO B 1 228 ? -0.814 17.953 -9.383 1 80.69 228 PRO B O 1
ATOM 4168 N N . PHE B 1 229 ? 1.116 17.656 -8.469 1 83.5 229 PHE B N 1
ATOM 4169 C CA . PHE B 1 229 ? 0.697 16.328 -8.039 1 83.5 229 PHE B CA 1
ATOM 4170 C C . PHE B 1 229 ? 0.72 16.203 -6.52 1 83.5 229 PHE B C 1
ATOM 4172 O O . PHE B 1 229 ? 0.696 15.109 -5.973 1 83.5 229 PHE B O 1
ATOM 4179 N N . LYS B 1 230 ? 0.68 17.375 -5.863 1 91.75 230 LYS B N 1
ATOM 4180 C CA . LYS B 1 230 ? 0.79 17.297 -4.406 1 91.75 230 LYS B CA 1
ATOM 4181 C C . LYS B 1 230 ? -0.368 18.016 -3.73 1 91.75 230 LYS B C 1
ATOM 4183 O O . LYS B 1 230 ? -0.619 17.828 -2.539 1 91.75 230 LYS B O 1
ATOM 4188 N N . LEU B 1 231 ? -1.075 18.875 -4.473 1 95 231 LEU B N 1
ATOM 4189 C CA . LEU B 1 231 ? -2.139 19.672 -3.873 1 95 231 LEU B CA 1
ATOM 4190 C C . LEU B 1 231 ? -3.424 18.859 -3.75 1 95 231 LEU B C 1
ATOM 4192 O O . LEU B 1 231 ? -3.855 18.219 -4.715 1 95 231 LEU B O 1
ATOM 4196 N N . LEU B 1 232 ? -3.984 18.859 -2.59 1 96.38 232 LEU B N 1
ATOM 4197 C CA . LEU B 1 232 ? -5.246 18.188 -2.32 1 96.38 232 LEU B CA 1
ATOM 4198 C C . LEU B 1 232 ? -6.355 19.188 -2.033 1 96.38 232 LEU B C 1
ATOM 4200 O O . LEU B 1 232 ? -6.129 20.203 -1.353 1 96.38 232 LEU B O 1
ATOM 4204 N N . ALA B 1 233 ? -7.543 18.938 -2.488 1 94.81 233 ALA B N 1
ATOM 4205 C CA . ALA B 1 233 ? -8.711 19.766 -2.203 1 94.81 233 ALA B CA 1
ATOM 4206 C C . ALA B 1 233 ? -9.375 19.359 -0.893 1 94.81 233 ALA B C 1
ATOM 4208 O O . ALA B 1 233 ? -9.758 18.188 -0.726 1 94.81 233 ALA B O 1
ATOM 4209 N N . GLY B 1 234 ? -9.508 20.297 -0.015 1 95.81 234 GLY B N 1
ATOM 4210 C CA . GLY B 1 234 ? -10.055 20 1.298 1 95.81 234 GLY B CA 1
ATOM 4211 C C . GLY B 1 234 ? -11.523 20.359 1.433 1 95.81 234 GLY B C 1
ATOM 4212 O O . GLY B 1 234 ? -11.961 21.406 0.946 1 95.81 234 GLY B O 1
ATOM 4213 N N . VAL B 1 235 ? -12.281 19.453 2.1 1 94.19 235 VAL B N 1
ATOM 4214 C CA . VAL B 1 235 ? -13.688 19.688 2.42 1 94.19 235 VAL B CA 1
ATOM 4215 C C . VAL B 1 235 ? -13.953 19.328 3.881 1 94.19 235 VAL B C 1
ATOM 4217 O O . VAL B 1 235 ? -13.227 18.516 4.469 1 94.19 235 VAL B O 1
ATOM 4220 N N . SER B 1 236 ? -14.961 20 4.457 1 92.88 236 SER B N 1
ATOM 4221 C CA . SER B 1 236 ? -15.305 19.75 5.848 1 92.88 236 SER B CA 1
ATOM 4222 C C . SER B 1 236 ? -16.719 19.203 5.973 1 92.88 236 SER B C 1
ATOM 4224 O O . SER B 1 236 ? -17.672 19.766 5.41 1 92.88 236 SER B O 1
ATOM 4226 N N . THR B 1 237 ? -16.875 18.141 6.766 1 89.94 237 THR B N 1
ATOM 4227 C CA . THR B 1 237 ? -18.203 17.578 6.984 1 89.94 237 THR B CA 1
ATOM 4228 C C . THR B 1 237 ? -18.891 18.281 8.148 1 89.94 237 THR B C 1
ATOM 4230 O O . THR B 1 237 ? -20.094 18.078 8.375 1 89.94 237 THR B O 1
ATOM 4233 N N . ASP B 1 238 ? -18.188 19.094 8.82 1 81.06 238 ASP B N 1
ATOM 4234 C CA . ASP B 1 238 ? -18.797 19.953 9.836 1 81.06 238 ASP B CA 1
ATOM 4235 C C . ASP B 1 238 ? -19.703 21 9.203 1 81.06 238 ASP B C 1
ATOM 4237 O O . ASP B 1 238 ? -20.75 21.344 9.773 1 81.06 238 ASP B O 1
ATOM 4241 N N . THR B 1 239 ? -19.359 21.484 8.086 1 66.81 239 THR B N 1
ATOM 4242 C CA . THR B 1 239 ? -20 22.656 7.531 1 66.81 239 THR B CA 1
ATOM 4243 C C . THR B 1 239 ? -20.75 22.312 6.246 1 66.81 239 THR B C 1
ATOM 4245 O O . THR B 1 239 ? -21.547 23.109 5.754 1 66.81 239 THR B O 1
ATOM 4248 N N . ILE B 1 240 ? -20.422 21.125 5.762 1 64.81 240 ILE B N 1
ATOM 4249 C CA . ILE B 1 240 ? -20.891 20.844 4.406 1 64.81 240 ILE B CA 1
ATOM 4250 C C . ILE B 1 240 ? -22.406 20.719 4.395 1 64.81 240 ILE B C 1
ATOM 4252 O O . ILE B 1 240 ? -23.047 20.953 3.363 1 64.81 240 ILE B O 1
ATOM 4256 N N . THR B 1 241 ? -22.891 20.25 5.613 1 57.88 241 THR B N 1
ATOM 4257 C CA . THR B 1 241 ? -24.344 20.094 5.645 1 57.88 241 THR B CA 1
ATOM 4258 C C . THR B 1 241 ? -25.016 21.422 6.016 1 57.88 241 THR B C 1
ATOM 4260 O O . THR B 1 241 ? -26.25 21.516 6.023 1 57.88 241 THR B O 1
ATOM 4263 N N . SER B 1 242 ? -24.109 22.375 6.293 1 52.97 242 SER B N 1
ATOM 4264 C CA . SER B 1 242 ? -24.781 23.578 6.758 1 52.97 242 SER B CA 1
ATOM 4265 C C . SER B 1 242 ? -25.141 24.5 5.594 1 52.97 242 SER B C 1
ATOM 4267 O O . SER B 1 242 ? -24.391 24.594 4.621 1 52.97 242 SER B O 1
ATOM 4269 N N . SER B 1 243 ? -26.391 24.812 5.504 1 50.66 243 SER B N 1
ATOM 4270 C CA . SER B 1 243 ? -26.938 25.75 4.531 1 50.66 243 SER B CA 1
ATOM 4271 C C . SER B 1 243 ? -26.109 27.016 4.441 1 50.66 243 SER B C 1
ATOM 4273 O O . SER B 1 243 ? -26.234 27.781 3.488 1 50.66 243 SER B O 1
ATOM 4275 N N . SER B 1 244 ? -25.359 27.312 5.477 1 48.44 244 SER B N 1
ATOM 4276 C CA . SER B 1 244 ? -24.688 28.609 5.531 1 48.44 244 SER B CA 1
ATOM 4277 C C . SER B 1 244 ? -23.328 28.547 4.828 1 48.44 244 SER B C 1
ATOM 4279 O O . SER B 1 244 ? -22.703 29.594 4.602 1 48.44 244 SER B O 1
ATOM 4281 N N . TYR B 1 245 ? -22.969 27.297 4.457 1 56.47 245 TYR B N 1
ATOM 4282 C CA . TYR B 1 245 ? -21.641 27.266 3.834 1 56.47 245 TYR B CA 1
ATOM 4283 C C . TYR B 1 245 ? -21.75 26.969 2.344 1 56.47 245 TYR B C 1
ATOM 4285 O O . TYR B 1 245 ? -22.688 26.297 1.908 1 56.47 245 TYR B O 1
ATOM 4293 N N . THR B 1 246 ? -20.984 27.75 1.607 1 61.62 246 THR B N 1
ATOM 4294 C CA . THR B 1 246 ? -21.016 27.797 0.15 1 61.62 246 THR B CA 1
ATOM 4295 C C . THR B 1 246 ? -20.531 26.484 -0.445 1 61.62 246 THR B C 1
ATOM 4297 O O . THR B 1 246 ? -20.766 26.188 -1.621 1 61.62 246 THR B O 1
ATOM 4300 N N . MET B 1 247 ? -19.953 25.562 0.454 1 80.81 247 MET B N 1
ATOM 4301 C CA . MET B 1 247 ? -19.469 24.359 -0.235 1 80.81 247 MET B CA 1
ATOM 4302 C C . MET B 1 247 ? -20.297 23.141 0.149 1 80.81 247 MET B C 1
ATOM 4304 O O . MET B 1 247 ? -20.016 22.484 1.159 1 80.81 247 MET B O 1
ATOM 4308 N N . THR B 1 248 ? -21.375 22.891 -0.55 1 82.5 248 THR B N 1
ATOM 4309 C CA . THR B 1 248 ? -22.172 21.672 -0.373 1 82.5 248 THR B CA 1
ATOM 4310 C C . THR B 1 248 ? -21.438 20.453 -0.935 1 82.5 248 THR B C 1
ATOM 4312 O O . THR B 1 248 ? -20.438 20.609 -1.638 1 82.5 248 THR B O 1
ATOM 4315 N N . THR B 1 249 ? -21.984 19.297 -0.518 1 85.12 249 THR B N 1
ATOM 4316 C CA . THR B 1 249 ? -21.422 18.062 -1.059 1 85.12 249 THR B CA 1
ATOM 4317 C C . THR B 1 249 ? -21.469 18.062 -2.584 1 85.12 249 THR B C 1
ATOM 4319 O O . THR B 1 249 ? -20.484 17.734 -3.242 1 85.12 249 THR B O 1
ATOM 4322 N N . GLU B 1 250 ? -22.609 18.422 -3.104 1 86.19 250 GLU B N 1
ATOM 4323 C CA . GLU B 1 250 ? -22.781 18.453 -4.551 1 86.19 250 GLU B CA 1
ATOM 4324 C C . GLU B 1 250 ? -21.797 19.406 -5.207 1 86.19 250 GLU B C 1
ATOM 4326 O O . GLU B 1 250 ? -21.188 19.094 -6.234 1 86.19 250 GLU B O 1
ATOM 4331 N N . PHE B 1 251 ? -21.719 20.578 -4.605 1 89.44 251 PHE B N 1
ATOM 4332 C CA . PHE B 1 251 ? -20.781 21.594 -5.094 1 89.44 251 PHE B CA 1
ATOM 4333 C C . PHE B 1 251 ? -19.375 21.031 -5.137 1 89.44 251 PHE B C 1
ATOM 4335 O O . PHE B 1 251 ? -18.688 21.141 -6.16 1 89.44 251 PHE B O 1
ATOM 4342 N N . PHE B 1 252 ? -18.922 20.484 -4.09 1 92.88 252 PHE B N 1
ATOM 4343 C CA . PHE B 1 252 ? -17.562 19.984 -3.953 1 92.88 252 PHE B CA 1
ATOM 4344 C C . PHE B 1 252 ? -17.297 18.828 -4.922 1 92.88 252 PHE B C 1
ATOM 4346 O O . PHE B 1 252 ? -16.266 18.812 -5.609 1 92.88 252 PHE B O 1
ATOM 4353 N N . VAL B 1 253 ? -18.203 17.891 -5.02 1 90.69 253 VAL B N 1
ATOM 4354 C CA . VAL B 1 253 ? -18.062 16.734 -5.895 1 90.69 253 VAL B CA 1
ATOM 4355 C C . VAL B 1 253 ? -18 17.188 -7.352 1 90.69 253 VAL B C 1
ATOM 4357 O O . VAL B 1 253 ? -17.219 16.656 -8.141 1 90.69 253 VAL B O 1
ATOM 4360 N N . LYS B 1 254 ? -18.828 18.094 -7.734 1 91.44 254 LYS B N 1
ATOM 4361 C CA . LYS B 1 254 ? -18.797 18.641 -9.086 1 91.44 254 LYS B CA 1
ATOM 4362 C C . LYS B 1 254 ? -17.438 19.281 -9.391 1 91.44 254 LYS B C 1
ATOM 4364 O O . LYS B 1 254 ? -16.891 19.078 -10.477 1 91.44 254 LYS B O 1
ATOM 4369 N N . GLY B 1 255 ? -16.969 20.062 -8.438 1 92.88 255 GLY B N 1
ATOM 4370 C CA . GLY B 1 255 ? -15.648 20.656 -8.609 1 92.88 255 GLY B CA 1
ATOM 4371 C C . GLY B 1 255 ? -14.547 19.625 -8.773 1 92.88 255 GLY B C 1
ATOM 4372 O O . GLY B 1 255 ? -13.711 19.734 -9.672 1 92.88 255 GLY B O 1
ATOM 4373 N N . CYS B 1 256 ? -14.57 18.594 -7.973 1 92.62 256 CYS B N 1
ATOM 4374 C CA . CYS B 1 256 ? -13.578 17.531 -8.055 1 92.62 256 CYS B CA 1
ATOM 4375 C C . CYS B 1 256 ? -13.656 16.812 -9.391 1 92.62 256 CYS B C 1
ATOM 4377 O O . CYS B 1 256 ? -12.633 16.438 -9.961 1 92.62 256 CYS B O 1
ATOM 4379 N N . THR B 1 257 ? -14.852 16.609 -9.812 1 90.56 257 THR B N 1
ATOM 4380 C CA . THR B 1 257 ? -15.055 15.938 -11.094 1 90.56 257 THR B CA 1
ATOM 4381 C C . THR B 1 257 ? -14.422 16.734 -12.227 1 90.56 257 THR B C 1
ATOM 4383 O O . THR B 1 257 ? -13.75 16.156 -13.094 1 90.56 257 THR B O 1
ATOM 4386 N N . ILE B 1 258 ? -14.602 18 -12.25 1 91.31 258 ILE B N 1
ATOM 4387 C CA . ILE B 1 258 ? -14 18.859 -13.266 1 91.31 258 ILE B CA 1
ATOM 4388 C C . ILE B 1 258 ? -12.484 18.766 -13.188 1 91.31 258 ILE B C 1
ATOM 4390 O O . ILE B 1 258 ? -11.805 18.625 -14.203 1 91.31 258 ILE B O 1
ATOM 4394 N N . LEU B 1 259 ? -11.945 18.828 -12.008 1 90.44 259 LEU B N 1
ATOM 4395 C CA . LEU B 1 259 ? -10.5 18.797 -11.805 1 90.44 259 LEU B CA 1
ATOM 4396 C C . LEU B 1 259 ? -9.922 17.453 -12.219 1 90.44 259 LEU B C 1
ATOM 4398 O O . LEU B 1 259 ? -8.805 17.375 -12.734 1 90.44 259 LEU B O 1
ATOM 4402 N N . LEU B 1 260 ? -10.625 16.344 -11.898 1 85.44 260 LEU B N 1
ATOM 4403 C CA . LEU B 1 260 ? -10.18 15 -12.289 1 85.44 260 LEU B CA 1
ATOM 4404 C C . LEU B 1 260 ? -10.102 14.875 -13.805 1 85.44 260 LEU B C 1
ATOM 4406 O O . LEU B 1 260 ? -9.148 14.297 -14.336 1 85.44 260 LEU B O 1
ATOM 4410 N N . ASN B 1 261 ? -10.992 15.406 -14.453 1 81.38 261 ASN B N 1
ATOM 4411 C CA . ASN B 1 261 ? -11.062 15.312 -15.914 1 81.38 261 ASN B CA 1
ATOM 4412 C C . ASN B 1 261 ? -9.961 16.125 -16.578 1 81.38 261 ASN B C 1
ATOM 4414 O O . ASN B 1 261 ? -9.57 15.844 -17.703 1 81.38 261 ASN B O 1
ATOM 4418 N N . THR B 1 262 ? -9.453 17.047 -15.875 1 76.88 262 THR B N 1
ATOM 4419 C CA . THR B 1 262 ? -8.375 17.859 -16.438 1 76.88 262 THR B CA 1
ATOM 4420 C C . THR B 1 262 ? -7.027 17.453 -15.859 1 76.88 262 THR B C 1
ATOM 4422 O O . THR B 1 262 ? -6.039 18.172 -15.984 1 76.88 262 THR B O 1
ATOM 4425 N N . ALA B 1 263 ? -6.984 16.297 -15.172 1 64.31 263 ALA B N 1
ATOM 4426 C CA . ALA B 1 263 ? -5.797 15.625 -14.664 1 64.31 263 ALA B CA 1
ATOM 4427 C C . ALA B 1 263 ? -5.012 16.531 -13.719 1 64.31 263 ALA B C 1
ATOM 4429 O O . ALA B 1 263 ? -3.777 16.516 -13.727 1 64.31 263 ALA B O 1
ATOM 4430 N N . SER B 1 264 ? -5.734 17.188 -12.875 1 71.31 264 SER B N 1
ATOM 4431 C CA . SER B 1 264 ? -5.066 18.172 -12.023 1 71.31 264 SER B CA 1
ATOM 4432 C C . SER B 1 264 ? -5.238 17.828 -10.547 1 71.31 264 SER B C 1
ATOM 4434 O O . SER B 1 264 ? -4.605 18.438 -9.68 1 71.31 264 SER B O 1
ATOM 4436 N N . LEU B 1 265 ? -6.07 16.844 -10.375 1 84.81 265 LEU B N 1
ATOM 4437 C CA . LEU B 1 265 ? -6.402 16.609 -8.977 1 84.81 265 LEU B CA 1
ATOM 4438 C C . LEU B 1 265 ? -5.656 15.383 -8.445 1 84.81 265 LEU B C 1
ATOM 4440 O O . LEU B 1 265 ? -5.945 14.258 -8.844 1 84.81 265 LEU B O 1
ATOM 4444 N N . ALA B 1 266 ? -4.773 15.594 -7.512 1 86.31 266 ALA B N 1
ATOM 4445 C CA . ALA B 1 266 ? -3.992 14.508 -6.93 1 86.31 266 ALA B CA 1
ATOM 4446 C C . ALA B 1 266 ? -4.809 13.734 -5.895 1 86.31 266 ALA B C 1
ATOM 4448 O O . ALA B 1 266 ? -4.57 12.547 -5.664 1 86.31 266 ALA B O 1
ATOM 4449 N N . GLY B 1 267 ? -5.734 14.414 -5.273 1 93.5 267 GLY B N 1
ATOM 4450 C CA . GLY B 1 267 ? -6.535 13.789 -4.234 1 93.5 267 GLY B CA 1
ATOM 4451 C C . GLY B 1 267 ? -7.328 14.781 -3.41 1 93.5 267 GLY B C 1
ATOM 4452 O O . GLY B 1 267 ? -7.438 15.953 -3.777 1 93.5 267 GLY B O 1
ATOM 4453 N N . VAL B 1 268 ? -7.938 14.273 -2.338 1 95.5 268 VAL B N 1
ATOM 4454 C CA . VAL B 1 268 ? -8.805 15.062 -1.466 1 95.5 268 VAL B CA 1
ATOM 4455 C C . VAL B 1 268 ? -8.5 14.734 -0.006 1 95.5 268 VAL B C 1
ATOM 4457 O O . VAL B 1 268 ? -8.047 13.625 0.31 1 95.5 268 VAL B O 1
ATOM 4460 N N . PHE B 1 269 ? -8.68 15.742 0.809 1 96.94 269 PHE B N 1
ATOM 4461 C CA . PHE B 1 269 ? -8.75 15.43 2.232 1 96.94 269 PHE B CA 1
ATOM 4462 C C . PHE B 1 269 ? -10.07 15.914 2.83 1 96.94 269 PHE B C 1
ATOM 4464 O O . PHE B 1 269 ? -10.688 16.844 2.312 1 96.94 269 PHE B O 1
ATOM 4471 N N . VAL B 1 270 ? -10.523 15.227 3.902 1 96.06 270 VAL B N 1
ATOM 4472 C CA . VAL B 1 270 ? -11.797 15.539 4.547 1 96.06 270 VAL B CA 1
ATOM 4473 C C . VAL B 1 270 ? -11.562 15.859 6.02 1 96.06 270 VAL B C 1
ATOM 4475 O O . VAL B 1 270 ? -10.852 15.133 6.715 1 96.06 270 VAL B O 1
ATOM 4478 N N . TRP B 1 271 ? -12.086 17.047 6.355 1 94.44 271 TRP B N 1
ATOM 4479 C CA . TRP B 1 271 ? -12.297 17.359 7.77 1 94.44 271 TRP B CA 1
ATOM 4480 C C . TRP B 1 271 ? -13.734 17.047 8.188 1 94.44 271 TRP B C 1
ATOM 4482 O O . TRP B 1 271 ? -14.664 17.734 7.777 1 94.44 271 TRP B O 1
ATOM 4492 N N . ASP B 1 272 ? -14.102 16.047 9.031 1 92.69 272 ASP B N 1
ATOM 4493 C CA . ASP B 1 272 ? -13.359 14.977 9.695 1 92.69 272 ASP B CA 1
ATOM 4494 C C . ASP B 1 272 ? -14.25 13.758 9.938 1 92.69 272 ASP B C 1
ATOM 4496 O O . ASP B 1 272 ? -15.461 13.812 9.742 1 92.69 272 ASP B O 1
ATOM 4500 N N . ALA B 1 273 ? -13.664 12.703 10.234 1 94.81 273 ALA B N 1
ATOM 4501 C CA . ALA B 1 273 ? -14.367 11.438 10.438 1 94.81 273 ALA B CA 1
ATOM 4502 C C . ALA B 1 273 ? -15.367 11.547 11.586 1 94.81 273 ALA B C 1
ATOM 4504 O O . ALA B 1 273 ? -16.453 10.953 11.531 1 94.81 273 ALA B O 1
ATOM 4505 N N . ASN B 1 274 ? -15.078 12.312 12.617 1 91.94 274 ASN B N 1
ATOM 4506 C CA . ASN B 1 274 ? -15.938 12.453 13.789 1 91.94 274 ASN B CA 1
ATOM 4507 C C . ASN B 1 274 ? -17.266 13.102 13.43 1 91.94 274 ASN B C 1
ATOM 4509 O O . ASN B 1 274 ? -18.328 12.641 13.867 1 91.94 274 ASN B O 1
ATOM 4513 N N . SER B 1 275 ? -17.156 14.117 12.641 1 89.31 275 SER B N 1
ATOM 4514 C CA . SER B 1 275 ? -18.359 14.828 12.234 1 89.31 275 SER B CA 1
ATOM 4515 C C . SER B 1 275 ? -19.172 14.023 11.227 1 89.31 275 SER B C 1
ATOM 4517 O O . SER B 1 275 ? -20.391 14.172 11.133 1 89.31 275 SER B O 1
ATOM 4519 N N . SER B 1 276 ? -18.484 13.117 10.5 1 90.94 276 SER B N 1
ATOM 4520 C CA . SER B 1 276 ? -19.125 12.328 9.453 1 90.94 276 SER B CA 1
ATOM 4521 C C . SER B 1 276 ? -19.797 11.086 10.039 1 90.94 276 SER B C 1
ATOM 4523 O O . SER B 1 276 ? -20.641 10.461 9.383 1 90.94 276 SER B O 1
ATOM 4525 N N . ALA B 1 277 ? -19.438 10.719 11.211 1 89.69 277 ALA B N 1
ATOM 4526 C CA . ALA B 1 277 ? -19.938 9.484 11.82 1 89.69 277 ALA B CA 1
ATOM 4527 C C . ALA B 1 277 ? -21.453 9.539 12 1 89.69 277 ALA B C 1
ATOM 4529 O O . ALA B 1 277 ? -22.016 10.602 12.281 1 89.69 277 ALA B O 1
ATOM 4530 N N . PRO B 1 278 ? -22.109 8.43 11.68 1 89.75 278 PRO B N 1
ATOM 4531 C CA . PRO B 1 278 ? -21.547 7.098 11.453 1 89.75 278 PRO B CA 1
ATOM 4532 C C . PRO B 1 278 ? -21.625 6.66 9.992 1 89.75 278 PRO B C 1
ATOM 4534 O O . PRO B 1 278 ? -21.156 5.574 9.641 1 89.75 278 PRO B O 1
ATOM 4537 N N . THR B 1 279 ? -22.062 7.496 9.133 1 89.81 279 THR B N 1
ATOM 4538 C CA . THR B 1 279 ? -22.438 6.988 7.816 1 89.81 279 THR B CA 1
ATOM 4539 C C . THR B 1 279 ? -21.281 7.164 6.836 1 89.81 279 THR B C 1
ATOM 4541 O O . THR B 1 279 ? -21.109 6.363 5.914 1 89.81 279 THR B O 1
ATOM 4544 N N . TYR B 1 280 ? -20.5 8.219 6.941 1 94.06 280 TYR B N 1
ATOM 4545 C CA . TYR B 1 280 ? -19.359 8.539 6.105 1 94.06 280 TYR B CA 1
ATOM 4546 C C . TYR B 1 280 ? -19.75 8.578 4.633 1 94.06 280 TYR B C 1
ATOM 4548 O O . TYR B 1 280 ? -19.031 8.039 3.781 1 94.06 280 TYR B O 1
ATOM 4556 N N . LEU B 1 281 ? -20.859 9.164 4.305 1 91.19 281 LEU B N 1
ATOM 4557 C CA . LEU B 1 281 ? -21.422 9.164 2.963 1 91.19 281 LEU B CA 1
ATOM 4558 C C . LEU B 1 281 ? -20.578 9.984 2.008 1 91.19 281 LEU B C 1
ATOM 4560 O O . LEU B 1 281 ? -20.312 9.562 0.879 1 91.19 281 LEU B O 1
ATOM 4564 N N . LEU B 1 282 ? -20.156 11.172 2.439 1 91.69 282 LEU B N 1
ATOM 4565 C CA . LEU B 1 282 ? -19.312 12.016 1.599 1 91.69 282 LEU B CA 1
ATOM 4566 C C . LEU B 1 282 ? -18.016 11.297 1.241 1 91.69 282 LEU B C 1
ATOM 4568 O O . LEU B 1 282 ? -17.594 11.312 0.083 1 91.69 282 LEU B O 1
ATOM 4572 N N . GLU B 1 283 ? -17.406 10.688 2.248 1 94.94 283 GLU B N 1
ATOM 4573 C CA . GLU B 1 283 ? -16.156 9.961 2.047 1 94.94 283 GLU B CA 1
ATOM 4574 C C . GLU B 1 283 ? -16.312 8.859 1.007 1 94.94 283 GLU B C 1
ATOM 4576 O O . GLU B 1 283 ? -15.469 8.703 0.122 1 94.94 283 GLU B O 1
ATOM 4581 N N . GLU B 1 284 ? -17.406 8.164 1.159 1 93.56 284 GLU B N 1
ATOM 4582 C CA . GLU B 1 284 ? -17.672 7.082 0.214 1 93.56 284 GLU B CA 1
ATOM 4583 C C . GLU B 1 284 ? -17.844 7.621 -1.203 1 93.56 284 GLU B C 1
ATOM 4585 O O . GLU B 1 284 ? -17.312 7.055 -2.158 1 93.56 284 GLU B O 1
ATOM 4590 N N . GLN B 1 285 ? -18.547 8.656 -1.374 1 91.31 285 GLN B N 1
ATOM 4591 C CA . GLN B 1 285 ? -18.812 9.242 -2.684 1 91.31 285 GLN B CA 1
ATOM 4592 C C . GLN B 1 285 ? -17.516 9.719 -3.34 1 91.31 285 GLN B C 1
ATOM 4594 O O . GLN B 1 285 ? -17.281 9.469 -4.527 1 91.31 285 GLN B O 1
ATOM 4599 N N . ILE B 1 286 ? -16.719 10.359 -2.564 1 92.38 286 ILE B N 1
ATOM 4600 C CA . ILE B 1 286 ? -15.477 10.914 -3.102 1 92.38 286 ILE B CA 1
ATOM 4601 C C . ILE B 1 286 ? -14.547 9.781 -3.531 1 92.38 286 ILE B C 1
ATOM 4603 O O . ILE B 1 286 ? -13.953 9.836 -4.609 1 92.38 286 ILE B O 1
ATOM 4607 N N . GLN B 1 287 ? -14.398 8.773 -2.736 1 93.5 287 GLN B N 1
ATOM 4608 C CA . GLN B 1 287 ? -13.539 7.652 -3.088 1 93.5 287 GLN B CA 1
ATOM 4609 C C . GLN B 1 287 ? -14.039 6.938 -4.34 1 93.5 287 GLN B C 1
ATOM 4611 O O . GLN B 1 287 ? -13.25 6.508 -5.18 1 93.5 287 GLN B O 1
ATOM 4616 N N . LYS B 1 288 ? -15.336 6.812 -4.434 1 91 288 LYS B N 1
ATOM 4617 C CA . LYS B 1 288 ? -15.906 6.199 -5.629 1 91 288 LYS B CA 1
ATOM 4618 C C . LYS B 1 288 ? -15.562 7.004 -6.879 1 91 288 LYS B C 1
ATOM 4620 O O . LYS B 1 288 ? -15.312 6.438 -7.941 1 91 288 LYS B O 1
ATOM 4625 N N . LEU B 1 289 ? -15.547 8.297 -6.727 1 87.94 289 LEU B N 1
ATOM 4626 C CA . LEU B 1 289 ? -15.18 9.172 -7.828 1 87.94 289 LEU B CA 1
ATOM 4627 C C . LEU B 1 289 ? -13.766 8.859 -8.32 1 87.94 289 LEU B C 1
ATOM 4629 O O . LEU B 1 289 ? -13.5 8.93 -9.523 1 87.94 289 LEU B O 1
ATOM 4633 N N . PHE B 1 290 ? -12.859 8.492 -7.438 1 87.06 290 PHE B N 1
ATOM 4634 C CA . PHE B 1 290 ? -11.453 8.281 -7.758 1 87.06 290 PHE B CA 1
ATOM 4635 C C . PHE B 1 290 ? -11.211 6.871 -8.273 1 87.06 290 PHE B C 1
ATOM 4637 O O . PHE B 1 290 ? -10.195 6.602 -8.914 1 87.06 290 PHE B O 1
ATOM 4644 N N . THR B 1 291 ? -12.078 5.93 -7.957 1 84.19 291 THR B N 1
ATOM 4645 C CA . THR B 1 291 ? -11.805 4.531 -8.258 1 84.19 291 THR B CA 1
ATOM 4646 C C . THR B 1 291 ? -12.688 4.039 -9.398 1 84.19 291 THR B C 1
ATOM 4648 O O . THR B 1 291 ? -12.648 2.859 -9.758 1 84.19 291 THR B O 1
ATOM 4651 N N . LYS B 1 292 ? -13.523 4.922 -9.844 1 67.62 292 LYS B N 1
ATOM 4652 C CA . LYS B 1 292 ? -14.375 4.539 -10.969 1 67.62 292 LYS B CA 1
ATOM 4653 C C . LYS B 1 292 ? -13.539 4.215 -12.203 1 67.62 292 LYS B C 1
ATOM 4655 O O . LYS B 1 292 ? -12.617 4.961 -12.555 1 67.62 292 LYS B O 1
ATOM 4660 N N . LYS B 1 293 ? -13.5 2.926 -12.57 1 52.91 293 LYS B N 1
ATOM 4661 C CA . LYS B 1 293 ? -12.883 2.408 -13.789 1 52.91 293 LYS B CA 1
ATOM 4662 C C . LYS B 1 293 ? -13.656 2.852 -15.023 1 52.91 293 LYS B C 1
ATOM 4664 O O . LYS B 1 293 ? -14.875 3.031 -14.969 1 52.91 293 LYS B O 1
#

Secondary structure (DSSP, 8-state):
-------------EEEEEE-TTSSS--GGG--TTSSEEEEEEEEEEEEEETTEEEEEEEE-S-TTTSSHHHHHHHHHHSTTEEEEEEEEESSTTSEE-BSSHHHHHHHHHHHHHHHHHTTEEE-SS-EEE---EEEEEESEE-S-HHHHHHHHHHHHHHHHH-GGGTTT-SEEEE---STTHHHHHHHHHHTTTT--EEEE-GGGS--S-HHHHHHHHHHHHHHHT-TTTEEEEEETTTTTSTTSS--HHHHHHHHHHHHHTT---EEEEE-HHHHTTT-HHHHHHHHHHH--/--------------EEEEE-TTSSS--GGG--TTSS-EEEEEEEEEEEEETTEEEEEEEE-S-TTTSSHHHHHHHHHHSTTEEEEEEEEESSTTSEE-BSSHHHHHHHHHHHHHHHHHTTEEE-SS-EEE---EEEEEESEE-S-HHHHHHHHHHHHHHHHH-GGGTTT-SEEEE---STTHHHHHHHHHHTTTT--EEEE-GGGS--S-HHHHHHHHHHHHHHHT-TTTEEEEEETTTTT-TTSS--HHHHHHHHHHHHHTT---EEEEE-HHHHTTT-HHHHHHHHHHH--

Solvent-accessible surface area (backbone atoms only — not comparable to full-atom values): 30447 Å² total; per-residue (Å²): 132,83,71,73,76,74,70,70,50,67,81,41,55,34,41,33,35,32,36,50,42,86,45,74,48,78,73,66,86,54,64,58,83,75,34,69,31,35,34,41,32,41,39,36,27,27,64,38,70,60,95,89,18,30,47,26,43,43,42,77,68,40,40,55,86,32,64,24,40,50,52,44,43,50,48,34,53,64,34,60,36,44,43,34,27,44,22,34,33,26,78,45,84,87,29,41,48,32,57,78,46,64,68,59,18,34,54,34,29,39,53,30,49,50,50,57,54,55,66,22,43,44,74,57,87,85,44,74,40,47,48,38,29,18,39,29,46,35,56,70,28,75,64,64,55,52,67,55,53,24,50,41,54,49,49,31,52,50,52,48,58,68,32,73,93,34,72,56,33,53,79,38,27,32,38,40,35,39,81,94,42,36,70,39,46,50,52,31,40,73,76,34,56,93,68,47,59,35,34,45,33,39,52,60,82,52,81,52,95,41,52,65,53,48,47,50,50,51,54,50,48,29,59,74,66,69,32,66,66,27,42,21,55,25,40,39,48,72,42,27,78,34,88,84,40,64,52,29,64,68,49,49,51,53,34,48,51,55,35,48,76,66,60,50,47,13,32,38,32,37,42,29,50,72,60,33,57,90,71,35,59,68,58,41,53,54,50,48,69,70,52,64,125,131,84,72,72,75,73,71,69,56,75,83,63,51,33,41,35,34,32,35,50,41,87,44,74,48,77,72,65,86,56,64,59,81,75,38,69,31,35,34,42,32,40,38,35,27,27,64,38,69,59,98,89,17,30,46,27,44,44,43,75,68,42,39,56,86,32,64,24,40,50,53,45,44,51,47,34,52,63,34,59,36,45,42,34,27,44,22,34,32,25,78,45,83,87,30,41,48,32,55,77,47,63,68,60,19,32,54,32,28,40,52,31,48,48,51,58,54,55,66,22,42,44,74,55,88,85,44,74,40,46,48,38,31,19,40,28,46,35,57,69,30,74,63,64,53,53,66,56,51,25,51,42,54,49,49,31,52,51,52,48,59,67,32,75,94,33,72,56,33,52,80,39,27,33,38,40,35,36,82,93,41,35,70,39,46,50,51,29,40,72,76,34,55,94,68,47,58,34,35,44,32,38,53,60,80,52,79,51,96,41,53,64,53,48,47,50,49,50,54,50,48,29,58,73,66,68,31,65,72,27,44,21,54,26,41,38,49,73,43,25,79,35,88,87,39,64,51,30,64,67,50,49,53,52,32,50,51,56,33,49,74,67,70,50,52,18,29,37,32,37,41,31,50,69,62,33,56,90,71,35,60,68,57,40,53,53,51,48,67,71,52,64,125

Organism: Pisum sativum (NCBI:txid3888)

pLDDT: mean 89.97, std 14.56, range [20.16, 98.94]

Sequence (586 aa):
MLEPEFKAVLKPTIFREYINGSLDDYPAGMINDNMKEFHFILGFATDTYVNGKGTGVFTRTWNFKSLGPEKVLKLIVEHRNVKVVISIGGHGAEDVFNPKNRDIWIANAKSSIKDLILDYKIDVGSGGISTTYGIDINYENIDSSVDDFAYCIGNVIQQLKEDEDLSYSMSAVSIAPTEALQSYYLTLYLKNKDKIDWINYKFYKQSFDSVIEFVKLFKKLVYEYGAPFKLLAGVSTDTITSSSYTMTTEFFVKGCTILLNTASLAGVFVWDANSSAPTYLLEEQIQKLFTKKMLEPEFKAVLKPTIFREYINGSLDDYPAGMINDNMKEFHFILGFATDTYVNGKGTGVFTRTWNFKSLGPEKVLKLIVEHRNVKVVISIGGHGAEDVFNPKNRDIWIANAKSSIKDLILDYKIDVGSGGISTTYGIDINYENIDSSVDDFAYCIGNVIQQLKEDEDLSYSMSAVSIAPTEALQSYYLTLYLKNKDKIDWINYKFYKQSFDSVIEFVKLFKKLVYEYGAPFKLLAGVSTDTITSSSYTMTTEFFVKGCTILLNTASLAGVFVWDANSSAPTYLLEEQIQKLFTKK

InterPro domains:
  IPR000677 Chitinase-like [PR00551] (12-25)
  IPR000677 Chitinase-like [PR00551] (72-90)
  IPR000677 Chitinase-like [PR00551] (95-109)
  IPR000677 Chitinase-like [PR00551] (194-217)
  IPR000677 Chitinase-like [PR00551] (235-252)
  IPR000677 Chitinase-like [PR00551] (254-273)
  IPR001223 Glycoside hydrolase family 18, catalytic domain [PS51910] (13-293)
  IPR017853 Glycoside hydrolase superfamily [SSF51445] (36-279)

Nearest PDB structures (foldseek):
  1nar-assembly1_A  TM=9.236E-01  e=4.798E-29  Vicia narbonensis
  4rl3-assembly2_B  TM=8.713E-01  e=1.291E-24  Pteris ryukyuensis
  3sim-assembly2_B  TM=8.639E-01  e=1.950E-21  Crocus vernus
  6k0k-assembly2_D  TM=5.224E-01  e=4.869E-03  Escherichia coli
  2qyg-assembly2_C  TM=5.214E-01  e=5.490E-03  Rhodopseudomonas palustris CGA009